Protein 8HS0 (pdb70)

InterPro domains:
  IPR000581 Dihydroxy-acid/6-phosphogluconate dehydratase, N-terminal [PF00920] (85-402)
  IPR004404 Dihydroxy-acid dehydratase [MF_00012] (55-607)
  IPR004404 Dihydroxy-acid dehydratase [TIGR00110] (69-607)
  IPR020558 Dihydroxy-acid/6-phosphogluconate dehydratase, conserved site [PS00886] (173-183)
  IPR020558 Dihydroxy-acid/6-phosphogluconate dehydratase, conserved site [PS00887] (515-526)
  IPR037237 IlvD/EDD, N-terminal domain [SSF143975] (46-427)
  IPR042096 Dihydroxy-acid dehydratase, C-terminal [G3DSA:3.50.30.80] (428-578)
  IPR050165 Dihydroxy-acid dehydratase IlvD/Edd [PTHR21000] (47-607)
  IPR056740 Dihydroxy-acid/6-phosphogluconate dehydratase, C-terminal [PF24877] (414-604)

Solvent-accessible surface area: 22131 Å² total; per-residue (Å²): 130,115,50,133,57,32,53,81,39,52,207,130,128,74,55,9,38,22,0,7,86,22,12,97,42,201,98,48,34,54,29,31,63,120,17,78,71,87,58,18,55,106,86,29,18,128,60,10,1,0,0,0,0,2,0,76,50,139,50,10,42,5,0,78,12,0,75,101,0,0,67,2,0,54,61,0,0,87,108,10,38,4,11,2,34,101,32,66,12,90,9,45,9,16,27,119,16,26,52,79,136,32,2,3,81,0,0,12,0,0,6,62,0,0,61,34,0,29,86,42,0,18,67,83,44,18,2,0,3,0,0,0,0,0,5,15,2,1,0,0,0,0,0,6,0,2,0,14,12,29,3,4,1,0,0,0,0,0,0,1,11,79,19,0,125,81,131,158,108,84,22,11,26,30,27,19,50,86,3,153,42,64,77,99,72,61,79,37,55,58,109,100,53,85,44,14,88,140,52,2,53,76,13,4,0,0,32,6,1,4,27,9,7,1,3,0,1,1,0,0,9,2,1,2,0,4,6,37,66,0,1,0,12,2,2,92,26,100,95,0,45,71,14,0,95,89,0,0,111,75,0,32,75,0,10,110,82,44,16,50,1,74,59,2,2,39,93,124,0,2,90,1,0,2,0,1,3,2,2,9,4,2,19,25,3,0,0,0,0,0,2,1,0,0,67,11,10,5,44,129,19,70,6,66,47,0,36,142,8,0,82,52,0,9,2,1,0,24,3,52,60,47,20,140,63,18,3,30,37,2,49,149,19,19,0,4,0,1,3,2,58,47,0,40,114,50,61,25,15,52,12,117,15,56,5,0,20,15,78,24,8,36,95,17,5,130,125,14,94,58,33,73,102,70,44,135,7,6,82,70,80,109,81,20,58,32,134,40,0,4,2,21,6,0,89,9,55,2,0,59,76,0,0,4,1,54,8,40,52,154,17,42,112,141,31,65,4,54,4,34,22,24,111,11,32,153,55,0,41,64,31,11,92,91,71,44,116,53,0,122,31,10,0,0,0,0,28,15,8,0,4,39,3,0,0,0,0,11,16,6,20,51,0,1,46,25,2,74,62,34,55,2,8,127,68,3,0,2,0,0,1,0,2,20,21,21,49,4,127,9,6,16,1,6,6,1,3,37,10,10,14,86,8,2,26,0,12,17,4,124,99,44,14,53,0,50,0,37,26,66,57,36,97,0,34,14,139,21,47,99,120,82,20,81,80,37,98,156,183,59,116,51,78,93,90,110,44,104,189,49,56,9,63,121,9,4,133,64,14,65,44,2,18,73,0,0,5,24,88,124

Radius of gyration: 23.9 Å; Cα contacts (8 Å, |Δi|>4): 1332; chains: 1; bounding box: 59×64×68 Å

Secondary structure (DSSP, 8-state):
-----SPPPP----S-TTTHHHHS-GGGHHHHHHHHHTT--TTGGGS-EEEEEE---TT-TTTTTHHHHHHHHHHHHHHTTSEEEEEE-----HHHHTTSGGGGGHHHHHHHHHHHHHHHHHHHT-SEEEEE--STTHHHHHHHHHHHH-S-EEE----BPPPEEETTEEE-HHHHHHHHHHHHTTSS-HHHHHHHHHHS--SSSB-SSSSHHHHHHHHHHHTTSS-TTTTTS-TTSHHHHHHHHHHHHHHHHHHHHT--HHHHS-HHHHHHHHHHHHHHT--THHHHHHHHHHHHTT----HHHHHHHHHHS-B-B-BTTTSSB-HHHHHHTTHHHHHHHHHHHTT-S-TT-B-TTSSBHHHHHHSSPPSPTT--SB--TTS-SBSS-SEEE-BSTT-TT--EEE--S-S-SEEEEEEEEESSHHHHHHHHHH-GGGGTT-EEEE-S-STTTTTS--EE-HHHHHHHHTT-TTT-EEEESSEESS--SS-EEE--SS-GGGT-GGGG--TT-EEEEETTTTEEEESS-HHHHHHHHHT--PPPPS-SSHHHHHHHHH---GGGTT----

Structure (mmCIF, N/CA/C/O backbone):
data_8HS0
#
_entry.id   8HS0
#
_cell.length_a   135.920
_cell.length_b   135.920
_cell.length_c   66.350
_cell.angle_alpha   90.000
_cell.angle_beta   90.000
_cell.angle_gamma   90.000
#
_symmetry.space_group_name_H-M   'P 42 21 2'
#
loop_
_entity.id
_entity.type
_entity.pdbx_description
1 polymer 'Dihydroxy-acid dehydratase, chloroplastic'
2 non-polymer GLYCEROL
3 non-polymer 'FE2/S2 (INORGANIC) CLUSTER'
4 non-polymer 'MAGNESIUM ION'
5 water water
#
loop_
_atom_site.group_PDB
_atom_site.id
_atom_site.type_symbol
_atom_site.label_atom_id
_atom_site.label_alt_id
_atom_site.label_comp_id
_atom_site.label_asym_id
_atom_site.label_entity_id
_atom_site.label_seq_id
_atom_site.pdbx_PDB_ins_code
_atom_site.Cartn_x
_atom_site.Cartn_y
_atom_site.Cartn_z
_atom_site.occupancy
_atom_site.B_iso_or_equiv
_atom_site.auth_seq_id
_atom_site.auth_comp_id
_atom_site.auth_asym_id
_atom_site.auth_atom_id
_atom_site.pdbx_PDB_model_num
ATOM 1 N N . GLN A 1 3 ? 26.61700 -6.35300 17.02800 1.000 50.24000 3 GLN A N 1
ATOM 2 C CA . GLN A 1 3 ? 25.21500 -6.70500 16.82400 1.000 55.73000 3 GLN A CA 1
ATOM 3 C C . GLN A 1 3 ? 24.94500 -8.11600 17.33300 1.000 56.88000 3 GLN A C 1
ATOM 4 O O . GLN A 1 3 ? 25.84000 -8.96200 17.33600 1.000 54.17000 3 GLN A O 1
ATOM 10 N N . SER A 1 4 ? 23.70600 -8.36600 17.75500 1.000 63.62000 4 SER A N 1
ATOM 11 C CA . SER A 1 4 ? 23.33000 -9.63800 18.37600 1.000 54.59000 4 SER A CA 1
ATOM 12 C C . SER A 1 4 ? 22.97600 -10.64100 17.28400 1.000 49.58000 4 SER A C 1
ATOM 13 O O . SER A 1 4 ? 21.81500 -10.78800 16.89600 1.000 51.05000 4 SER A O 1
ATOM 16 N N . VAL A 1 5 ? 23.99500 -11.34700 16.79200 1.000 45.37000 5 VAL A N 1
ATOM 17 C CA . VAL A 1 5 ? 23.79200 -12.38200 15.78500 1.000 39.66000 5 VAL A CA 1
ATOM 18 C C . VAL A 1 5 ? 23.13900 -13.59700 16.43000 1.000 36.89000 5 VAL A C 1
ATOM 19 O O . VAL A 1 5 ? 23.60700 -14.10600 17.45700 1.000 37.02000 5 VAL A O 1
ATOM 23 N N . THR A 1 6 ? 22.04300 -14.06300 15.83700 1.000 30.09000 6 THR A N 1
ATOM 24 C CA . THR A 1 6 ? 21.36100 -15.26600 16.30000 1.000 29.11000 6 THR A CA 1
ATOM 25 C C . THR A 1 6 ? 21.23100 -16.18200 15.09300 1.000 26.38000 6 THR A C 1
ATOM 26 O O . THR A 1 6 ? 20.47500 -15.88400 14.16200 1.000 24.83000 6 THR A O 1
ATOM 30 N N . ALA A 1 7 ? 21.98900 -17.28200 15.09800 1.000 27.51000 7 ALA A N 1
ATOM 31 C CA . ALA A 1 7 ? 22.08400 -18.14600 13.92900 1.000 25.59000 7 ALA A CA 1
ATOM 32 C C . ALA A 1 7 ? 22.09000 -19.62500 14.30000 1.000 25.77000 7 ALA A C 1
ATOM 33 O O . ALA A 1 7 ? 21.29400 -20.40000 13.75300 1.000 28.38000 7 ALA A O 1
ATOM 35 N N . ASP A 1 8 ? 22.97100 -20.02500 15.21500 1.000 23.75000 8 ASP A N 1
ATOM 36 C CA . ASP A 1 8 ? 23.31100 -21.41700 15.46300 1.000 21.74000 8 ASP A CA 1
ATOM 37 C C . ASP A 1 8 ? 23.12600 -21.80500 16.92200 1.000 23.90000 8 ASP A C 1
ATOM 38 O O . ASP A 1 8 ? 23.01400 -20.93800 17.79800 1.000 25.05000 8 ASP A O 1
ATOM 43 N N . PRO A 1 9 ? 23.08000 -23.10300 17.21700 1.000 21.76000 9 PRO A N 1
ATOM 44 C CA . PRO A 1 9 ? 22.75000 -23.52500 18.58000 1.000 22.84000 9 PRO A CA 1
ATOM 45 C C . PRO A 1 9 ? 23.79800 -23.06900 19.57500 1.000 24.80000 9 PRO A C 1
ATOM 46 O O . PRO A 1 9 ? 24.99100 -22.98100 19.27500 1.000 25.30000 9 PRO A O 1
ATOM 50 N N . SER A 1 10 ? 23.32800 -22.79900 20.78800 1.000 27.47000 10 SER A N 1
ATOM 51 C CA . SER A 1 10 ? 24.14000 -22.47100 21.93900 1.000 30.27000 10 SER A CA 1
ATOM 52 C C . SER A 1 10 ? 24.56000 -23.75900 22.63800 1.000 24.46000 10 SER A C 1
ATOM 53 O O . SER A 1 10 ? 23.84900 -24.77000 22.57000 1.000 27.50000 10 SER A O 1
ATOM 56 N N . PRO A 1 11 ? 25.71100 -23.75300 23.31100 1.000 25.54000 11 PRO A N 1
ATOM 57 C CA . PRO A 1 11 ? 26.13600 -24.95200 24.02100 1.000 26.92000 11 PRO A CA 1
ATOM 58 C C . PRO A 1 11 ? 25.22700 -25.22700 25.20300 1.000 28.53000 11 PRO A C 1
ATOM 59 O O . PRO A 1 11 ? 24.68900 -24.29400 25.82500 1.000 30.94000 11 PRO A O 1
ATOM 63 N N . PRO A 1 12 ? 25.01000 -26.49800 25.54100 1.000 27.01000 12 PRO A N 1
ATOM 64 C CA . PRO A 1 12 ? 24.12800 -26.82600 26.66600 1.000 33.49000 12 PRO A CA 1
ATOM 65 C C . PRO A 1 12 ? 24.67800 -26.25800 27.96000 1.000 41.08000 12 PRO A C 1
ATOM 66 O O . PRO A 1 12 ? 25.89100 -26.14800 28.15600 1.000 41.45000 12 PRO A O 1
ATOM 70 N N . ILE A 1 13 ? 23.76600 -25.89200 28.84600 1.000 42.77000 13 ILE A N 1
ATOM 71 C CA . ILE A 1 13 ? 24.14400 -25.23300 30.08300 1.000 54.77000 13 ILE A CA 1
ATOM 72 C C . ILE A 1 13 ? 23.69200 -26.04600 31.29800 1.000 54.46000 13 ILE A C 1
ATOM 73 O O . ILE A 1 13 ? 24.11000 -27.19500 31.48600 1.000 52.77000 13 ILE A O 1
ATOM 78 N N . THR A 1 16 ? 31.59000 -22.56700 31.95800 1.000 60.18000 16 THR A N 1
ATOM 79 C CA . THR A 1 16 ? 32.25700 -23.84900 32.14900 1.000 53.79000 16 THR A CA 1
ATOM 80 C C . THR A 1 16 ? 33.71600 -23.77200 31.71600 1.000 51.13000 16 THR A C 1
ATOM 81 O O . THR A 1 16 ? 34.18100 -22.73000 31.26000 1.000 58.45000 16 THR A O 1
ATOM 85 N N . ASN A 1 17 ? 34.44500 -24.87700 31.87800 1.000 45.69000 17 ASN A N 1
ATOM 86 C CA . ASN A 1 17 ? 35.80100 -24.98400 31.35400 1.000 46.30000 17 ASN A CA 1
ATOM 87 C C . ASN A 1 17 ? 36.02000 -26.28400 30.59200 1.000 42.24000 17 ASN A C 1
ATOM 88 O O . ASN A 1 17 ? 37.17100 -26.62700 30.28000 1.000 42.11000 17 ASN A O 1
ATOM 93 N N . LYS A 1 18 ? 34.95400 -27.01400 30.28900 1.000 34.15000 18 LYS A N 1
ATOM 94 C CA . LYS A 1 18 ? 35.10100 -28.23700 29.52200 1.000 29.67000 18 LYS A CA 1
ATOM 95 C C . LYS A 1 18 ? 35.52900 -27.93500 28.09100 1.000 21.88000 18 LYS A C 1
ATOM 96 O O . LYS A 1 18 ? 35.24100 -26.87000 27.53400 1.000 25.36000 18 LYS A O 1
ATOM 102 N N . LEU A 1 19 ? 36.24300 -28.88400 27.51200 1.000 22.17000 19 LEU A N 1
ATOM 103 C CA . LEU A 1 19 ? 36.72600 -28.74200 26.14700 1.000 20.55000 19 LEU A CA 1
ATOM 104 C C . LEU A 1 19 ? 35.70300 -29.19200 25.11500 1.000 25.23000 19 LEU A C 1
ATOM 105 O O . LEU A 1 19 ? 35.84300 -28.83500 23.93500 1.000 22.27000 19 LEU A O 1
ATOM 110 N N . ASN A 1 20 ? 34.68300 -29.95300 25.52800 1.000 20.62000 20 ASN A N 1
ATOM 111 C CA . ASN A 1 20 ? 33.63400 -30.43400 24.62400 1.000 20.05000 20 ASN A CA 1
ATOM 112 C C . ASN A 1 20 ? 32.31600 -29.70900 24.87600 1.000 19.04000 20 ASN A C 1
ATOM 113 O O . ASN A 1 20 ? 31.27300 -30.34400 25.07200 1.000 20.83000 20 ASN A O 1
ATOM 118 N N . LYS A 1 21 ? 32.34100 -28.37300 24.83000 1.000 20.57000 21 LYS A N 1
ATOM 119 C CA . LYS A 1 21 ? 31.17500 -27.57100 25.19300 1.000 21.06000 21 LYS A CA 1
ATOM 120 C C . LYS A 1 21 ? 29.95000 -27.91100 24.35100 1.000 20.72000 21 LYS A C 1
ATOM 121 O O . LYS A 1 21 ? 28.82100 -27.87800 24.85200 1.000 23.52000 21 LYS A O 1
ATOM 127 N N . TYR A 1 22 ? 30.14400 -28.20400 23.06300 1.000 18.78000 22 TYR A N 1
ATOM 128 C CA . TYR A 1 22 ? 29.02600 -28.49400 22.17900 1.000 16.75000 22 TYR A CA 1
ATOM 129 C C . TYR A 1 22 ? 28.75300 -29.98600 22.05800 1.000 17.75000 22 TYR A C 1
ATOM 130 O O . TYR A 1 22 ? 27.59400 -30.40200 22.15800 1.000 17.70000 22 TYR A O 1
ATOM 139 N N . SER A 1 23 ? 29.79000 -30.79200 21.85900 1.000 16.94000 23 SER A N 1
ATOM 140 C CA . SER A 1 23 ? 29.53700 -32.20600 21.60800 1.000 16.74000 23 SER A CA 1
ATOM 141 C C . SER A 1 23 ? 28.98600 -32.90700 22.83900 1.000 18.25000 23 SER A C 1
ATOM 142 O O . SER A 1 23 ? 28.31900 -33.93200 22.69800 1.000 18.84000 23 SER A O 1
ATOM 145 N N . SER A 1 24 ? 29.21900 -32.35100 24.02500 1.000 18.82000 24 SER A N 1
ATOM 146 C CA . SER A 1 24 ? 28.58300 -32.87700 25.22900 1.000 20.20000 24 SER A CA 1
ATOM 147 C C . SER A 1 24 ? 27.06100 -32.90900 25.12900 1.000 20.79000 24 SER A C 1
ATOM 148 O O . SER A 1 24 ? 26.42400 -33.70700 25.83500 1.000 21.43000 24 SER A O 1
ATOM 151 N N . ARG A 1 25 ? 26.46400 -32.07400 24.27200 1.000 18.17000 25 ARG A N 1
ATOM 152 C CA . ARG A 1 25 ? 25.01500 -32.09500 24.07400 1.000 19.59000 25 ARG A CA 1
ATOM 153 C C . ARG A 1 25 ? 24.54000 -33.46800 23.61500 1.000 18.73000 25 ARG A C 1
ATOM 154 O O . ARG A 1 25 ? 23.41300 -33.87900 23.93200 1.000 19.30000 25 ARG A O 1
ATOM 162 N N . ILE A 1 26 ? 25.36900 -34.18100 22.85600 1.000 18.72000 26 ILE A N 1
ATOM 163 C CA . ILE A 1 26 ? 24.99000 -35.47400 22.31300 1.000 18.98000 26 ILE A CA 1
ATOM 164 C C . ILE A 1 26 ? 25.76600 -36.64500 22.89200 1.000 20.11000 26 ILE A C 1
ATOM 165 O O . ILE A 1 26 ? 25.28200 -37.78400 22.79100 1.000 20.69000 26 ILE A O 1
ATOM 170 N N . THR A 1 27 ? 26.94700 -36.42300 23.47600 1.000 18.94000 27 THR A N 1
ATOM 171 C CA . THR A 1 27 ? 27.71400 -37.55800 23.99700 1.000 20.22000 27 THR A CA 1
ATOM 172 C C . THR A 1 27 ? 27.41200 -37.88200 25.45200 1.000 22.82000 27 THR A C 1
ATOM 173 O O . THR A 1 27 ? 27.70500 -39.00500 25.88600 1.000 25.48000 27 THR A O 1
ATOM 177 N N . GLU A 1 28 ? 26.86200 -36.94300 26.20600 1.000 20.95000 28 GLU A N 1
ATOM 178 C CA . GLU A 1 28 ? 26.67900 -37.09500 27.65400 1.000 23.49000 28 GLU A CA 1
ATOM 179 C C . GLU A 1 28 ? 25.28300 -37.54200 28.09400 1.000 26.31000 28 GLU A C 1
ATOM 180 O O . GLU A 1 28 ? 25.19500 -38.41100 28.97200 1.000 27.50000 28 GLU A O 1
ATOM 186 N N . PRO A 1 29 ? 24.17800 -36.98400 27.57600 1.000 21.90000 29 PRO A N 1
ATOM 187 C CA . PRO A 1 29 ? 22.85600 -37.36800 28.10400 1.000 23.33000 29 PRO A CA 1
ATOM 188 C C . PRO A 1 29 ? 22.42900 -38.75700 27.65600 1.000 23.04000 29 PRO A C 1
ATOM 189 O O . PRO A 1 29 ? 22.61200 -39.15200 26.49900 1.000 22.67000 29 PRO A O 1
ATOM 193 N N . LYS A 1 30 ? 21.84500 -39.51000 28.59600 1.000 24.81000 30 LYS A N 1
ATOM 194 C CA . LYS A 1 30 ? 21.25400 -40.79200 28.23300 1.000 23.79000 30 LYS A CA 1
ATOM 195 C C . LYS A 1 30 ? 20.14300 -40.62100 27.21000 1.000 23.56000 30 LYS A C 1
ATOM 196 O O . LYS A 1 30 ? 19.89700 -41.52400 26.40000 1.000 23.67000 30 LYS A O 1
ATOM 202 N N . SER A 1 31 ? 19.47300 -39.46300 27.21000 1.000 22.16000 31 SER A N 1
ATOM 203 C CA . SER A 1 31 ? 18.41900 -39.20000 26.24300 1.000 21.74000 31 SER A CA 1
ATOM 204 C C . SER A 1 31 ? 18.94300 -39.00600 24.82600 1.000 21.61000 31 SER A C 1
ATOM 205 O O . SER A 1 31 ? 18.13300 -38.89000 23.90000 1.000 24.89000 31 SER A O 1
ATOM 208 N N . GLN A 1 32 ? 20.26100 -38.97100 24.62700 1.000 21.27000 32 GLN A N 1
ATOM 209 C CA . GLN A 1 32 ? 20.83300 -38.93000 23.28500 1.000 19.99000 32 GLN A CA 1
ATOM 210 C C . GLN A 1 32 ? 21.48800 -40.26100 22.91100 1.000 21.19000 32 GLN A C 1
ATOM 211 O O . GLN A 1 32 ? 22.49500 -40.30800 22.19900 1.000 20.83000 32 GLN A O 1
ATOM 217 N N . GLY A 1 33 ? 20.89900 -41.36400 23.37300 1.000 22.94000 33 GLY A N 1
ATOM 218 C CA . GLY A 1 33 ? 21.43600 -42.67900 23.04000 1.000 23.28000 33 GLY A CA 1
ATOM 219 C C . GLY A 1 33 ? 21.53500 -42.94400 21.54600 1.000 20.90000 33 GLY A C 1
ATOM 220 O O . GLY A 1 33 ? 22.46600 -43.62200 21.09000 1.000 22.49000 33 GLY A O 1
ATOM 221 N N . GLY A 1 34 ? 20.58200 -42.42900 20.76200 1.000 22.03000 34 GLY A N 1
ATOM 222 C CA . GLY A 1 34 ? 20.67900 -42.58200 19.31600 1.000 22.61000 34 GLY A CA 1
ATOM 223 C C . GLY A 1 34 ? 21.93200 -41.93200 18.75100 1.000 20.25000 34 GLY A C 1
ATOM 224 O O . GLY A 1 34 ? 22.64400 -42.52700 17.93600 1.000 20.61000 34 GLY A O 1
ATOM 225 N N . SER A 1 35 ? 22.22500 -40.70000 19.19200 1.000 20.34000 35 SER A N 1
ATOM 226 C CA . SER A 1 35 ? 23.45200 -40.02800 18.76900 1.000 21.04000 35 SER A CA 1
ATOM 227 C C . SER A 1 35 ? 24.68000 -40.86300 19.10100 1.000 19.41000 35 SER A C 1
ATOM 228 O O . SER A 1 35 ? 25.59300 -41.01600 18.27700 1.000 19.18000 35 SER A O 1
ATOM 231 N N . GLN A 1 36 ? 24.73000 -41.39400 20.32600 1.000 19.65000 36 GLN A N 1
ATOM 232 C CA . GLN A 1 36 ? 25.88300 -42.17200 20.74700 1.000 20.31000 36 GLN A CA 1
ATOM 233 C C . GLN A 1 36 ? 25.98900 -43.48200 19.97900 1.000 19.48000 36 GLN A C 1
ATOM 234 O O . GLN A 1 36 ? 27.09700 -43.93600 19.69500 1.000 20.74000 36 GLN A O 1
ATOM 240 N N . ALA A 1 37 ? 24.85700 -44.08500 19.60800 1.000 19.25000 37 ALA A N 1
ATOM 241 C CA . ALA A 1 37 ? 24.91200 -45.31100 18.81800 1.000 19.50000 37 ALA A CA 1
ATOM 242 C C . ALA A 1 37 ? 25.50200 -45.06000 17.43800 1.000 20.22000 37 ALA A C 1
ATOM 243 O O . ALA A 1 37 ? 26.28000 -45.87700 16.93900 1.000 20.63000 37 ALA A O 1
ATOM 245 N N . ILE A 1 38 ? 25.13100 -43.94700 16.80000 1.000 19.86000 38 ILE A N 1
ATOM 246 C CA . ILE A 1 38 ? 25.76300 -43.59300 15.53100 1.000 20.83000 38 ILE A CA 1
ATOM 247 C C . ILE A 1 38 ? 27.25900 -43.39500 15.72700 1.000 19.34000 38 ILE A C 1
ATOM 248 O O . ILE A 1 38 ? 28.07700 -43.86300 14.92600 1.000 19.45000 38 ILE A O 1
ATOM 253 N N . LEU A 1 39 ? 27.63500 -42.67800 16.79100 1.000 19.07000 39 LEU A N 1
ATOM 254 C CA . LEU A 1 39 ? 29.05100 -42.39300 17.01300 1.000 19.45000 39 LEU A CA 1
ATOM 255 C C . LEU A 1 39 ? 29.86100 -43.66400 17.24200 1.000 19.54000 39 LEU A C 1
ATOM 256 O O . LEU A 1 39 ? 30.98800 -43.78000 16.74900 1.000 20.67000 39 LEU A O 1
ATOM 261 N N . HIS A 1 40 ? 29.31600 -44.62300 17.99400 1.000 21.90000 40 HIS A N 1
ATOM 262 C CA . HIS A 1 40 ? 29.96400 -45.92900 18.07700 1.000 20.39000 40 HIS A CA 1
ATOM 263 C C . HIS A 1 40 ? 30.09600 -46.56500 16.70100 1.000 20.10000 40 HIS A C 1
ATOM 264 O O . HIS A 1 40 ? 31.15400 -47.11500 16.36600 1.000 24.97000 40 HIS A O 1
ATOM 271 N N . GLY A 1 41 ? 29.04500 -46.47900 15.88000 1.000 21.03000 41 GLY A N 1
ATOM 272 C CA . GLY A 1 41 ? 29.09700 -47.06500 14.55200 1.000 20.89000 41 GLY A CA 1
ATOM 273 C C . GLY A 1 41 ? 30.16900 -46.45700 13.66500 1.000 21.98000 41 GLY A C 1
ATOM 274 O O . GLY A 1 41 ? 30.72000 -47.14100 12.79700 1.000 23.58000 41 GLY A O 1
ATOM 275 N N . VAL A 1 42 ? 30.47100 -45.16500 13.85500 1.000 20.86000 42 VAL A N 1
ATOM 276 C CA . VAL A 1 42 ? 31.53200 -44.52600 13.07400 1.000 20.94000 42 VAL A CA 1
ATOM 277 C C . VAL A 1 42 ? 32.90700 -44.77600 13.65700 1.000 23.37000 42 VAL A C 1
ATOM 278 O O . VAL A 1 42 ? 33.90500 -44.34400 13.06600 1.000 27.98000 42 VAL A O 1
ATOM 282 N N . GLY A 1 43 ? 32.98900 -45.44800 14.80600 1.000 23.23000 43 GLY A N 1
ATOM 283 C CA . GLY A 1 43 ? 34.27100 -45.88100 15.32800 1.000 24.55000 43 GLY A CA 1
ATOM 284 C C . GLY A 1 43 ? 34.68400 -45.30000 16.66200 1.000 26.60000 43 GLY A C 1
ATOM 285 O O . GLY A 1 43 ? 35.80300 -45.56400 17.11400 1.000 29.10000 43 GLY A O 1
ATOM 286 N N . LEU A 1 44 ? 33.82200 -44.52200 17.31500 1.000 22.48000 44 LEU A N 1
ATOM 287 C CA . LEU A 1 44 ? 34.19100 -43.92800 18.59400 1.000 22.86000 44 LEU A CA 1
ATOM 288 C C . LEU A 1 44 ? 33.99200 -44.92200 19.72800 1.000 26.83000 44 LEU A C 1
ATOM 289 O O . LEU A 1 44 ? 32.94300 -45.57400 19.82800 1.000 25.70000 44 LEU A O 1
ATOM 294 N N . SER A 1 45 ? 34.99200 -45.00700 20.59700 1.000 25.46000 45 SER A N 1
ATOM 295 C CA . SER A 1 45 ? 34.88300 -45.77400 21.82400 1.000 26.83000 45 SER A CA 1
ATOM 296 C C . SER A 1 45 ? 34.20200 -44.94500 22.90600 1.000 26.75000 45 SER A C 1
ATOM 297 O O . SER A 1 45 ? 33.98600 -43.73700 22.76200 1.000 24.04000 45 SER A O 1
ATOM 300 N N . ASP A 1 46 ? 33.89400 -45.59900 24.03100 1.000 25.55000 46 ASP A N 1
ATOM 301 C CA . ASP A 1 46 ? 33.35300 -44.85900 25.16700 1.000 24.78000 46 ASP A CA 1
ATOM 302 C C . ASP A 1 46 ? 34.30400 -43.75000 25.59700 1.000 28.40000 46 ASP A C 1
ATOM 303 O O . ASP A 1 46 ? 33.87000 -42.63700 25.91000 1.000 25.88000 46 ASP A O 1
ATOM 308 N N . ASP A 1 47 ? 35.60900 -44.03300 25.61400 1.000 26.55000 47 ASP A N 1
ATOM 309 C CA . ASP A 1 47 ? 36.56600 -42.99200 25.97600 1.000 27.88000 47 ASP A CA 1
ATOM 310 C C . ASP A 1 47 ? 36.61600 -41.87900 24.92600 1.000 26.00000 47 ASP A C 1
ATOM 311 O O . ASP A 1 47 ? 36.79100 -40.70600 25.27600 1.000 26.69000 47 ASP A O 1
ATOM 316 N N . ASP A 1 48 ? 36.44900 -42.22000 23.64200 1.000 25.43000 48 ASP A N 1
ATOM 317 C CA . ASP A 1 48 ? 36.43300 -41.18500 22.60800 1.000 25.61000 48 ASP A CA 1
ATOM 318 C C . ASP A 1 48 ? 35.25600 -40.23500 22.78800 1.000 24.68000 48 ASP A C 1
ATOM 319 O O . ASP A 1 48 ? 35.33200 -39.07200 22.37900 1.000 21.47000 48 ASP A O 1
ATOM 324 N N . LEU A 1 49 ? 34.14800 -40.71100 23.36400 1.000 21.95000 49 LEU A N 1
ATOM 325 C CA . LEU A 1 49 ? 32.98300 -39.86500 23.58500 1.000 21.86000 49 LEU A CA 1
ATOM 326 C C . LEU A 1 49 ? 33.27500 -38.72700 24.54900 1.000 22.92000 49 LEU A C 1
ATOM 327 O O . LEU A 1 49 ? 32.53800 -37.73700 24.57100 1.000 24.52000 49 LEU A O 1
ATOM 332 N N . LEU A 1 50 ? 34.33500 -38.84000 25.34500 1.000 22.69000 50 LEU A N 1
ATOM 333 C CA . LEU A 1 50 ? 34.66200 -37.78800 26.29200 1.000 24.68000 50 LEU A CA 1
ATOM 334 C C . LEU A 1 50 ? 35.44500 -36.64800 25.66300 1.000 22.52000 50 LEU A C 1
ATOM 335 O O . LEU A 1 50 ? 35.60200 -35.60300 26.30500 1.000 24.66000 50 LEU A O 1
ATOM 340 N N . LYS A 1 51 ? 35.92000 -36.82000 24.43600 1.000 22.08000 51 LYS A N 1
ATOM 341 C CA . LYS A 1 51 ? 36.84300 -35.90300 23.78400 1.000 22.69000 51 LYS A CA 1
ATOM 342 C C . LYS A 1 51 ? 36.10900 -34.81500 23.00800 1.000 20.75000 51 LYS A C 1
ATOM 343 O O . LYS A 1 51 ? 34.96100 -34.99800 22.57900 1.000 20.91000 51 LYS A O 1
ATOM 349 N N . PRO A 1 52 ? 36.77300 -33.68100 22.77300 1.000 21.81000 52 PRO A N 1
ATOM 350 C CA . PRO A 1 52 ? 36.22100 -32.69600 21.83400 1.000 20.05000 52 PRO A CA 1
ATOM 351 C C . PRO A 1 52 ? 36.16200 -33.30000 20.44400 1.000 19.47000 52 PRO A C 1
ATOM 352 O O . PRO A 1 52 ? 36.97700 -34.15500 20.07300 1.000 19.91000 52 PRO A O 1
ATOM 356 N N . GLN A 1 53 ? 35.16900 -32.85300 19.67500 1.000 17.73000 53 GLN A N 1
ATOM 357 C CA . GLN A 1 53 ? 34.97900 -33.27700 18.29200 1.000 17.87000 53 GLN A CA 1
ATOM 358 C C . GLN A 1 53 ? 35.24000 -32.08700 17.38800 1.000 16.47000 53 GLN A C 1
ATOM 359 O O . GLN A 1 53 ? 34.61200 -31.03200 17.53900 1.000 18.15000 53 GLN A O 1
ATOM 365 N N . ILE A 1 54 ? 36.17600 -32.25700 16.46900 1.000 17.63000 54 ILE A N 1
ATOM 366 C CA . ILE A 1 54 ? 36.57500 -31.19100 15.55800 1.000 16.62000 54 ILE A CA 1
ATOM 367 C C . ILE A 1 54 ? 36.01800 -31.49800 14.18000 1.000 16.75000 54 ILE A C 1
ATOM 368 O O . ILE A 1 54 ? 36.33400 -32.53800 13.58700 1.000 17.99000 54 ILE A O 1
ATOM 373 N N . GLY A 1 55 ? 35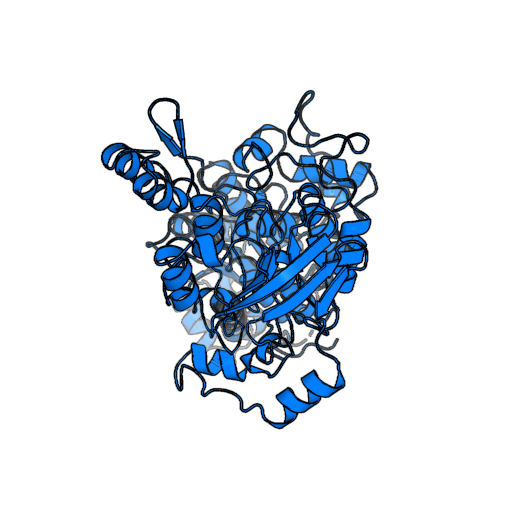.22700 -30.57100 13.66000 1.000 16.39000 55 GLY A N 1
ATOM 374 C CA . GLY A 1 55 ? 34.83700 -30.64500 12.26200 1.000 16.73000 55 GLY A CA 1
ATOM 375 C C . GLY A 1 55 ? 35.95400 -30.14800 11.37100 1.000 14.94000 55 GLY A C 1
ATOM 376 O O . GLY A 1 55 ? 36.41600 -29.01000 11.53100 1.000 16.90000 55 GLY A O 1
ATOM 377 N N . ILE A 1 56 ? 36.38700 -31.00800 10.46800 1.000 15.35000 56 ILE A N 1
ATOM 378 C CA . ILE A 1 56 ? 37.48700 -30.66900 9.53100 1.000 14.77000 56 ILE A CA 1
ATOM 379 C C . ILE A 1 56 ? 36.83600 -30.48500 8.16100 1.000 14.86000 56 ILE A C 1
ATOM 380 O O . ILE A 1 56 ? 36.53100 -31.46800 7.51800 1.000 15.49000 56 ILE A O 1
ATOM 385 N N . SER A 1 57 ? 36.66300 -29.23500 7.77400 1.000 14.55000 57 SER A N 1
ATOM 386 C CA . SER A 1 57 ? 35.92800 -28.91400 6.53500 1.000 14.94000 57 SER A CA 1
ATOM 387 C C . SER A 1 57 ? 36.88100 -28.56000 5.40500 1.000 15.78000 57 SER A C 1
ATOM 388 O O . SER A 1 57 ? 37.42400 -27.48000 5.41600 1.000 17.28000 57 SER A O 1
ATOM 391 N N . SER A 1 58 ? 37.00000 -29.46100 4.45000 1.000 15.91000 58 SER A N 1
ATOM 392 C CA . SER A 1 58 ? 37.82600 -29.19600 3.25800 1.000 15.73000 58 SER A CA 1
ATOM 393 C C . SER A 1 58 ? 36.95800 -28.80400 2.06200 1.000 14.73000 58 SER A C 1
ATOM 394 O O . SER A 1 58 ? 35.76200 -29.02600 2.09200 1.000 16.06000 58 SER A O 1
ATOM 397 N N . VAL A 1 59 ? 37.59500 -28.21600 1.06500 1.000 16.52000 59 VAL A N 1
ATOM 398 C CA . VAL A 1 59 ? 36.91200 -27.90300 -0.18500 1.000 15.82000 59 VAL A CA 1
ATOM 399 C C . VAL A 1 59 ? 37.58100 -28.66600 -1.32300 1.000 16.86000 59 VAL A C 1
ATOM 400 O O . VAL A 1 59 ? 37.87200 -28.10600 -2.38700 1.000 17.95000 59 VAL A O 1
ATOM 404 N N . TRP A 1 60 ? 37.85000 -29.94500 -1.10700 1.000 16.80000 60 TRP A N 1
ATOM 405 C CA . TRP A 1 60 ? 38.46500 -30.74200 -2.15400 1.000 16.24000 60 TRP A CA 1
ATOM 406 C C . TRP A 1 60 ? 37.47200 -30.98800 -3.28200 1.000 16.35000 60 TRP A C 1
ATOM 407 O O . TRP A 1 60 ? 36.28900 -31.25200 -3.05000 1.000 17.01000 60 TRP A O 1
ATOM 418 N N . TYR A 1 61 ? 37.97000 -30.91600 -4.51200 1.000 16.09000 61 TYR A N 1
ATOM 419 C CA . TYR A 1 61 ? 37.35500 -31.59200 -5.64800 1.000 15.71000 61 TYR A CA 1
ATOM 420 C C . TYR A 1 61 ? 38.42400 -31.76300 -6.70600 1.000 16.32000 61 TYR A C 1
ATOM 421 O O . TYR A 1 61 ? 39.45400 -31.09000 -6.68500 1.000 17.06000 61 TYR A O 1
ATOM 430 N N . GLU A 1 62 ? 38.16400 -32.68500 -7.62900 1.000 16.98000 62 GLU A N 1
ATOM 431 C CA . GLU A 1 62 ? 39.22800 -33.14400 -8.51300 1.000 17.95000 62 GLU A CA 1
ATOM 432 C C . GLU A 1 62 ? 39.41600 -32.25600 -9.72300 1.000 20.07000 62 GLU A C 1
ATOM 433 O O . GLU A 1 62 ? 40.49400 -32.28500 -10.33300 1.000 20.26000 62 GLU A O 1
ATOM 439 N N . GLY A 1 63 ? 38.42900 -31.44100 -10.06000 1.000 17.01000 63 GLY A N 1
ATOM 440 C CA . GLY A 1 63 ? 38.43200 -30.76300 -11.34600 1.000 19.57000 63 GLY A CA 1
ATOM 441 C C . GLY A 1 63 ? 38.99900 -29.35700 -11.31900 1.000 18.44000 63 GLY A C 1
ATOM 442 O O . GLY A 1 63 ? 38.75400 -28.58000 -12.24300 1.000 20.41000 63 GLY A O 1
ATOM 443 N N . ASN A 1 64 ? 39.75300 -29.00000 -10.27200 1.000 17.08000 64 ASN A N 1
ATOM 444 C CA . ASN A 1 64 ? 40.41000 -27.70600 -10.24400 1.000 18.47000 64 ASN A CA 1
ATOM 445 C C . ASN A 1 64 ? 41.76300 -27.87100 -9.57300 1.000 17.22000 64 ASN A C 1
ATOM 446 O O . ASN A 1 64 ? 41.87700 -28.56900 -8.55800 1.000 18.86000 64 ASN A O 1
ATOM 451 N N . THR A 1 65 ? 42.78800 -27.21600 -10.12300 1.000 17.63000 65 THR A N 1
ATOM 452 C CA . THR A 1 65 ? 44.11700 -27.27500 -9.52000 1.000 19.71000 65 THR A CA 1
ATOM 453 C C . THR A 1 65 ? 44.13200 -26.71400 -8.10000 1.000 19.26000 65 THR A C 1
ATOM 454 O O . THR A 1 65 ? 44.86500 -27.23400 -7.25100 1.000 19.60000 65 THR A O 1
ATOM 458 N N . CYS A 1 66 ? 43.32900 -25.67800 -7.81800 1.000 20.15000 66 CYS A N 1
ATOM 459 C CA . CYS A 1 66 ? 43.32700 -25.06000 -6.49000 1.000 20.21000 66 CYS A CA 1
ATOM 460 C C . CYS A 1 66 ? 42.79300 -25.99800 -5.42300 1.000 19.73000 66 CYS A C 1
ATOM 461 O O . CYS A 1 66 ? 43.02100 -25.75700 -4.22900 1.000 19.83000 66 CYS A O 1
ATOM 464 N N . ASN A 1 67 ? 42.10700 -27.05900 -5.82500 1.000 18.33000 67 ASN A N 1
ATOM 465 C CA . ASN A 1 67 ? 41.38800 -27.88100 -4.82600 1.000 18.24000 67 ASN A CA 1
ATOM 466 C C . ASN A 1 67 ? 41.70200 -29.37100 -4.89100 1.000 16.71000 67 ASN A C 1
ATOM 467 O O . ASN A 1 67 ? 41.25600 -30.08900 -4.01000 1.000 16.53000 67 ASN A O 1
ATOM 472 N N . MET A 1 68 ? 42.51800 -29.79100 -5.84800 1.000 16.57000 68 MET A N 1
ATOM 473 C CA . MET A 1 68 ? 42.63200 -31.23000 -6.02300 1.000 17.35000 68 MET A CA 1
ATOM 474 C C . MET A 1 68 ? 43.48900 -31.89400 -4.94100 1.000 17.80000 68 MET A C 1
ATOM 475 O O . MET A 1 68 ? 43.40700 -33.11500 -4.77300 1.000 18.31000 68 MET A O 1
ATOM 480 N N . HIS A 1 69 ? 44.30700 -31.12800 -4.22800 1.000 18.15000 69 HIS A N 1
ATOM 481 C CA . HIS A 1 69 ? 45.19100 -31.65200 -3.18900 1.000 19.52000 69 HIS A CA 1
ATOM 482 C C . HIS A 1 69 ? 44.58800 -31.60400 -1.79700 1.000 19.58000 69 HIS A C 1
ATOM 483 O O . HIS A 1 69 ? 45.25700 -31.99000 -0.82200 1.000 19.75000 69 HIS A O 1
ATOM 490 N N . LEU A 1 70 ? 43.37000 -31.09700 -1.65300 1.000 17.10000 70 LEU A N 1
ATOM 491 C CA . LEU A 1 70 ? 42.90300 -30.77300 -0.31700 1.000 18.88000 70 LEU A CA 1
ATOM 492 C C . LEU A 1 70 ? 42.46000 -31.99300 0.47800 1.000 19.29000 70 LEU A C 1
ATOM 493 O O . LEU A 1 70 ? 42.39500 -31.91200 1.70700 1.000 19.02000 70 LEU A O 1
ATOM 498 N N . LEU A 1 71 ? 42.14300 -33.11200 -0.18100 1.000 19.58000 71 LEU A N 1
ATOM 499 C CA . LEU A 1 71 ? 41.85100 -34.32400 0.56800 1.000 20.72000 71 LEU A CA 1
ATOM 500 C C . LEU A 1 71 ? 43.10800 -34.82900 1.26800 1.000 18.82000 71 LEU A C 1
ATOM 501 O O . LEU A 1 71 ? 43.05400 -35.25400 2.43000 1.000 19.85000 71 LEU A O 1
ATOM 506 N N . LYS A 1 72 ? 44.25900 -34.74100 0.59800 1.000 19.78000 72 LYS A N 1
ATOM 507 C CA . LYS A 1 72 ? 45.51500 -35.10400 1.24800 1.000 21.09000 72 LYS A CA 1
ATOM 508 C C . LYS A 1 72 ? 45.79400 -34.19400 2.43800 1.000 22.41000 72 LYS A C 1
ATOM 509 O O . LYS A 1 72 ? 46.20300 -34.65800 3.50600 1.000 21.62000 72 LYS A O 1
ATOM 515 N N . LEU A 1 73 ? 45.55800 -32.89200 2.28700 1.000 19.63000 73 LEU A N 1
ATOM 516 C CA . LEU A 1 73 ? 45.76100 -31.99700 3.42100 1.000 17.91000 73 LEU A CA 1
ATOM 517 C C . LEU A 1 73 ? 44.81300 -32.34700 4.56000 1.000 18.34000 73 LEU A C 1
ATOM 518 O O . LEU A 1 73 ? 45.19500 -32.30100 5.73400 1.000 18.51000 73 LEU A O 1
ATOM 523 N N . SER A 1 74 ? 43.56900 -32.69200 4.25900 1.000 17.86000 74 SER A N 1
ATOM 524 C CA . SER A 1 74 ? 42.56000 -33.01300 5.30400 1.000 18.18000 74 SER A CA 1
ATOM 525 C C . SER A 1 74 ? 42.96800 -34.23700 6.13400 1.000 18.13000 74 SER A C 1
ATOM 526 O O . SER A 1 74 ? 42.68900 -34.25600 7.31200 1.000 18.07000 74 SER A O 1
ATOM 529 N N . GLU A 1 75 ? 43.60300 -35.20200 5.48400 1.000 18.79000 75 GLU A N 1
ATOM 530 C CA . GLU A 1 75 ? 44.06800 -36.41300 6.19700 1.000 21.16000 75 GLU A CA 1
ATOM 531 C C . GLU A 1 75 ? 45.15700 -36.00900 7.18500 1.000 19.80000 75 GLU A C 1
ATOM 532 O O . GLU A 1 75 ? 45.12500 -36.48800 8.30700 1.000 20.22000 75 GLU A O 1
ATOM 538 N N . ALA A 1 76 ? 46.04600 -35.12100 6.76200 1.000 18.90000 76 ALA A N 1
ATOM 539 C CA . ALA A 1 76 ? 47.06000 -34.64300 7.69300 1.000 20.13000 76 ALA A CA 1
ATOM 540 C C . ALA A 1 76 ? 46.44200 -33.85700 8.84400 1.000 20.64000 76 ALA A C 1
ATOM 541 O O . ALA A 1 76 ? 46.85500 -34.00800 9.99800 1.000 21.33000 76 ALA A O 1
ATOM 543 N N . VAL A 1 77 ? 45.43600 -33.02600 8.58000 1.000 17.93000 77 VAL A N 1
ATOM 544 C CA . VAL A 1 77 ? 44.75800 -32.30300 9.69000 1.000 16.58000 77 VAL A CA 1
ATOM 545 C C . VAL A 1 77 ? 44.11600 -33.30400 10.66300 1.000 17.73000 77 VAL A C 1
ATOM 546 O O . VAL A 1 77 ? 44.27000 -33.14400 11.85500 1.000 18.49000 77 VAL A O 1
ATOM 550 N N . LYS A 1 78 ? 43.43900 -34.31600 10.13500 1.000 17.42000 78 LYS A N 1
ATOM 551 C CA . LYS A 1 78 ? 42.79300 -35.33600 11.00000 1.000 19.15000 78 LYS A CA 1
ATOM 552 C C . LYS A 1 78 ? 43.83300 -36.04300 11.88500 1.000 18.45000 78 LYS A C 1
ATOM 553 O O . LYS A 1 78 ? 43.57200 -36.21000 13.06100 1.000 18.78000 78 LYS A O 1
ATOM 559 N N . GLU A 1 79 ? 44.95800 -36.42800 11.29900 1.000 19.29000 79 GLU A N 1
ATOM 560 C CA . GLU A 1 79 ? 46.02000 -37.11100 12.07300 1.000 20.77000 79 GLU A CA 1
ATOM 561 C C . GLU A 1 79 ? 46.47400 -36.19200 13.20500 1.000 21.94000 79 GLU A C 1
ATOM 562 O O . GLU A 1 79 ? 46.60500 -36.66700 14.31600 1.000 22.20000 79 GLU A O 1
ATOM 568 N N . GLY A 1 80 ? 46.66900 -34.91500 12.90100 1.000 20.30000 80 GLY A N 1
ATOM 569 C CA . GLY A 1 80 ? 47.10500 -33.99500 13.93800 1.000 21.16000 80 GLY A CA 1
ATOM 570 C C . GLY A 1 80 ? 46.06300 -33.76800 15.01500 1.000 21.77000 80 GLY A C 1
ATOM 571 O O . GLY A 1 80 ? 46.39900 -33.57600 16.18700 1.000 22.62000 80 GLY A O 1
ATOM 572 N N . VAL A 1 81 ? 44.77900 -33.75200 14.63700 1.000 19.05000 81 VAL A N 1
ATOM 573 C CA . VAL A 1 81 ? 43.72000 -33.62500 15.63200 1.000 19.74000 81 VAL A CA 1
ATOM 574 C C . VAL A 1 81 ? 43.72800 -34.82800 16.56400 1.000 20.77000 81 VAL A C 1
ATOM 575 O O . VAL A 1 81 ? 43.59800 -34.69400 17.78800 1.000 20.01000 81 VAL A O 1
ATOM 579 N N . GLU A 1 82 ? 43.88100 -36.01800 16.00000 1.000 20.38000 82 GLU A N 1
ATOM 580 C CA . GLU A 1 82 ? 43.95400 -37.21900 16.82700 1.000 23.06000 82 GLU A CA 1
ATOM 581 C C . GLU A 1 82 ? 45.20700 -37.20600 17.68900 1.000 26.06000 82 GLU A C 1
ATOM 582 O O . GLU A 1 82 ? 45.16100 -37.59900 18.86300 1.000 27.57000 82 GLU A O 1
ATOM 588 N N . ASN A 1 83 ? 46.32600 -36.72600 17.13900 1.000 24.08000 83 ASN A N 1
ATOM 589 C CA . ASN A 1 83 ? 47.55800 -36.63700 17.92200 1.000 27.14000 83 ASN A CA 1
ATOM 590 C C . ASN A 1 83 ? 47.42600 -35.65800 19.08300 1.000 28.17000 83 ASN A C 1
ATOM 591 O O . ASN A 1 83 ? 48.19100 -35.75500 20.04900 1.000 32.50000 83 ASN A O 1
ATOM 596 N N . ALA A 1 84 ? 46.49100 -34.71100 19.00600 1.000 25.82000 84 ALA A N 1
ATOM 597 C CA . ALA A 1 84 ? 46.23100 -33.74500 20.06100 1.000 23.55000 84 ALA A CA 1
ATOM 598 C C . ALA A 1 84 ? 45.18200 -34.22400 21.05700 1.000 24.88000 84 ALA A C 1
ATOM 599 O O . ALA A 1 84 ? 44.73600 -33.44000 21.90200 1.000 28.57000 84 ALA A O 1
ATOM 601 N N . GLY A 1 85 ? 44.76400 -35.48200 20.97100 1.000 22.65000 85 GLY A N 1
ATOM 602 C CA . GLY A 1 85 ? 43.82000 -36.00600 21.93500 1.000 26.13000 85 GLY A CA 1
ATOM 603 C C . GLY A 1 85 ? 42.37200 -35.70200 21.65100 1.000 26.04000 85 GLY A C 1
ATOM 604 O O . GLY A 1 85 ? 41.53500 -35.79100 22.56000 1.000 26.40000 85 GLY A O 1
ATOM 605 N N . MET A 1 86 ? 42.04300 -35.33800 20.41600 1.000 22.33000 86 MET A N 1
ATOM 606 C CA . MET A 1 86 ? 40.66800 -35.03200 20.06100 1.000 21.91000 86 MET A CA 1
ATOM 607 C C . MET A 1 86 ? 40.17200 -35.95300 18.96100 1.000 19.57000 86 MET A C 1
ATOM 608 O O . MET A 1 86 ? 40.92100 -36.75200 18.39800 1.000 22.96000 86 MET A O 1
ATOM 613 N N . VAL A 1 87 ? 38.87400 -35.86200 18.68800 1.000 19.27000 87 VAL A N 1
ATOM 614 C CA . VAL A 1 87 ? 38.25300 -36.61900 17.60600 1.000 20.19000 87 VAL A CA 1
ATOM 615 C C . VAL A 1 87 ? 38.15400 -35.70700 16.39400 1.000 18.40000 87 VAL A C 1
ATOM 616 O O . VAL A 1 87 ? 37.66800 -34.57800 16.50800 1.000 21.75000 87 VAL A O 1
ATOM 620 N N . GLY A 1 88 ? 38.63700 -36.18800 15.25500 1.000 19.38000 88 GLY A N 1
ATOM 621 C CA . GLY A 1 88 ? 38.56500 -35.43500 14.01800 1.000 19.61000 88 GLY A CA 1
ATOM 622 C C . GLY A 1 88 ? 37.54700 -36.03700 13.07400 1.000 21.20000 88 GLY A C 1
ATOM 623 O O . GLY A 1 88 ? 37.64300 -37.21600 12.72700 1.000 25.13000 88 GLY A O 1
ATOM 624 N N . PHE A 1 89 ? 36.57300 -35.24100 12.64800 1.000 17.43000 89 PHE A N 1
ATOM 625 C CA . PHE A 1 89 ? 35.55000 -35.70200 11.71400 1.000 17.62000 89 PHE A CA 1
ATOM 626 C C . PHE A 1 89 ? 35.63300 -34.85800 10.44900 1.000 14.76000 89 PHE A C 1
ATOM 627 O O . PHE A 1 89 ? 35.23500 -33.68000 10.45500 1.000 16.92000 89 PHE A O 1
ATOM 635 N N . ARG A 1 90 ? 36.08100 -35.49100 9.38700 1.000 15.42000 90 ARG A N 1
ATOM 636 C CA . ARG A 1 90 ? 36.20800 -34.77100 8.10800 1.000 14.64000 90 ARG A CA 1
ATOM 637 C C . ARG A 1 90 ? 34.86800 -34.64400 7.38200 1.000 15.32000 90 ARG A C 1
ATOM 638 O O . ARG A 1 90 ? 34.06400 -35.56100 7.44300 1.000 16.65000 90 ARG A O 1
ATOM 646 N N . PHE A 1 91 ? 34.68600 -33.50100 6.75400 1.000 14.94000 91 PHE A N 1
ATOM 647 C CA . PHE A 1 91 ? 33.52500 -33.27900 5.86100 1.000 14.80000 91 PHE A CA 1
ATOM 648 C C . PHE A 1 91 ? 34.04300 -32.36600 4.74300 1.000 14.81000 91 PHE A C 1
ATOM 649 O O . PHE A 1 91 ? 35.11100 -31.78500 4.86300 1.000 15.86000 91 PHE A O 1
ATOM 657 N N . ASN A 1 92 ? 33.24000 -32.20000 3.70200 1.000 14.33000 92 ASN A N 1
ATOM 658 C CA . ASN A 1 92 ? 33.78200 -31.52400 2.53100 1.000 14.58000 92 ASN A CA 1
ATOM 659 C C . ASN A 1 92 ? 32.64900 -30.81700 1.81500 1.000 16.80000 92 ASN A C 1
ATOM 660 O O . ASN A 1 92 ? 31.58000 -31.40800 1.63200 1.000 22.29000 92 ASN A O 1
ATOM 665 N N . THR A 1 93 ? 32.88600 -29.58600 1.39700 1.000 14.15000 93 THR A N 1
ATOM 666 C CA . THR A 1 93 ? 31.87400 -28.79300 0.70800 1.000 15.28000 93 THR A CA 1
ATOM 667 C C . THR A 1 93 ? 32.26900 -28.66000 -0.75400 1.000 16.51000 93 THR A C 1
ATOM 668 O O . THR A 1 93 ? 33.32600 -29.12100 -1.19500 1.000 15.70000 93 THR A O 1
ATOM 672 N N . ILE A 1 94 ? 31.41100 -27.98300 -1.50700 1.000 15.42000 94 ILE A N 1
ATOM 673 C CA . ILE A 1 94 ? 31.72300 -27.69500 -2.89700 1.000 15.35000 94 ILE A CA 1
ATOM 674 C C . ILE A 1 94 ? 32.56100 -26.43800 -3.04400 1.000 17.31000 94 ILE A C 1
ATOM 675 O O . ILE A 1 94 ? 32.65100 -25.61200 -2.11700 1.000 18.78000 94 ILE A O 1
ATOM 680 N N . GLY A 1 95 ? 33.11700 -26.26200 -4.24500 1.000 15.90000 95 GLY A N 1
ATOM 681 C CA . GLY A 1 95 ? 33.67200 -25.00000 -4.68700 1.000 15.79000 95 GLY A CA 1
ATOM 682 C C . GLY A 1 95 ? 33.60700 -24.99300 -6.19600 1.000 15.77000 95 GLY A C 1
ATOM 683 O O . GLY A 1 95 ? 33.28800 -26.00500 -6.82600 1.000 18.73000 95 GLY A O 1
ATOM 684 N N . VAL A 1 96 ? 33.90900 -23.83300 -6.77800 1.000 16.09000 96 VAL A N 1
ATOM 685 C CA . VAL A 1 96 ? 33.98700 -23.74600 -8.23100 1.000 17.49000 96 VAL A CA 1
ATOM 686 C C . VAL A 1 96 ? 35.26500 -23.03500 -8.64600 1.000 16.98000 96 VAL A C 1
ATOM 687 O O . VAL A 1 96 ? 35.88000 -22.28700 -7.88100 1.000 17.30000 96 VAL A O 1
ATOM 691 N N . SER A 1 97 ? 35.65300 -23.27300 -9.88900 1.000 16.72000 97 SER A N 1
ATOM 692 C CA . SER A 1 97 ? 36.90000 -22.75600 -10.44100 1.000 18.57000 97 SER A CA 1
ATOM 693 C C . SER A 1 97 ? 36.62400 -21.48900 -11.22900 1.000 18.14000 97 SER A C 1
ATOM 694 O O . SER A 1 97 ? 36.03000 -21.54200 -12.30600 1.000 19.49000 97 SER A O 1
ATOM 697 N N . ASP A 1 98 ? 37.08600 -20.35500 -10.70700 1.000 19.96000 98 ASP A N 1
ATOM 698 C CA . ASP A 1 98 ? 37.01000 -19.11000 -11.45700 1.000 23.02000 98 ASP A CA 1
ATOM 699 C C . ASP A 1 98 ? 37.81200 -19.19300 -12.74300 1.000 20.72000 98 ASP A C 1
ATOM 700 O O . ASP A 1 98 ? 37.39400 -18.65400 -13.77000 1.000 22.50000 98 ASP A O 1
ATOM 705 N N . ALA A 1 99 ? 38.94100 -19.89900 -12.72400 1.000 18.76000 99 ALA A N 1
ATOM 706 C CA . ALA A 1 99 ? 39.77000 -19.97800 -13.91700 1.000 20.33000 99 ALA A CA 1
ATOM 707 C C . ALA A 1 99 ? 39.11100 -20.82300 -15.00100 1.000 20.37000 99 ALA A C 1
ATOM 708 O O . ALA A 1 99 ? 39.22500 -20.50300 -16.19300 1.000 23.76000 99 ALA A O 1
ATOM 710 N N . ILE A 1 100 ? 38.40400 -21.89800 -14.62900 1.000 18.23000 100 ILE A N 1
ATOM 711 C CA . ILE A 1 100 ? 37.71500 -22.68000 -15.64900 1.000 18.02000 100 ILE A CA 1
ATOM 712 C C . ILE A 1 100 ? 36.50100 -21.92600 -16.18500 1.000 17.56000 100 ILE A C 1
ATOM 713 O O . ILE A 1 100 ? 36.23800 -21.92400 -17.39400 1.000 19.13000 100 ILE A O 1
ATOM 718 N N . SER A 1 101 ? 35.72600 -21.29100 -15.30200 1.000 17.37000 101 SER A N 1
ATOM 719 C CA A SER A 1 101 ? 34.45100 -20.69800 -15.68600 0.590 17.84000 101 SER A CA 1
ATOM 720 C CA B SER A 1 101 ? 34.46100 -20.71900 -15.73000 0.410 17.85000 101 SER A CA 1
ATOM 721 C C . SER A 1 101 ? 34.58700 -19.32000 -16.31100 1.000 17.61000 101 SER A C 1
ATOM 722 O O . SER A 1 101 ? 33.62900 -18.85800 -16.93000 1.000 18.69000 101 SER A O 1
ATOM 727 N N . MET A 1 102 ? 35.74200 -18.66600 -16.15600 1.000 18.47000 102 MET A N 1
ATOM 728 C CA . MET A 1 102 ? 35.91600 -17.30400 -16.64800 1.000 19.75000 102 MET A CA 1
ATOM 729 C C . MET A 1 102 ? 35.61600 -17.27400 -18.13800 1.000 19.05000 102 MET A C 1
ATOM 730 O O . MET A 1 102 ? 36.06400 -18.14800 -18.89000 1.000 22.02000 102 MET A O 1
ATOM 735 N N . GLY A 1 103 ? 34.86000 -16.26500 -18.56300 1.000 17.74000 103 GLY A N 1
ATOM 736 C CA . GLY A 1 103 ? 34.47600 -16.15800 -19.95200 1.000 19.54000 103 GLY A CA 1
ATOM 737 C C . GLY A 1 103 ? 33.17000 -16.82600 -20.30000 1.000 21.73000 103 GLY A C 1
ATOM 738 O O . GLY A 1 103 ? 32.72300 -16.70100 -21.44300 1.000 22.67000 103 GLY A O 1
ATOM 739 N N . THR A 1 104 ? 32.53800 -17.52800 -19.35900 1.000 18.85000 104 THR A N 1
ATOM 740 C CA . THR A 1 104 ? 31.33400 -18.30800 -19.62500 1.000 17.25000 104 THR A CA 1
ATOM 741 C C . THR A 1 104 ? 30.25600 -17.93300 -18.61900 1.000 16.80000 104 THR A C 1
ATOM 742 O O . THR A 1 104 ? 30.53800 -17.34800 -17.56600 1.000 18.48000 104 THR A O 1
ATOM 746 N N . ARG A 1 105 ? 29.01600 -18.35000 -18.92100 1.000 18.59000 105 ARG A N 1
ATOM 747 C CA . ARG A 1 105 ? 27.91300 -18.11100 -17.99800 1.000 19.13000 105 ARG A CA 1
ATOM 748 C C . ARG A 1 105 ? 28.05300 -18.89900 -16.70500 1.000 17.71000 105 ARG A C 1
ATOM 749 O O . ARG A 1 105 ? 27.33800 -18.60400 -15.74000 1.000 19.02000 105 ARG A O 1
ATOM 757 N N . GLY A 1 106 ? 28.96100 -19.87300 -16.65200 1.000 17.57000 106 GLY A N 1
ATOM 758 C CA . GLY A 1 106 ? 29.22400 -20.53600 -15.38700 1.000 17.49000 106 GLY A CA 1
ATOM 759 C C . GLY A 1 106 ? 29.76600 -19.58700 -14.33900 1.000 17.95000 106 GLY A C 1
ATOM 760 O O . GLY A 1 106 ? 29.63300 -19.84600 -13.14000 1.000 17.00000 106 GLY A O 1
ATOM 761 N N A MET A 1 107 ? 30.38200 -18.48300 -14.76100 0.630 17.19000 107 MET A N 1
ATOM 762 N N B MET A 1 107 ? 30.37100 -18.48000 -14.77900 0.370 17.20000 107 MET A N 1
ATOM 763 C CA A MET A 1 107 ? 30.88900 -17.50200 -13.80800 0.630 17.52000 107 MET A CA 1
ATOM 764 C CA B MET A 1 107 ? 30.87700 -17.45400 -13.87400 0.370 17.60000 107 MET A CA 1
ATOM 765 C C A MET A 1 107 ? 29.77000 -16.85800 -12.99200 0.630 17.16000 107 MET A C 1
ATOM 766 C C B MET A 1 107 ? 29.77400 -16.89300 -12.99100 0.370 17.19000 107 MET A C 1
ATOM 767 O O A MET A 1 107 ? 30.02700 -16.31800 -11.90900 0.630 17.24000 107 MET A O 1
ATOM 768 O O B MET A 1 107 ? 30.04800 -16.39200 -11.89400 0.370 17.29000 107 MET A O 1
ATOM 777 N N . CYS A 1 108 ? 28.52400 -16.94400 -13.45500 1.000 16.39000 108 CYS A N 1
ATOM 778 C CA . CYS A 1 108 ? 27.41900 -16.44500 -12.65200 1.000 15.98000 108 CYS A CA 1
ATOM 779 C C . CYS A 1 108 ? 27.26700 -17.20600 -11.34700 1.000 16.90000 108 CYS A C 1
ATOM 780 O O . CYS A 1 108 ? 26.60600 -16.70400 -10.43700 1.000 16.30000 108 CYS A O 1
ATOM 783 N N . PHE A 1 109 ? 27.86100 -18.39700 -11.24500 1.000 16.27000 109 PHE A N 1
ATOM 784 C CA . PHE A 1 109 ? 27.74400 -19.23600 -10.05700 1.000 16.10000 109 PHE A CA 1
ATOM 785 C C . PHE A 1 109 ? 28.89900 -19.06200 -9.07600 1.000 17.86000 109 PHE A C 1
ATOM 786 O O . PHE A 1 109 ? 28.88600 -19.68300 -8.01200 1.000 17.29000 109 PHE A O 1
ATOM 794 N N . SER A 1 110 ? 29.88700 -18.22300 -9.38400 1.000 17.12000 110 SER A N 1
ATOM 795 C CA . SER A 1 110 ? 31.12400 -18.19400 -8.61000 1.000 16.84000 110 SER A CA 1
ATOM 796 C C . SER A 1 110 ? 30.97800 -17.42200 -7.29700 1.000 17.18000 110 SER A C 1
ATOM 797 O O . SER A 1 110 ? 31.22700 -17.96600 -6.21900 1.000 17.37000 110 SER A O 1
ATOM 800 N N . LEU A 1 111 ? 30.59200 -16.14800 -7.34600 1.000 16.19000 111 LEU A N 1
ATOM 801 C CA . LEU A 1 111 ? 30.55900 -15.37500 -6.10600 1.000 16.61000 111 LEU A CA 1
ATOM 802 C C . LEU A 1 111 ? 29.62400 -15.99700 -5.07900 1.000 17.26000 111 LEU A C 1
ATOM 803 O O . LEU A 1 111 ? 29.99200 -16.12500 -3.90300 1.000 17.66000 111 LEU A O 1
ATOM 808 N N . GLN A 1 112 ? 28.43800 -16.43900 -5.50500 1.000 16.51000 112 GLN A N 1
ATOM 809 C CA . GLN A 1 112 ? 27.49200 -17.01000 -4.55900 1.000 16.16000 112 GLN A CA 1
ATOM 810 C C . GLN A 1 112 ? 28.01800 -18.29200 -3.92800 1.000 16.93000 112 GLN A C 1
ATOM 811 O O . GLN A 1 112 ? 27.53600 -18.67500 -2.85900 1.000 16.15000 112 GLN A O 1
ATOM 817 N N . SER A 1 113 ? 28.98800 -18.96600 -4.55600 1.000 15.67000 113 SER A N 1
ATOM 818 C CA . SER A 1 113 ? 29.57200 -20.14300 -3.93300 1.000 15.32000 113 SER A CA 1
ATOM 819 C C . SER A 1 113 ? 30.22500 -19.82300 -2.59500 1.000 16.37000 113 SER A C 1
ATOM 820 O O . SER A 1 113 ? 30.29200 -20.69500 -1.71900 1.000 15.46000 113 SER A O 1
ATOM 823 N N . ARG A 1 114 ? 30.70100 -18.59200 -2.41000 1.000 15.94000 114 ARG A N 1
ATOM 824 C CA . ARG A 1 114 ? 31.21700 -18.18500 -1.10400 1.000 14.51000 114 ARG A CA 1
ATOM 825 C C . ARG A 1 114 ? 30.13600 -18.35400 -0.04100 1.000 14.46000 114 ARG A C 1
ATOM 826 O O . ARG A 1 114 ? 30.37700 -18.90700 1.04700 1.000 15.71000 114 ARG A O 1
ATOM 834 N N . ASP A 1 115 ? 28.93400 -17.89000 -0.35200 1.000 15.40000 115 ASP A N 1
ATOM 835 C CA . ASP A 1 115 ? 27.85400 -17.90000 0.61100 1.000 16.32000 115 ASP A CA 1
ATOM 836 C C . ASP A 1 115 ? 27.29800 -19.29900 0.79300 1.000 16.07000 115 ASP A C 1
ATOM 837 O O . ASP A 1 115 ? 26.89500 -19.66100 1.90700 1.000 16.51000 115 ASP A O 1
ATOM 842 N N . LEU A 1 116 ? 27.33300 -20.12200 -0.25700 1.000 14.72000 116 LEU A N 1
ATOM 843 C CA . LEU A 1 116 ? 26.92700 -21.51600 -0.12900 1.000 15.71000 116 LEU A CA 1
ATOM 844 C C . LEU A 1 116 ? 27.90300 -22.28300 0.76100 1.000 16.66000 116 LEU A C 1
ATOM 845 O O . LEU A 1 116 ? 27.49100 -23.12500 1.57000 1.000 16.72000 116 LEU A O 1
ATOM 850 N N . ILE A 1 117 ? 29.20100 -22.00800 0.62000 1.000 14.34000 117 ILE A N 1
ATOM 851 C CA . ILE A 1 117 ? 30.20900 -22.64700 1.46700 1.000 14.03000 117 ILE A CA 1
ATOM 852 C C . ILE A 1 117 ? 29.98100 -22.29400 2.93300 1.000 15.97000 117 ILE A C 1
ATOM 853 O O . ILE A 1 117 ? 29.99800 -23.15600 3.82000 1.000 15.61000 117 ILE A O 1
ATOM 858 N N . ALA A 1 118 ? 29.72400 -21.01400 3.20700 1.000 14.40000 118 ALA A N 1
ATOM 859 C CA . ALA A 1 118 ? 29.41900 -20.59500 4.57000 1.000 14.40000 118 ALA A CA 1
ATOM 860 C C . ALA A 1 118 ? 28.19300 -21.32400 5.10500 1.000 14.61000 118 ALA A C 1
ATOM 861 O O . ALA A 1 118 ? 28.21400 -21.84800 6.22800 1.000 15.31000 118 ALA A O 1
ATOM 863 N N . ASP A 1 119 ? 27.11000 -21.37500 4.31900 1.000 14.28000 119 ASP A N 1
ATOM 864 C CA . ASP A 1 119 ? 25.91100 -22.10900 4.74800 1.000 14.57000 119 ASP A CA 1
ATOM 865 C C . ASP A 1 119 ? 26.20100 -23.57500 5.00000 1.000 14.99000 119 ASP A C 1
ATOM 866 O O . ASP A 1 119 ? 25.66200 -24.17300 5.94600 1.000 14.93000 119 ASP A O 1
ATOM 871 N N . SER A 1 120 ? 27.05500 -24.17100 4.17200 1.000 14.76000 120 SER A N 1
ATOM 872 C CA . SER A 1 120 ? 27.36800 -25.59400 4.24400 1.000 15.98000 120 SER A CA 1
ATOM 873 C C . SER A 1 120 ? 28.07100 -25.92300 5.54900 1.000 15.42000 120 SER A C 1
ATOM 874 O O . SER A 1 120 ? 27.73000 -26.90500 6.23900 1.000 14.80000 120 SER A O 1
ATOM 877 N N . ILE A 1 121 ? 29.10600 -25.15000 5.87900 1.000 14.96000 121 ILE A N 1
ATOM 878 C CA . ILE A 1 121 ? 29.87600 -25.41100 7.09000 1.000 15.01000 121 ILE A CA 1
ATOM 879 C C . ILE A 1 121 ? 29.05100 -25.08800 8.33100 1.000 14.20000 121 ILE A C 1
ATOM 880 O O . ILE A 1 121 ? 29.05800 -25.84700 9.30800 1.000 15.05000 121 ILE A O 1
ATOM 885 N N . GLU A 1 122 ? 28.30700 -23.98300 8.31000 1.000 14.14000 122 GLU A N 1
ATOM 886 C CA . GLU A 1 122 ? 27.38800 -23.69400 9.40300 1.000 14.38000 122 GLU A CA 1
ATOM 887 C C . GLU A 1 122 ? 26.42600 -24.84700 9.66100 1.000 15.21000 122 GLU A C 1
ATOM 888 O O . GLU A 1 122 ? 26.20100 -25.24000 10.81700 1.000 16.00000 122 GLU A O 1
ATOM 894 N N . THR A 1 123 ? 25.85600 -25.40300 8.59100 1.000 14.48000 123 THR A N 1
ATOM 895 C CA . THR A 1 123 ? 24.88700 -26.48400 8.71900 1.000 14.14000 123 THR A CA 1
ATOM 896 C C . THR A 1 123 ? 25.49300 -27.69500 9.41400 1.000 15.45000 123 THR A C 1
ATOM 897 O O . THR A 1 123 ? 24.89500 -28.24600 10.34600 1.000 15.47000 123 THR A O 1
ATOM 901 N N . VAL A 1 124 ? 26.65600 -28.15600 8.95100 1.000 13.85000 124 VAL A N 1
ATOM 902 C CA . VAL A 1 124 ? 27.22700 -29.38600 9.50100 1.000 13.45000 124 VAL A CA 1
ATOM 903 C C . VAL A 1 124 ? 27.65500 -29.17600 10.94500 1.000 14.70000 124 VAL A C 1
ATOM 904 O O . VAL A 1 124 ? 27.37800 -30.00100 11.81900 1.000 15.29000 124 VAL A O 1
ATOM 908 N N . MET A 1 125 ? 28.36800 -28.08500 11.20800 1.000 15.12000 125 MET A N 1
ATOM 909 C CA . MET A 1 125 ? 28.85000 -27.82900 12.55300 1.000 14.63000 125 MET A CA 1
ATOM 910 C C . MET A 1 125 ? 27.66400 -27.78700 13.52100 1.000 14.94000 125 MET A C 1
ATOM 911 O O . MET A 1 125 ? 27.74700 -28.31700 14.64500 1.000 15.89000 125 MET A O 1
ATOM 916 N N . SER A 1 126 ? 26.55000 -27.17200 13.10500 1.000 14.83000 126 SER A N 1
ATOM 917 C CA . SER A 1 126 ? 25.38300 -27.02900 13.97500 1.000 15.05000 126 SER A CA 1
ATOM 918 C C . SER A 1 126 ? 24.65800 -28.35500 14.19200 1.000 17.17000 126 SER A C 1
ATOM 919 O O . SER A 1 126 ? 24.27400 -28.68800 15.32500 1.000 18.50000 126 SER A O 1
ATOM 922 N N . ALA A 1 127 ? 24.42000 -29.10800 13.11900 1.000 15.88000 127 ALA A N 1
ATOM 923 C CA . ALA A 1 127 ? 23.67700 -30.35100 13.25100 1.000 14.68000 127 ALA A CA 1
ATOM 924 C C . ALA A 1 127 ? 24.47100 -31.40600 14.00000 1.000 16.21000 127 ALA A C 1
ATOM 925 O O . ALA A 1 127 ? 23.88000 -32.25500 14.69000 1.000 17.18000 127 ALA A O 1
ATOM 927 N N . GLN A 1 128 ? 25.79400 -31.41200 13.84200 1.000 14.79000 128 GLN A N 1
ATOM 928 C CA . GLN A 1 128 ? 26.62100 -32.47500 14.40000 1.000 15.47000 128 GLN A CA 1
ATOM 929 C C . GLN A 1 128 ? 27.19200 -32.12600 15.76500 1.000 16.80000 128 GLN A C 1
ATOM 930 O O . GLN A 1 128 ? 27.83400 -32.98300 16.38200 1.000 17.71000 128 GLN A O 1
ATOM 936 N N . TRP A 1 129 ? 27.01100 -30.88900 16.21900 1.000 15.67000 129 TRP A N 1
ATOM 937 C CA . TRP A 1 129 ? 27.44000 -30.45500 17.55300 1.000 15.75000 129 TRP A CA 1
ATOM 938 C C . TRP A 1 129 ? 28.95700 -30.49200 17.71500 1.000 16.63000 129 TRP A C 1
ATOM 939 O O . TRP A 1 129 ? 29.48900 -30.86400 18.77100 1.000 16.88000 129 TRP A O 1
ATOM 950 N N . TYR A 1 130 ? 29.68100 -30.08600 16.67900 1.000 15.39000 130 TYR A N 1
ATOM 951 C CA . TYR A 1 130 ? 31.13500 -30.09900 16.78100 1.000 16.39000 130 TYR A CA 1
ATOM 952 C C . TYR A 1 130 ? 31.63300 -28.91100 17.61600 1.000 15.40000 130 TYR A C 1
ATOM 953 O O . TYR A 1 130 ? 31.05500 -27.81900 17.59700 1.000 16.87000 130 TYR A O 1
ATOM 962 N N . ASP A 1 131 ? 32.73300 -29.14500 18.35900 1.000 15.43000 131 ASP A N 1
ATOM 963 C CA . ASP A 1 131 ? 33.27300 -28.16600 19.30600 1.000 16.06000 131 ASP A CA 1
ATOM 964 C C . ASP A 1 131 ? 34.14000 -27.11100 18.64600 1.000 17.69000 131 ASP A C 1
ATOM 965 O O . ASP A 1 131 ? 34.23900 -25.98900 19.15200 1.000 18.24000 131 ASP A O 1
ATOM 970 N N . GLY A 1 132 ? 34.75900 -27.45000 17.53200 1.000 16.35000 132 GLY A N 1
ATOM 971 C CA . GLY A 1 132 ? 35.65900 -26.52000 16.87900 1.000 17.49000 132 GLY A CA 1
ATOM 972 C C . GLY A 1 132 ? 35.77200 -26.94400 15.43500 1.000 15.58000 132 GLY A C 1
ATOM 973 O O . GLY A 1 132 ? 35.29500 -28.01000 15.03700 1.000 16.15000 132 GLY A O 1
ATOM 974 N N . ASN A 1 133 ? 36.44100 -26.09600 14.65600 1.000 15.44000 133 ASN A N 1
ATOM 975 C CA . ASN A 1 133 ? 36.52200 -26.28700 13.21500 1.000 15.64000 133 ASN A CA 1
ATOM 976 C C . ASN A 1 133 ? 37.94000 -26.02200 12.72900 1.000 16.81000 133 ASN A C 1
ATOM 977 O O . ASN A 1 133 ? 38.59300 -25.06500 13.17100 1.000 17.87000 133 ASN A O 1
ATOM 982 N N . ILE A 1 134 ? 38.41700 -26.85000 11.80700 1.000 15.68000 134 ILE A N 1
ATOM 983 C CA . ILE A 1 134 ? 39.58300 -26.51200 11.00000 1.000 16.22000 134 ILE A CA 1
ATOM 984 C C . ILE A 1 134 ? 39.12600 -26.57400 9.55600 1.000 16.45000 134 ILE A C 1
ATOM 985 O O . ILE A 1 134 ? 38.63000 -27.61600 9.11400 1.000 16.31000 134 ILE A O 1
ATOM 990 N N . SER A 1 135 ? 39.25100 -25.46600 8.83300 1.000 15.48000 135 SER A N 1
ATOM 991 C CA . SER A 1 135 ? 38.82500 -25.41200 7.44200 1.000 14.57000 135 SER A CA 1
ATOM 992 C C . SER A 1 135 ? 40.03600 -25.41000 6.52900 1.000 15.35000 135 SER A C 1
ATOM 993 O O . SER A 1 135 ? 41.06700 -24.79900 6.84400 1.000 16.80000 135 SER A O 1
ATOM 996 N N . ILE A 1 136 ? 39.87800 -26.06400 5.38400 1.000 15.33000 136 ILE A N 1
ATOM 997 C CA . ILE A 1 136 ? 40.94300 -26.17100 4.38900 1.000 14.87000 136 ILE A CA 1
ATOM 998 C C . ILE A 1 136 ? 40.42300 -25.71800 3.02800 1.000 16.29000 136 ILE A C 1
ATOM 999 O O . ILE A 1 136 ? 40.08000 -26.55200 2.17100 1.000 17.53000 136 ILE A O 1
ATOM 1004 N N . PRO A 1 137 ? 40.31900 -24.41200 2.81200 1.000 15.68000 137 PRO A N 1
ATOM 1005 C CA . PRO A 1 137 ? 39.94900 -23.87000 1.50000 1.000 17.56000 137 PRO A CA 1
ATOM 1006 C C . PRO A 1 137 ? 41.17800 -23.81100 0.61400 1.000 19.48000 137 PRO A C 1
ATOM 1007 O O . PRO A 1 137 ? 42.31000 -23.73400 1.09000 1.000 20.55000 137 PRO A O 1
ATOM 1011 N N . GLY A 1 138 ? 40.98600 -23.80300 -0.69000 1.000 19.46000 138 GLY A N 1
ATOM 1012 C CA . GLY A 1 138 ? 42.18700 -23.64000 -1.53400 1.000 20.20000 138 GLY A CA 1
ATOM 1013 C C . GLY A 1 138 ? 42.00400 -22.69100 -2.69100 1.000 22.07000 138 GLY A C 1
ATOM 1014 O O . GLY A 1 138 ? 42.96800 -22.53800 -3.42300 1.000 19.46000 138 GLY A O 1
ATOM 1015 N N . CYS A 1 139 ? 40.86700 -22.00300 -2.78700 1.000 20.42000 139 CYS A N 1
ATOM 1016 C CA . CYS A 1 139 ? 40.51000 -21.27400 -3.99500 1.000 21.46000 139 CYS A CA 1
ATOM 1017 C C . CYS A 1 139 ? 39.73700 -20.02500 -3.61200 1.000 24.30000 139 CYS A C 1
ATOM 1018 O O . CYS A 1 139 ? 39.00400 -20.01500 -2.61900 1.000 23.09000 139 CYS A O 1
ATOM 1021 N N . ASP A 1 140 ? 39.91400 -18.97700 -4.41700 1.000 24.52000 140 ASP A N 1
ATOM 1022 C CA . ASP A 1 140 ? 39.22500 -17.68200 -4.34400 1.000 24.08000 140 ASP A CA 1
ATOM 1023 C C . ASP A 1 140 ? 38.09700 -17.57300 -3.31400 1.000 24.38000 140 ASP A C 1
ATOM 1024 O O . ASP A 1 140 ? 38.31100 -17.09600 -2.19100 1.000 27.22000 140 ASP A O 1
ATOM 1029 N N . LYS A 1 141 ? 36.89900 -18.02000 -3.67900 1.000 22.23000 141 LYS A N 1
ATOM 1030 C CA . LYS A 1 141 ? 35.71900 -17.77400 -2.86700 1.000 24.69000 141 LYS A CA 1
ATOM 1031 C C . LYS A 1 141 ? 35.66000 -18.67200 -1.64800 1.000 18.46000 141 LYS A C 1
ATOM 1032 O O . LYS A 1 141 ? 34.90900 -18.36000 -0.70300 1.000 21.25000 141 LYS A O 1
ATOM 1038 N N . ASN A 1 142 ? 36.42700 -19.73500 -1.63500 1.000 19.54000 142 ASN A N 1
ATOM 1039 C CA . ASN A 1 142 ? 36.38400 -20.67900 -0.49900 1.000 18.85000 142 ASN A CA 1
ATOM 1040 C C . ASN A 1 142 ? 36.83600 -19.95300 0.78100 1.000 19.35000 142 ASN A C 1
ATOM 1041 O O . ASN A 1 142 ? 36.27100 -20.26000 1.82100 1.000 19.42000 142 ASN A O 1
ATOM 1046 N N A MET A 1 143 ? 37.89600 -19.21700 0.71500 0.620 18.22000 143 MET A N 1
ATOM 1047 N N B MET A 1 143 ? 37.89100 -19.21300 0.72500 0.380 18.27000 143 MET A N 1
ATOM 1048 C CA A MET A 1 143 ? 38.48200 -18.65800 1.93300 0.620 18.62000 143 MET A CA 1
ATOM 1049 C CA B MET A 1 143 ? 38.43700 -18.70100 1.98100 0.380 18.63000 143 MET A CA 1
ATOM 1050 C C A MET A 1 143 ? 37.47700 -17.84200 2.73200 0.620 19.74000 143 MET A C 1
ATOM 1051 C C B MET A 1 143 ? 37.43500 -17.85900 2.74900 0.380 19.75000 143 MET A C 1
ATOM 1052 O O A MET A 1 143 ? 37.22700 -18.17800 3.90200 0.620 18.85000 143 MET A O 1
ATOM 1053 O O B MET A 1 143 ? 37.16500 -18.17100 3.92200 0.380 18.85000 143 MET A O 1
ATOM 1062 N N . PRO A 1 144 ? 36.85600 -16.79700 2.18100 1.000 16.49000 144 PRO A N 1
ATOM 1063 C CA . PRO A 1 144 ? 35.91300 -16.01100 2.97800 1.000 18.06000 144 PRO A CA 1
ATOM 1064 C C . PRO A 1 144 ? 34.70200 -16.81100 3.39700 1.000 16.08000 144 PRO A C 1
ATOM 1065 O O . PRO A 1 144 ? 34.20300 -16.59800 4.51000 1.000 16.21000 144 PRO A O 1
ATOM 1069 N N . GLY A 1 145 ? 34.28600 -17.78700 2.58000 1.000 15.79000 145 GLY A N 1
ATOM 1070 C CA . GLY A 1 145 ? 33.17300 -18.63700 2.96700 1.000 15.50000 145 GLY A CA 1
ATOM 1071 C C . GLY A 1 145 ? 33.43700 -19.38400 4.25900 1.000 15.84000 145 GLY A C 1
ATOM 1072 O O . GLY A 1 145 ? 32.55000 -19.48100 5.12600 1.000 16.38000 145 GLY A O 1
ATOM 1073 N N . THR A 1 146 ? 34.66100 -19.89900 4.42800 1.000 15.17000 146 THR A N 1
ATOM 1074 C CA . THR A 1 146 ? 34.96700 -20.63300 5.65900 1.000 15.75000 146 THR A CA 1
ATOM 1075 C C . THR A 1 146 ? 35.00300 -19.70200 6.86600 1.000 15.19000 146 THR A C 1
ATOM 1076 O O . THR A 1 146 ? 34.52000 -20.06800 7.94500 1.000 16.56000 146 THR A O 1
ATOM 1080 N N . ILE A 1 147 ? 35.53600 -18.48800 6.70100 1.000 16.32000 147 ILE A N 1
ATOM 1081 C CA . ILE A 1 147 ? 35.61500 -17.56300 7.83100 1.000 16.08000 147 ILE A CA 1
ATOM 1082 C C . ILE A 1 147 ? 34.22800 -17.09000 8.23300 1.000 15.86000 147 ILE A C 1
ATOM 1083 O O . ILE A 1 147 ? 33.92100 -16.93400 9.42000 1.000 16.50000 147 ILE A O 1
ATOM 1088 N N . MET A 1 148 ? 33.35700 -16.87200 7.25000 1.000 15.94000 148 MET A N 1
ATOM 1089 C CA . MET A 1 148 ? 31.99800 -16.39600 7.50400 1.000 15.62000 148 MET A CA 1
ATOM 1090 C C . MET A 1 148 ? 31.24600 -17.45300 8.32800 1.000 15.44000 148 MET A C 1
ATOM 1091 O O . MET A 1 148 ? 30.55400 -17.13700 9.30800 1.000 16.02000 148 MET A O 1
ATOM 1096 N N . ALA A 1 149 ? 31.42600 -18.73100 7.98700 1.000 15.58000 149 ALA A N 1
ATOM 1097 C CA . ALA A 1 149 ? 30.84200 -19.78600 8.81200 1.000 16.01000 149 ALA A CA 1
ATOM 1098 C C . ALA A 1 149 ? 31.38300 -19.74300 10.23900 1.000 16.88000 149 ALA A C 1
ATOM 1099 O O . ALA A 1 149 ? 30.61800 -19.88100 11.21100 1.000 16.98000 149 ALA A O 1
ATOM 1101 N N . MET A 1 150 ? 32.70400 -19.58900 10.38300 1.000 17.23000 150 MET A N 1
ATOM 1102 C CA . MET A 1 150 ? 33.30300 -19.52700 11.71200 1.000 16.89000 150 MET A CA 1
ATOM 1103 C C . MET A 1 150 ? 32.75200 -18.34700 12.49700 1.000 17.34000 150 MET A C 1
ATOM 1104 O O . MET A 1 150 ? 32.50900 -18.45100 13.70700 1.000 18.50000 150 MET A O 1
ATOM 1109 N N . GLY A 1 151 ? 32.52200 -17.22300 11.82300 1.000 17.25000 151 GLY A N 1
ATOM 1110 C CA . GLY A 1 151 ? 31.97700 -16.06400 12.50800 1.000 18.49000 151 GLY A CA 1
ATOM 1111 C C . GLY A 1 151 ? 30.55500 -16.27600 12.98000 1.000 17.45000 151 GLY A C 1
ATOM 1112 O O . GLY A 1 151 ? 30.19500 -15.84900 14.08100 1.000 18.53000 151 GLY A O 1
ATOM 1113 N N . ARG A 1 152 ? 29.73400 -16.95200 12.17500 1.000 17.05000 152 ARG A N 1
ATOM 1114 C CA . ARG A 1 152 ? 28.35300 -17.23100 12.56000 1.000 17.16000 152 ARG A CA 1
ATOM 1115 C C . ARG A 1 152 ? 28.29100 -18.16800 13.75600 1.000 19.06000 152 ARG A C 1
ATOM 1116 O O . ARG A 1 152 ? 27.49900 -17.94900 14.68600 1.000 18.50000 152 ARG A O 1
ATOM 1124 N N . LEU A 1 153 ? 29.09400 -19.23700 13.72600 1.000 17.64000 153 LEU A N 1
ATOM 1125 C CA . LEU A 1 153 ? 29.07200 -20.24600 14.78500 1.000 17.60000 153 LEU A CA 1
ATOM 1126 C C . LEU A 1 153 ? 29.72000 -19.73400 16.06200 1.000 17.20000 153 LEU A C 1
ATOM 1127 O O . LEU A 1 153 ? 29.31300 -20.11200 17.17300 1.000 18.45000 153 LEU A O 1
ATOM 1132 N N . ASN A 1 154 ? 30.77000 -18.92500 15.92000 1.000 17.59000 154 ASN A N 1
ATOM 1133 C CA . ASN A 1 154 ? 31.58100 -18.45400 17.04700 1.000 16.87000 154 ASN A CA 1
ATOM 1134 C C . ASN A 1 154 ? 32.09900 -19.59900 17.90900 1.000 18.96000 154 ASN A C 1
ATOM 1135 O O . ASN A 1 154 ? 32.12600 -19.51400 19.13600 1.000 20.52000 154 ASN A O 1
ATOM 1140 N N . ARG A 1 155 ? 32.54900 -20.66500 17.26600 1.000 17.23000 155 ARG A N 1
ATOM 1141 C CA . ARG A 1 155 ? 33.26500 -21.73900 17.92600 1.000 17.86000 155 ARG A CA 1
ATOM 1142 C C . ARG A 1 155 ? 34.72600 -21.69900 17.50800 1.000 17.11000 155 ARG A C 1
ATOM 1143 O O . ARG A 1 155 ? 35.02600 -21.26700 16.39300 1.000 18.77000 155 ARG A O 1
ATOM 1151 N N . PRO A 1 156 ? 35.66200 -22.11700 18.36300 1.000 18.28000 156 PRO A N 1
ATOM 1152 C CA . PRO A 1 156 ? 37.08400 -21.99900 18.01000 1.000 18.93000 156 PRO A CA 1
ATOM 1153 C C . PRO A 1 156 ? 37.35900 -22.61300 16.64300 1.000 17.58000 156 PRO A C 1
ATOM 1154 O O . PRO A 1 156 ? 36.90300 -23.72100 16.32900 1.000 18.61000 156 PRO A O 1
ATOM 1158 N N . GLY A 1 157 ? 38.08800 -21.87500 15.81900 1.000 17.10000 157 GLY A N 1
ATOM 1159 C CA . GLY A 1 157 ? 38.34600 -22.29400 14.45400 1.000 17.33000 157 GLY A CA 1
ATOM 1160 C C . GLY A 1 157 ? 39.66300 -21.76200 13.93600 1.000 17.06000 157 GLY A C 1
ATOM 1161 O O . GLY A 1 157 ? 40.15800 -20.71400 14.38100 1.000 18.34000 157 GLY A O 1
ATOM 1162 N N . ILE A 1 158 ? 40.24100 -22.50400 12.99400 1.000 16.18000 158 ILE A N 1
ATOM 1163 C CA . ILE A 1 158 ? 41.47400 -22.12600 12.29600 1.000 16.35000 158 ILE A CA 1
ATOM 1164 C C . ILE A 1 158 ? 41.29200 -22.40700 10.81400 1.000 16.68000 158 ILE A C 1
ATOM 1165 O O . ILE A 1 158 ? 40.82100 -23.48700 10.44100 1.000 15.90000 158 ILE A O 1
ATOM 1170 N N . MET A 1 159 ? 41.68400 -21.45900 9.96900 1.000 15.59000 159 MET A N 1
ATOM 1171 C CA . MET A 1 159 ? 41.67400 -21.66200 8.52600 1.000 15.76000 159 MET A CA 1
ATOM 1172 C C . MET A 1 159 ? 43.08600 -22.02100 8.06200 1.000 16.46000 159 MET A C 1
ATOM 1173 O O . MET A 1 159 ? 44.02900 -21.25200 8.27800 1.000 17.08000 159 MET A O 1
ATOM 1178 N N . VAL A 1 160 ? 43.23800 -23.19500 7.46100 1.000 16.72000 160 VAL A N 1
ATOM 1179 C CA . VAL A 1 160 ? 44.50300 -23.61600 6.87000 1.000 16.41000 160 VAL A CA 1
ATOM 1180 C C . VAL A 1 160 ? 44.40700 -23.36400 5.36900 1.000 18.18000 160 VAL A C 1
ATOM 1181 O O . VAL A 1 160 ? 43.68400 -24.06300 4.65700 1.000 18.51000 160 VAL A O 1
ATOM 1185 N N . TYR A 1 161 ? 45.12100 -22.36700 4.86000 1.000 16.99000 161 TYR A N 1
ATOM 1186 C CA . TYR A 1 161 ? 45.09800 -22.11500 3.42800 1.000 16.60000 161 TYR A CA 1
ATOM 1187 C C . TYR A 1 161 ? 45.75300 -23.27000 2.69100 1.000 17.36000 161 TYR A C 1
ATOM 1188 O O . TYR A 1 161 ? 46.81100 -23.76200 3.08900 1.000 17.63000 161 TYR A O 1
ATOM 1197 N N . GLY A 1 162 ? 45.11600 -23.70600 1.60200 1.000 17.57000 162 GLY A N 1
ATOM 1198 C CA . GLY A 1 162 ? 45.67300 -24.77900 0.79800 1.000 18.62000 162 GLY A CA 1
ATOM 1199 C C . GLY A 1 162 ? 46.97800 -24.42700 0.11400 1.000 18.69000 162 GLY A C 1
ATOM 1200 O O . GLY A 1 162 ? 47.70400 -25.33400 -0.29700 1.000 22.70000 162 GLY A O 1
ATOM 1201 N N . GLY A 1 163 ? 47.26900 -23.14500 -0.04200 1.000 17.49000 163 GLY A N 1
ATOM 1202 C CA . GLY A 1 163 ? 48.54700 -22.71200 -0.57200 1.000 18.38000 163 GLY A CA 1
ATOM 1203 C C . GLY A 1 163 ? 48.46600 -22.33100 -2.04100 1.000 17.61000 163 GLY A C 1
ATOM 1204 O O . GLY A 1 163 ? 47.60600 -22.79100 -2.78900 1.000 18.74000 163 GLY A O 1
ATOM 1205 N N . THR A 1 164 ? 49.40100 -21.48000 -2.45700 1.000 19.73000 164 THR A N 1
ATOM 1206 C CA . THR A 1 164 ? 49.47400 -21.01900 -3.84100 1.000 20.17000 164 THR A CA 1
ATOM 1207 C C . THR A 1 164 ? 50.13000 -22.06000 -4.74600 1.000 19.79000 164 THR A C 1
ATOM 1208 O O . THR A 1 164 ? 50.98900 -22.84100 -4.32200 1.000 22.22000 164 THR A O 1
ATOM 1212 N N . ILE A 1 165 ? 49.69000 -22.06700 -6.00700 1.000 20.56000 165 ILE A N 1
ATOM 1213 C CA . ILE A 1 165 ? 50.35700 -22.81400 -7.06900 1.000 21.42000 165 ILE A CA 1
ATOM 1214 C C . ILE A 1 165 ? 51.72400 -22.19700 -7.33900 1.000 21.32000 165 ILE A C 1
ATOM 1215 O O . ILE A 1 165 ? 51.96400 -21.00800 -7.09100 1.000 24.46000 165 ILE A O 1
ATOM 1220 N N . LYS A 1 166 ? 52.60700 -22.99900 -7.82400 1.000 23.44000 166 LYS A N 1
ATOM 1221 C CA . LYS A 1 166 ? 53.88500 -22.54400 -8.34600 1.000 25.75000 166 LYS A CA 1
ATOM 1222 C C . LYS A 1 166 ? 53.74000 -22.11200 -9.80100 1.000 26.49000 166 LYS A C 1
ATOM 1223 O O . LYS A 1 166 ? 52.86600 -22.60600 -10.52800 1.000 23.62000 166 LYS A O 1
ATOM 1229 N N . PRO A 1 167 ? 54.55900 -21.16700 -10.24200 1.000 26.56000 167 PRO A N 1
ATOM 1230 C CA . PRO A 1 167 ? 54.55100 -20.80400 -11.65900 1.000 27.46000 167 PRO A CA 1
ATOM 1231 C C . PRO A 1 167 ? 55.01700 -21.98200 -12.49300 1.000 24.87000 167 PRO A C 1
ATOM 1232 O O . PRO A 1 167 ? 55.81200 -22.81400 -12.04800 1.000 25.69000 167 PRO A O 1
ATOM 1236 N N . GLY A 1 168 ? 54.47800 -22.06700 -13.70600 1.000 24.96000 168 GLY A N 1
ATOM 1237 C CA . GLY A 1 168 ? 54.96200 -23.04600 -14.65100 1.000 24.93000 168 GLY A CA 1
ATOM 1238 C C . GLY A 1 168 ? 56.26000 -22.58700 -15.29000 1.000 32.23000 168 GLY A C 1
ATOM 1239 O O . GLY A 1 168 ? 56.51100 -21.39600 -15.45200 1.000 28.90000 168 GLY A O 1
ATOM 1240 N N . HIS A 1 169 ? 57.11000 -23.55400 -15.63100 1.000 33.00000 169 HIS A N 1
ATOM 1241 C CA . HIS A 1 169 ? 58.38500 -23.27400 -16.27900 1.000 33.42000 169 HIS A CA 1
ATOM 1242 C C . HIS A 1 169 ? 58.55900 -24.22300 -17.45400 1.000 37.86000 169 HIS A C 1
ATOM 1243 O O . HIS A 1 169 ? 58.36600 -25.43400 -17.31300 1.000 34.80000 169 HIS A O 1
ATOM 1250 N N . PHE A 1 170 ? 58.92000 -23.67400 -18.61000 1.000 33.34000 170 PHE A N 1
ATOM 1251 C CA . PHE A 1 170 ? 59.24400 -24.49800 -19.76700 1.000 34.34000 170 PHE A CA 1
ATOM 1252 C C . PHE A 1 170 ? 60.22000 -23.72500 -20.63200 1.000 35.32000 170 PHE A C 1
ATOM 1253 O O . PHE A 1 170 ? 59.93900 -22.58400 -21.00400 1.000 29.24000 170 PHE A O 1
ATOM 1261 N N . GLN A 1 171 ? 61.36600 -24.33800 -20.92100 1.000 34.86000 171 GLN A N 1
ATOM 1262 C CA . GLN A 1 171 ? 62.31300 -23.80500 -21.89500 1.000 31.35000 171 GLN A CA 1
ATOM 1263 C C . GLN A 1 171 ? 62.66200 -22.34700 -21.59000 1.000 31.09000 171 GLN A C 1
ATOM 1264 O O . GLN A 1 171 ? 62.60600 -21.46900 -22.45500 1.000 35.32000 171 GLN A O 1
ATOM 1270 N N . ASP A 1 172 ? 62.98000 -22.09300 -20.31800 1.000 34.20000 172 ASP A N 1
ATOM 1271 C CA . ASP A 1 172 ? 63.42600 -20.79100 -19.80800 1.000 43.61000 172 ASP A CA 1
ATOM 1272 C C . ASP A 1 172 ? 62.37800 -19.68100 -19.92600 1.000 42.93000 172 ASP A C 1
ATOM 1273 O O . ASP A 1 172 ? 62.71500 -18.49500 -19.86800 1.000 41.43000 172 ASP A O 1
ATOM 1278 N N . LYS A 1 173 ? 61.11500 -20.09000 -19.99600 1.000 38.64000 173 LYS A N 1
ATOM 1279 C CA . LYS A 1 173 ? 60.01300 -19.11000 -19.90100 1.000 40.81000 173 LYS A CA 1
ATOM 1280 C C . LYS A 1 173 ? 59.17500 -19.49500 -18.67300 1.000 35.48000 173 LYS A C 1
ATOM 1281 O O . LYS A 1 173 ? 59.16700 -20.67000 -18.31000 1.000 30.19000 173 LYS A O 1
ATOM 1287 N N . THR A 1 174 ? 58.52800 -18.51800 -18.05800 1.000 32.30000 174 THR A N 1
ATOM 1288 C CA . THR A 1 174 ? 57.66900 -18.73200 -16.90400 1.000 33.22000 174 THR A CA 1
ATOM 1289 C C . THR A 1 174 ? 56.23300 -18.39500 -17.28000 1.000 34.22000 174 THR A C 1
ATOM 1290 O O . THR A 1 174 ? 55.98100 -17.41800 -17.99400 1.000 33.91000 174 THR A O 1
ATOM 1294 N N . TYR A 1 175 ? 55.29600 -19.21400 -16.80300 1.000 31.29000 175 TYR A N 1
ATOM 1295 C CA . TYR A 1 175 ? 53.88200 -19.05400 -17.11400 1.000 29.97000 175 TYR A CA 1
ATOM 1296 C C . TYR A 1 175 ? 53.03900 -19.19900 -15.85800 1.000 29.37000 175 TYR A C 1
ATOM 1297 O O . TYR A 1 175 ? 53.41800 -19.87800 -14.90300 1.000 30.25000 175 TYR A O 1
ATOM 1306 N N . ASP A 1 176 ? 51.87400 -18.56200 -15.88600 1.000 28.18000 176 ASP A N 1
ATOM 1307 C CA . ASP A 1 176 ? 50.84700 -18.77100 -14.87700 1.000 28.22000 176 ASP A CA 1
ATOM 1308 C C . ASP A 1 176 ? 49.49000 -18.73300 -15.56900 1.000 24.72000 176 ASP A C 1
ATOM 1309 O O . ASP A 1 176 ? 49.40400 -18.61900 -16.79300 1.000 23.57000 176 ASP A O 1
ATOM 1314 N N . ILE A 1 177 ? 48.41400 -18.84300 -14.78300 1.000 24.86000 177 ILE A N 1
ATOM 1315 C CA . ILE A 1 177 ? 47.08300 -18.87200 -15.38800 1.000 23.62000 177 ILE A CA 1
ATOM 1316 C C . ILE A 1 177 ? 46.84200 -17.63900 -16.24900 1.000 22.71000 177 ILE A C 1
ATOM 1317 O O . ILE A 1 177 ? 46.16700 -17.71800 -17.27900 1.000 21.96000 177 ILE A O 1
ATOM 1322 N N A TRP A 1 178 ? 47.39000 -16.48700 -15.85800 0.370 23.72000 178 TRP A N 1
ATOM 1323 N N B TRP A 1 178 ? 47.41000 -16.49900 -15.86200 0.630 23.80000 178 TRP A N 1
ATOM 1324 C CA A TRP A 1 178 ? 47.16900 -15.29100 -16.66100 0.370 26.07000 178 TRP A CA 1
ATOM 1325 C CA B TRP A 1 178 ? 47.21100 -15.27700 -16.62800 0.630 26.07000 178 TRP A CA 1
ATOM 1326 C C A TRP A 1 178 ? 47.87400 -15.37200 -18.00900 0.370 25.90000 178 TRP A C 1
ATOM 1327 C C B TRP A 1 178 ? 47.88700 -15.35600 -17.98900 0.630 25.91000 178 TRP A C 1
ATOM 1328 O O A TRP A 1 178 ? 47.38000 -14.81000 -18.99200 0.370 25.59000 178 TRP A O 1
ATOM 1329 O O B TRP A 1 178 ? 47.37100 -14.79900 -18.96500 0.630 25.60000 178 TRP A O 1
ATOM 1350 N N . SER A 1 179 ? 49.00400 -16.08000 -18.08600 1.000 25.58000 179 SER A N 1
ATOM 1351 C CA . SER A 1 179 ? 49.59300 -16.36100 -19.39300 1.000 25.15000 179 SER A CA 1
ATOM 1352 C C . SER A 1 179 ? 48.59800 -17.10300 -20.27200 1.000 23.86000 179 SER A C 1
ATOM 1353 O O . SER A 1 179 ? 48.44800 -16.79400 -21.46100 1.000 24.93000 179 SER A O 1
ATOM 1356 N N . ALA A 1 180 ? 47.89200 -18.07500 -19.69400 1.000 24.05000 180 ALA A N 1
ATOM 1357 C CA . ALA A 1 180 ? 46.92900 -18.85900 -20.45800 1.000 24.22000 180 ALA A CA 1
ATOM 1358 C C . ALA A 1 180 ? 45.71200 -18.02700 -20.84900 1.000 23.60000 180 ALA A C 1
ATOM 1359 O O . ALA A 1 180 ? 45.22800 -18.12700 -21.98300 1.000 24.96000 180 ALA A O 1
ATOM 1361 N N . PHE A 1 181 ? 45.22000 -17.20000 -19.94500 1.000 23.05000 181 PHE A N 1
ATOM 1362 C CA . PHE A 1 181 ? 44.09100 -16.30000 -20.28700 1.000 24.83000 181 PHE A CA 1
ATOM 1363 C C . PHE A 1 181 ? 44.47800 -15.38400 -21.45100 1.000 27.66000 181 PHE A C 1
ATOM 1364 O O . PHE A 1 181 ? 43.66000 -15.18900 -22.34500 1.000 31.33000 181 PHE A O 1
ATOM 1372 N N . GLN A 1 182 ? 45.69400 -14.85700 -21.43500 1.000 26.05000 182 GLN A N 1
ATOM 1373 C CA . GLN A 1 182 ? 46.16700 -13.89300 -22.46600 1.000 28.75000 182 GLN A CA 1
ATOM 1374 C C . GLN A 1 182 ? 46.54300 -14.56900 -23.79000 1.000 28.76000 182 GLN A C 1
ATOM 1375 O O . GLN A 1 182 ? 46.60500 -13.86000 -24.79400 1.000 28.41000 182 GLN A O 1
ATOM 1381 N N . SER A 1 183 ? 46.75900 -15.87900 -23.79300 1.000 26.46000 183 SER A N 1
ATOM 1382 C CA . SER A 1 183 ? 47.23800 -16.60500 -24.99800 1.000 27.71000 183 SER A CA 1
ATOM 1383 C C . SER A 1 183 ? 46.34600 -16.36100 -26.22500 1.000 28.62000 183 SER A C 1
ATOM 1384 O O . SER A 1 183 ? 46.89500 -16.13500 -27.30000 1.000 29.04000 183 SER A O 1
ATOM 1387 N N . TYR A 1 184 ? 45.03400 -16.43300 -26.06200 1.000 27.38000 184 TYR A N 1
ATOM 1388 C CA . TYR A 1 184 ? 44.11700 -16.30500 -27.22200 1.000 27.45000 184 TYR A CA 1
ATOM 1389 C C . TYR A 1 184 ? 44.28700 -14.93800 -27.88700 1.000 29.23000 184 TYR A C 1
ATOM 1390 O O . TYR A 1 184 ? 44.45900 -14.89900 -29.09400 1.000 28.74000 184 TYR A O 1
ATOM 1399 N N . GLY A 1 185 ? 44.22200 -13.87200 -27.09900 1.000 28.16000 185 GLY A N 1
ATOM 1400 C CA . GLY A 1 185 ? 44.38200 -12.51200 -27.64500 1.000 29.18000 185 GLY A CA 1
ATOM 1401 C C . GLY A 1 185 ? 45.72600 -12.32400 -28.32400 1.000 36.10000 185 GLY A C 1
ATOM 1402 O O . GLY A 1 185 ? 45.74800 -11.71200 -29.39400 1.000 32.52000 185 GLY A O 1
ATOM 1403 N N . GLU A 1 186 ? 46.79900 -12.83900 -27.72700 1.000 31.80000 186 GLU A N 1
ATOM 1404 C CA . GLU A 1 186 ? 48.13600 -12.76900 -28.36600 1.000 37.64000 186 GLU A CA 1
ATOM 1405 C C . GLU A 1 186 ? 48.14000 -13.52800 -29.69600 1.000 37.51000 186 GLU A C 1
ATOM 1406 O O . GLU A 1 186 ? 48.77800 -13.04100 -30.62400 1.000 39.58000 186 GLU A O 1
ATOM 1412 N N . PHE A 1 187 ? 47.42400 -14.64200 -29.78800 1.000 29.84000 187 PHE A N 1
ATOM 1413 C CA . PHE A 1 187 ? 47.34700 -15.42300 -31.04400 1.000 33.38000 187 PHE A CA 1
ATOM 1414 C C . PHE A 1 187 ? 46.53600 -14.65000 -32.09300 1.000 36.54000 187 PHE A C 1
ATOM 1415 O O . PHE A 1 187 ? 46.95200 -14.61000 -33.25000 1.000 35.55000 187 PHE A O 1
ATOM 1423 N N . VAL A 1 188 ? 45.42800 -14.04600 -31.68700 1.000 34.24000 188 VAL A N 1
ATOM 1424 C CA . VAL A 1 188 ? 44.55800 -13.28600 -32.63400 1.000 37.28000 188 VAL A CA 1
ATOM 1425 C C . VAL A 1 188 ? 45.33900 -12.08100 -33.16800 1.000 41.34000 188 VAL A C 1
ATOM 1426 O O . VAL A 1 188 ? 45.24500 -11.81700 -34.37400 1.000 43.04000 188 VAL A O 1
ATOM 1430 N N . SER A 1 189 ? 46.11400 -11.42400 -32.31100 1.000 36.70000 189 SER A N 1
ATOM 1431 C CA . SER A 1 189 ? 46.91800 -10.24300 -32.71200 1.000 40.58000 189 SER A CA 1
ATOM 1432 C C . SER A 1 189 ? 48.16100 -10.65800 -33.49700 1.000 45.00000 189 SER A C 1
ATOM 1433 O O . SER A 1 189 ? 48.85600 -9.75600 -33.99300 1.000 48.00000 189 SER A O 1
ATOM 1436 N N . GLY A 1 190 ? 48.42300 -11.95400 -33.62200 1.000 41.70000 190 GLY A N 1
ATOM 1437 C CA . GLY A 1 190 ? 49.63900 -12.38700 -34.28000 1.000 46.16000 190 GLY A CA 1
ATOM 1438 C C . GLY A 1 190 ? 50.90200 -12.25200 -33.46100 1.000 49.03000 190 GLY A C 1
ATOM 1439 O O . GLY A 1 190 ? 51.99600 -12.38100 -34.01700 1.000 50.94000 190 GLY A O 1
ATOM 1440 N N . SER A 1 191 ? 50.78900 -11.98800 -32.15700 1.000 41.49000 191 SER A N 1
ATOM 1441 C CA . SER A 1 191 ? 51.97700 -11.87900 -31.31600 1.000 44.72000 191 SER A CA 1
ATOM 1442 C C . SER A 1 191 ? 52.64700 -13.23000 -31.11600 1.000 46.84000 191 SER A C 1
ATOM 1443 O O . SER A 1 191 ? 53.87500 -13.29900 -30.97700 1.000 43.54000 191 SER A O 1
ATOM 1446 N N . ILE A 1 192 ? 51.86200 -14.30700 -31.08600 1.000 37.38000 192 ILE A N 1
ATOM 1447 C CA . ILE A 1 192 ? 52.37300 -15.66000 -30.93000 1.000 34.29000 192 ILE A CA 1
ATOM 1448 C C . ILE A 1 192 ? 51.69900 -16.54600 -31.96500 1.000 35.64000 192 ILE A C 1
ATOM 1449 O O . ILE A 1 192 ? 50.62200 -16.23400 -32.47700 1.000 35.00000 192 ILE A O 1
ATOM 1454 N N . SER A 1 193 ? 52.35800 -17.65900 -32.28100 1.000 30.88000 193 SER A N 1
ATOM 1455 C CA . SER A 1 193 ? 51.78000 -18.61700 -33.20700 1.000 36.81000 193 SER A CA 1
ATOM 1456 C C . SER A 1 193 ? 50.80100 -19.52400 -32.47100 1.000 36.29000 193 SER A C 1
ATOM 1457 O O . SER A 1 193 ? 50.74000 -19.54700 -31.23900 1.000 30.59000 193 SER A O 1
ATOM 1460 N N . ASP A 1 194 ? 50.03800 -20.29700 -33.24600 1.000 34.02000 194 ASP A N 1
ATOM 1461 C CA . ASP A 1 194 ? 49.13600 -21.27400 -32.64200 1.000 34.97000 194 ASP A CA 1
ATOM 1462 C C . ASP A 1 194 ? 49.90900 -22.30400 -31.83000 1.000 38.50000 194 ASP A C 1
ATOM 1463 O O . ASP A 1 194 ? 49.44200 -22.75100 -30.77400 1.000 34.33000 194 ASP A O 1
ATOM 1468 N N . GLU A 1 195 ? 51.10000 -22.68300 -32.29900 1.000 34.93000 195 GLU A N 1
ATOM 1469 C CA . GLU A 1 195 ? 51.91000 -23.65500 -31.57100 1.000 38.88000 195 GLU A CA 1
ATOM 1470 C C . GLU A 1 195 ? 52.46000 -23.06700 -30.27600 1.000 34.11000 195 GLU A C 1
ATOM 1471 O O . GLU A 1 195 ? 52.51700 -23.75600 -29.24900 1.000 30.47000 195 GLU A O 1
ATOM 1477 N N . GLN A 1 196 ? 52.87500 -21.79900 -30.30100 1.000 29.50000 196 GLN A N 1
ATOM 1478 C CA . GLN A 1 196 ? 53.28600 -21.14100 -29.06500 1.000 30.48000 196 GLN A CA 1
ATOM 1479 C C . GLN A 1 196 ? 52.11300 -21.01500 -28.10300 1.000 30.74000 196 GLN A C 1
ATOM 1480 O O . GLN A 1 196 ? 52.27800 -21.16100 -26.88400 1.000 27.54000 196 GLN A O 1
ATOM 1486 N N . ARG A 1 197 ? 50.92100 -20.73900 -28.63800 1.000 29.89000 197 ARG A N 1
ATOM 1487 C CA . ARG A 1 197 ? 49.71300 -20.66900 -27.82100 1.000 25.06000 197 ARG A CA 1
ATOM 1488 C C . ARG A 1 197 ? 49.47300 -21.98600 -27.09900 1.000 26.14000 197 ARG A C 1
ATOM 1489 O O . ARG A 1 197 ? 49.22400 -22.00800 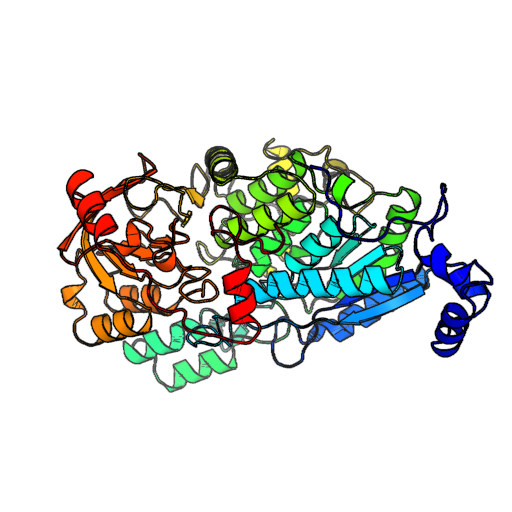-25.88500 1.000 26.00000 197 ARG A O 1
ATOM 1497 N N . LYS A 1 198 ? 49.55800 -23.09900 -27.83100 1.000 26.62000 198 LYS A N 1
ATOM 1498 C CA . LYS A 1 198 ? 49.34700 -24.41200 -27.23200 1.000 26.18000 198 LYS A CA 1
ATOM 1499 C C . LYS A 1 198 ? 50.38600 -24.69900 -26.15500 1.000 24.98000 198 LYS A C 1
ATOM 1500 O O . LYS A 1 198 ? 50.07700 -25.33200 -25.13800 1.000 25.68000 198 LYS A O 1
ATOM 1506 N N . THR A 1 199 ? 51.62800 -24.24700 -26.36000 1.000 25.73000 199 THR A N 1
ATOM 1507 C CA . THR A 1 199 ? 52.66600 -24.47200 -25.36000 1.000 24.82000 199 THR A CA 1
ATOM 1508 C C . THR A 1 199 ? 52.34200 -23.74500 -24.05900 1.000 24.70000 199 THR A C 1
ATOM 1509 O O . THR A 1 199 ? 52.52700 -24.30200 -22.97000 1.000 26.30000 199 THR A O 1
ATOM 1513 N N . VAL A 1 200 ? 51.83800 -22.51000 -24.14800 0.990 25.43000 200 VAL A N 1
ATOM 1514 C CA . VAL A 1 200 ? 51.39400 -21.80800 -22.94400 0.990 25.37000 200 VAL A CA 1
ATOM 1515 C C . VAL A 1 200 ? 50.38400 -22.65200 -22.18000 0.990 24.69000 200 VAL A C 1
ATOM 1516 O O . VAL A 1 200 ? 50.47800 -22.81300 -20.95800 0.990 24.98000 200 VAL A O 1
ATOM 1520 N N . LEU A 1 201 ? 49.40600 -23.21400 -22.88900 1.000 24.40000 201 LEU A N 1
ATOM 1521 C CA . LEU A 1 201 ? 48.32700 -23.91400 -22.19800 1.000 24.39000 201 LEU A CA 1
ATOM 1522 C C . LEU A 1 201 ? 48.81900 -25.16900 -21.49800 1.000 24.75000 201 LEU A C 1
ATOM 1523 O O . LEU A 1 201 ? 48.25300 -25.56600 -20.47600 1.000 27.71000 201 LEU A O 1
ATOM 1528 N N . HIS A 1 202 ? 49.86800 -25.80200 -22.01700 1.000 24.21000 202 HIS A N 1
ATOM 1529 C CA . HIS A 1 202 ? 50.37000 -27.02800 -21.41500 1.000 25.80000 202 HIS A CA 1
ATOM 1530 C C . HIS A 1 202 ? 51.27900 -26.78100 -20.22000 1.000 29.04000 202 HIS A C 1
ATOM 1531 O O . HIS A 1 202 ? 51.54200 -27.71700 -19.45600 1.000 29.54000 202 HIS A O 1
ATOM 1538 N N . HIS A 1 203 ? 51.75100 -25.55200 -20.02100 1.000 25.63000 203 HIS A N 1
ATOM 1539 C CA . HIS A 1 203 ? 52.73700 -25.28900 -18.98400 1.000 25.57000 203 HIS A CA 1
ATOM 1540 C C . HIS A 1 203 ? 52.35600 -24.17500 -18.01800 1.000 26.69000 203 HIS A C 1
ATOM 1541 O O . HIS A 1 203 ? 53.20100 -23.76200 -17.21900 1.000 29.02000 203 HIS A O 1
ATOM 1548 N N . SER A 1 204 ? 51.11100 -23.69200 -18.04700 1.000 24.61000 204 SER A N 1
ATOM 1549 C CA . SER A 1 204 ? 50.74400 -22.56500 -17.19100 1.000 25.10000 204 SER A CA 1
ATOM 1550 C C . SER A 1 204 ? 50.42600 -23.00000 -15.76400 1.000 24.47000 204 SER A C 1
ATOM 1551 O O . SER A 1 204 ? 50.72200 -22.26900 -14.81600 1.000 26.81000 204 SER A O 1
ATOM 1554 N N . CYS A 1 205 ? 49.82400 -24.16900 -15.58900 1.000 25.38000 205 CYS A N 1
ATOM 1555 C CA . CYS A 1 205 ? 49.42000 -24.65300 -14.26600 1.000 27.16000 205 CYS A CA 1
ATOM 1556 C C . CYS A 1 205 ? 50.07500 -25.99300 -13.97400 1.000 26.53000 205 CYS A C 1
ATOM 1557 O O . CYS A 1 205 ? 49.55100 -27.04600 -14.37500 1.000 26.36000 205 CYS A O 1
ATOM 1560 N N . PRO A 1 206 ? 51.21000 -26.00200 -13.27500 1.000 26.34000 206 PRO A N 1
ATOM 1561 C CA . PRO A 1 206 ? 52.04100 -27.20900 -13.16000 1.000 29.48000 206 PRO A CA 1
ATOM 1562 C C . PRO A 1 206 ? 51.66900 -28.16100 -12.03600 1.000 32.49000 206 PRO A C 1
ATOM 1563 O O . PRO A 1 206 ? 52.27800 -29.23300 -11.93600 1.000 36.33000 206 PRO A O 1
ATOM 1567 N N . GLY A 1 207 ? 50.70700 -27.81300 -11.19500 1.000 25.52000 207 GLY A N 1
ATOM 1568 C CA . GLY A 1 207 ? 50.37800 -28.66200 -10.07000 1.000 23.66000 207 GLY A CA 1
ATOM 1569 C C . GLY A 1 207 ? 49.28500 -28.01200 -9.26000 1.000 24.20000 207 GLY A C 1
ATOM 1570 O O . GLY A 1 207 ? 48.56800 -27.14000 -9.75400 1.000 23.52000 207 GLY A O 1
ATOM 1571 N N . ALA A 1 208 ? 49.17400 -28.43700 -8.00400 1.000 23.57000 208 ALA A N 1
ATOM 1572 C CA . ALA A 1 208 ? 48.09600 -27.99200 -7.13500 1.000 22.88000 208 ALA A CA 1
ATOM 1573 C C . ALA A 1 208 ? 48.37300 -26.60700 -6.55900 1.000 22.73000 208 ALA A C 1
ATOM 1574 O O . ALA A 1 208 ? 49.52000 -26.15000 -6.44900 1.000 22.25000 208 ALA A O 1
ATOM 1576 N N . GLY A 1 209 ? 47.28800 -25.94700 -6.15600 1.000 20.36000 209 GLY A N 1
ATOM 1577 C CA . GLY A 1 209 ? 47.37300 -24.66100 -5.50400 1.000 20.08000 209 GLY A CA 1
ATOM 1578 C C . GLY A 1 209 ? 46.55800 -23.60100 -6.21300 1.000 21.03000 209 GLY A C 1
ATOM 1579 O O . GLY A 1 209 ? 46.21000 -23.75300 -7.38800 1.000 19.92000 209 GLY A O 1
ATOM 1580 N N . ALA A 1 210 ? 46.22700 -22.54300 -5.47400 1.000 16.87000 210 ALA A N 1
ATOM 1581 C CA . ALA A 1 210 ? 45.51100 -21.37900 -5.98200 1.000 20.47000 210 ALA A CA 1
ATOM 1582 C C . ALA A 1 210 ? 46.32200 -20.55100 -6.99100 1.000 23.46000 210 ALA A C 1
ATOM 1583 O O . ALA A 1 210 ? 47.55500 -20.55000 -7.01500 1.000 20.99000 210 ALA A O 1
ATOM 1585 N N . CYS A 1 211 ? 45.59300 -19.79400 -7.81000 1.000 20.29000 211 CYS A N 1
ATOM 1586 C CA . CYS A 1 211 ? 46.21100 -18.99900 -8.87400 1.000 24.28000 211 CYS A CA 1
ATOM 1587 C C . CYS A 1 211 ? 47.32900 -18.11200 -8.32500 1.000 25.34000 211 CYS A C 1
ATOM 1588 O O . CYS A 1 211 ? 47.20300 -17.53100 -7.25000 1.000 25.59000 211 CYS A O 1
ATOM 1591 N N . GLY A 1 212 ? 48.42300 -17.99200 -9.09900 1.000 26.66000 212 GLY A N 1
ATOM 1592 C CA . GLY A 1 212 ? 49.75400 -17.76000 -8.53600 1.000 31.63000 212 GLY A CA 1
ATOM 1593 C C . GLY A 1 212 ? 50.10400 -16.36200 -8.04500 1.000 40.56000 212 GLY A C 1
ATOM 1594 O O . GLY A 1 212 ? 51.01800 -16.23300 -7.22100 1.000 39.99000 212 GLY A O 1
ATOM 1595 N N . GLY A 1 213 ? 49.44600 -15.31200 -8.53400 1.000 32.19000 213 GLY A N 1
ATOM 1596 C CA . GLY A 1 213 ? 49.82100 -13.94800 -8.20300 1.000 32.28000 213 GLY A CA 1
ATOM 1597 C C . GLY A 1 213 ? 49.04800 -13.37500 -7.02300 1.000 32.17000 213 GLY A C 1
ATOM 1598 O O . GLY A 1 213 ? 48.35100 -14.08000 -6.29300 1.000 31.12000 213 GLY A O 1
ATOM 1599 N N . MET A 1 214 ? 49.18300 -12.06000 -6.83100 1.000 31.59000 214 MET A N 1
ATOM 1600 C CA . MET A 1 214 ? 48.38400 -11.38400 -5.80800 1.000 29.17000 214 MET A CA 1
ATOM 1601 C C . MET A 1 214 ? 46.95700 -11.14400 -6.28900 1.000 28.85000 214 MET A C 1
ATOM 1602 O O . MET A 1 214 ? 46.45100 -10.01700 -6.26300 1.000 30.47000 214 MET A O 1
ATOM 1607 N N . TYR A 1 215 ? 46.29400 -12.20400 -6.72800 1.000 27.87000 215 TYR A N 1
ATOM 1608 C CA . TYR A 1 215 ? 44.89800 -12.08900 -7.11700 1.000 27.05000 215 TYR A CA 1
ATOM 1609 C C . TYR A 1 215 ? 44.03700 -12.44500 -5.90800 1.000 27.08000 215 TYR A C 1
ATOM 1610 O O . TYR A 1 215 ? 44.51500 -12.38300 -4.77400 1.000 22.74000 215 TYR A O 1
ATOM 1619 N N . THR A 1 216 ? 42.77100 -12.81200 -6.11700 1.000 23.49000 216 THR A N 1
ATOM 1620 C CA . THR A 1 216 ? 41.85400 -12.85500 -4.98400 1.000 21.88000 216 THR A CA 1
ATOM 1621 C C . THR A 1 216 ? 42.27500 -13.88500 -3.94400 1.000 21.75000 216 THR A C 1
ATOM 1622 O O . THR A 1 216 ? 42.22800 -13.60600 -2.74300 1.000 20.76000 216 THR A O 1
ATOM 1626 N N . ALA A 1 217 ? 42.68300 -15.08000 -4.37400 1.000 21.44000 217 ALA A N 1
ATOM 1627 C CA . ALA A 1 217 ? 43.01500 -16.11500 -3.40500 1.000 20.70000 217 ALA A CA 1
ATOM 1628 C C . ALA A 1 217 ? 44.17900 -15.69700 -2.52500 1.000 21.73000 217 ALA A C 1
ATOM 1629 O O . ALA A 1 217 ? 44.09600 -15.77800 -1.29600 1.000 19.94000 217 ALA A O 1
ATOM 1631 N N . ASN A 1 218 ? 45.27600 -15.25000 -3.12900 1.000 19.37000 218 ASN A N 1
ATOM 1632 C CA . ASN A 1 218 ? 46.42900 -14.87200 -2.32200 1.000 22.06000 218 ASN A CA 1
ATOM 1633 C C . ASN A 1 218 ? 46.16900 -13.59700 -1.53200 1.000 19.15000 218 ASN A C 1
ATOM 1634 O O . ASN A 1 218 ? 46.67300 -13.46300 -0.40400 1.000 20.12000 218 ASN A O 1
ATOM 1639 N N . THR A 1 219 ? 45.35500 -12.68000 -2.07700 1.000 18.72000 219 THR A N 1
ATOM 1640 C CA . THR A 1 219 ? 44.92600 -11.51100 -1.31500 1.000 18.59000 219 THR A CA 1
ATOM 1641 C C . THR A 1 219 ? 44.19000 -11.94800 -0.06500 1.000 17.87000 219 THR A C 1
ATOM 1642 O O . THR A 1 219 ? 44.49100 -11.49000 1.04600 1.000 19.54000 219 THR A O 1
ATOM 1646 N N . MET A 1 220 ? 43.23200 -12.86200 -0.21800 1.000 18.06000 220 MET A N 1
ATOM 1647 C CA . MET A 1 220 ? 42.43600 -13.22500 0.94100 1.000 16.96000 220 MET A CA 1
ATOM 1648 C C . MET A 1 220 ? 43.20800 -14.09000 1.91100 1.000 17.16000 220 MET A C 1
ATOM 1649 O O . MET A 1 220 ? 43.03700 -13.95600 3.12300 1.000 17.40000 220 MET A O 1
ATOM 1654 N N . ALA A 1 221 ? 44.04900 -14.99100 1.41500 1.000 16.31000 221 ALA A N 1
ATOM 1655 C CA . ALA A 1 221 ? 44.85200 -15.78700 2.33100 1.000 16.33000 221 ALA A CA 1
ATOM 1656 C C . ALA A 1 221 ? 45.72800 -14.88500 3.18800 1.000 17.29000 221 ALA A C 1
ATOM 1657 O O . ALA A 1 221 ? 45.79700 -15.04800 4.41600 1.000 17.74000 221 ALA A O 1
ATOM 1659 N N . SER A 1 222 ? 46.38700 -13.90900 2.55400 1.000 18.03000 222 SER A N 1
ATOM 1660 C CA . SER A 1 222 ? 47.25500 -12.99200 3.29200 1.000 18.69000 222 SER A CA 1
ATOM 1661 C C . SER A 1 222 ? 46.45300 -12.14200 4.26500 1.000 18.21000 222 SER A C 1
ATOM 1662 O O . SER A 1 222 ? 46.86600 -11.94700 5.41600 1.000 20.01000 222 SER A O 1
ATOM 1665 N N . ALA A 1 223 ? 45.27500 -11.66900 3.84100 1.000 16.67000 223 ALA A N 1
ATOM 1666 C CA . ALA A 1 223 ? 44.45500 -10.82600 4.69900 1.000 17.47000 223 ALA A CA 1
ATOM 1667 C C . ALA A 1 223 ? 43.94100 -11.61100 5.89300 1.000 18.00000 223 ALA A C 1
ATOM 1668 O O . ALA A 1 223 ? 43.85100 -11.06900 7.00500 1.000 18.05000 223 ALA A O 1
ATOM 1670 N N . ILE A 1 224 ? 43.60400 -12.89200 5.68700 1.000 17.03000 224 ILE A N 1
ATOM 1671 C CA . ILE A 1 224 ? 43.06400 -13.69800 6.77300 1.000 17.09000 224 ILE A CA 1
ATOM 1672 C C . ILE A 1 224 ? 44.16800 -14.06200 7.75500 1.000 17.82000 224 ILE A C 1
ATOM 1673 O O . ILE A 1 224 ? 43.93800 -14.11600 8.96900 1.000 19.19000 224 ILE A O 1
ATOM 1678 N N . GLU A 1 225 ? 45.39400 -14.26700 7.26400 1.000 18.27000 225 GLU A N 1
ATOM 1679 C CA . GLU A 1 225 ? 46.53000 -14.39500 8.17300 1.000 18.75000 225 GLU A CA 1
ATOM 1680 C C . GLU A 1 225 ? 46.75300 -13.11600 8.96300 1.000 19.34000 225 GLU A C 1
ATOM 1681 O O . GLU A 1 225 ? 46.93800 -13.16600 10.18700 1.000 18.61000 225 GLU A O 1
ATOM 1687 N N . ALA A 1 226 ? 46.69300 -11.96100 8.29200 1.000 18.59000 226 ALA A N 1
ATOM 1688 C CA . ALA A 1 226 ? 46.85700 -10.68600 8.98900 1.000 19.49000 226 ALA A CA 1
ATOM 1689 C C . ALA A 1 226 ? 45.76500 -10.45200 10.02300 1.000 19.38000 226 ALA A C 1
ATOM 1690 O O . ALA A 1 226 ? 46.00600 -9.77700 11.03800 1.000 22.42000 226 ALA A O 1
ATOM 1692 N N . MET A 1 227 ? 44.55800 -10.98800 9.78100 1.000 18.20000 227 MET A N 1
ATOM 1693 C CA . MET A 1 227 ? 43.41400 -10.90900 10.68400 1.000 20.33000 227 MET A CA 1
ATOM 1694 C C . MET A 1 227 ? 43.52400 -11.84500 11.87900 1.000 17.69000 227 MET A C 1
ATOM 1695 O O . MET A 1 227 ? 42.71900 -11.72200 12.80500 1.000 21.03000 227 MET A O 1
ATOM 1700 N N . GLY A 1 228 ? 44.49400 -12.75100 11.87700 1.000 18.26000 228 GLY A N 1
ATOM 1701 C CA . GLY A 1 228 ? 44.74100 -13.66100 12.97500 1.000 18.03000 228 GLY A CA 1
ATOM 1702 C C . GLY A 1 228 ? 44.01400 -14.98200 12.89600 1.000 19.27000 228 GLY A C 1
ATOM 1703 O O . GLY A 1 228 ? 44.04700 -15.73700 13.87600 1.000 18.37000 228 GLY A O 1
ATOM 1704 N N . MET A 1 229 ? 43.35500 -15.28900 11.77300 1.000 1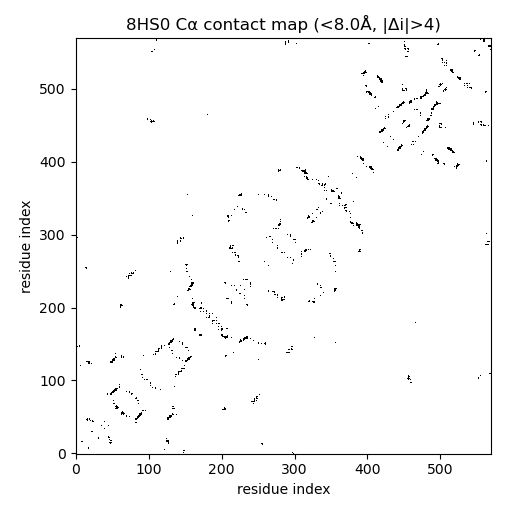7.52000 229 MET A N 1
ATOM 1705 C CA . MET A 1 229 ? 42.54900 -16.49700 11.67000 1.000 17.49000 229 MET A CA 1
ATOM 1706 C C . MET A 1 229 ? 43.24600 -17.64900 10.97000 1.000 15.73000 229 MET A C 1
ATOM 1707 O O . MET A 1 229 ? 42.66600 -18.74300 10.87600 1.000 18.23000 229 MET A O 1
ATOM 1712 N N . SER A 1 230 ? 44.46900 -17.45100 10.50100 1.000 17.46000 230 SER A N 1
ATOM 1713 C CA . SER A 1 230 ? 45.34700 -18.52100 10.06400 1.000 17.52000 230 SER A CA 1
ATOM 1714 C C . SER A 1 230 ? 46.65700 -18.44900 10.83200 1.000 19.46000 230 SER A C 1
ATOM 1715 O O . SER A 1 230 ? 47.06300 -17.38900 11.31800 1.000 19.11000 230 SER A O 1
ATOM 1718 N N . LEU A 1 231 ? 47.31900 -19.58200 10.90300 1.000 18.16000 231 LEU A N 1
ATOM 1719 C CA . LEU A 1 231 ? 48.61900 -19.65300 11.55800 1.000 19.70000 231 LEU A CA 1
ATOM 1720 C C . LEU A 1 231 ? 49.67500 -18.89300 10.75100 1.000 21.12000 231 LEU A C 1
ATOM 1721 O O . LEU A 1 231 ? 49.57500 -18.77400 9.53000 1.000 19.90000 231 LEU A O 1
ATOM 1726 N N . PRO A 1 232 ? 50.71000 -18.37500 11.40700 1.000 20.83000 232 PRO A N 1
ATOM 1727 C CA . PRO A 1 232 ? 51.79000 -17.72200 10.66300 1.000 21.29000 232 PRO A CA 1
ATOM 1728 C C . PRO A 1 232 ? 52.31600 -18.61500 9.55000 1.000 19.16000 232 PRO A C 1
ATOM 1729 O O . PRO A 1 232 ? 52.45600 -19.83600 9.70300 1.000 19.43000 232 PRO A O 1
ATOM 1733 N N . TYR A 1 233 ? 52.56500 -17.99600 8.40000 1.000 18.52000 233 TYR A N 1
ATOM 1734 C CA . TYR A 1 233 ? 53.06500 -18.60200 7.17300 1.000 19.34000 233 TYR A CA 1
ATOM 1735 C C . TYR A 1 233 ? 52.01700 -19.33600 6.34500 1.000 18.92000 233 TYR A C 1
ATOM 1736 O O . TYR A 1 233 ? 52.33700 -19.75600 5.22800 1.000 20.00000 233 TYR A O 1
ATOM 1745 N N . SER A 1 234 ? 50.79100 -19.52500 6.84400 1.000 19.63000 234 SER A N 1
ATOM 1746 C CA . SER A 1 234 ? 49.80900 -20.27900 6.07300 1.000 19.67000 234 SER A CA 1
ATOM 1747 C C . SER A 1 234 ? 49.63500 -19.70100 4.68100 1.000 18.24000 234 SER A C 1
ATOM 1748 O O . SER A 1 234 ? 49.53200 -20.45000 3.69800 1.000 18.51000 234 SER A O 1
ATOM 1751 N N . SER A 1 235 ? 49.59100 -18.37100 4.57600 1.000 18.05000 235 SER A N 1
ATOM 1752 C CA . SER A 1 235 ? 49.28000 -17.74700 3.30000 1.000 17.82000 235 SER A CA 1
ATOM 1753 C C . SER A 1 235 ? 50.42900 -17.80600 2.30600 1.000 19.11000 235 SER A C 1
ATOM 1754 O O . SER A 1 235 ? 50.18700 -17.71300 1.09600 1.000 21.04000 235 SER A O 1
ATOM 1757 N N . SER A 1 236 ? 51.67300 -17.96400 2.77600 1.000 19.46000 236 SER A N 1
ATOM 1758 C CA . SER A 1 236 ? 52.82100 -17.87700 1.88700 1.000 19.15000 236 SER A CA 1
ATOM 1759 C C . SER A 1 236 ? 53.50100 -19.20800 1.59900 1.000 20.57000 236 SER A C 1
ATOM 1760 O O . SER A 1 236 ? 54.29400 -19.27200 0.65100 1.000 23.54000 236 SER A O 1
ATOM 1763 N N . ILE A 1 237 ? 53.19500 -20.27200 2.34200 1.000 20.94000 237 ILE A N 1
ATOM 1764 C CA . ILE A 1 237 ? 53.74800 -21.59200 2.03700 1.000 21.57000 237 ILE A CA 1
ATOM 1765 C C . ILE A 1 237 ? 53.05300 -22.14700 0.79900 1.000 23.16000 237 ILE A C 1
ATOM 1766 O O . ILE A 1 237 ? 51.82100 -22.26100 0.80000 1.000 21.41000 237 ILE A O 1
ATOM 1771 N N . PRO A 1 238 ? 53.78300 -22.51400 -0.26100 1.000 20.58000 238 PRO A N 1
ATOM 1772 C CA . PRO A 1 238 ? 53.13500 -23.07800 -1.45100 1.000 20.98000 238 PRO A CA 1
ATOM 1773 C C . PRO A 1 238 ? 52.38900 -24.38200 -1.18500 1.000 19.07000 238 PRO A C 1
ATOM 1774 O O . PRO A 1 238 ? 52.73200 -25.15800 -0.29000 1.000 21.03000 238 PRO A O 1
ATOM 1778 N N . ALA A 1 239 ? 51.35600 -24.62300 -2.00700 1.000 21.47000 239 ALA A N 1
ATOM 1779 C CA . ALA A 1 239 ? 50.51900 -25.81100 -1.86000 1.000 20.46000 239 ALA A CA 1
ATOM 1780 C C . ALA A 1 239 ? 51.32800 -27.10300 -1.86600 1.000 21.56000 239 ALA A C 1
ATOM 1781 O O . ALA A 1 239 ? 50.98600 -28.05400 -1.15300 1.000 24.16000 239 ALA A O 1
ATOM 1783 N N . GLU A 1 240 ? 52.37500 -27.17700 -2.68300 1.000 22.14000 240 GLU A N 1
ATOM 1784 C CA . GLU A 1 240 ? 53.11300 -28.42400 -2.81800 1.000 25.99000 240 GLU A CA 1
ATOM 1785 C C . GLU A 1 240 ? 54.32900 -28.50100 -1.90300 1.000 28.52000 240 GLU A C 1
ATOM 1786 O O . GLU A 1 240 ? 55.08600 -29.47100 -1.97500 1.000 27.92000 240 GLU A O 1
ATOM 1792 N N . ASP A 1 241 ? 54.49400 -27.54900 -1.02100 1.000 25.25000 241 ASP A N 1
ATOM 1793 C CA . ASP A 1 241 ? 55.61900 -27.52000 -0.09100 1.000 26.44000 241 ASP A CA 1
ATOM 1794 C C . ASP A 1 241 ? 55.39400 -28.49400 1.06700 1.000 25.81000 241 ASP A C 1
ATOM 1795 O O . ASP A 1 241 ? 54.30900 -28.53200 1.64700 1.000 24.42000 241 ASP A O 1
ATOM 1800 N N . PRO A 1 242 ? 56.41400 -29.27300 1.44900 1.000 24.32000 242 PRO A N 1
ATOM 1801 C CA . PRO A 1 242 ? 56.25300 -30.17500 2.60000 1.000 23.17000 242 PRO A CA 1
ATOM 1802 C C . PRO A 1 242 ? 55.87000 -29.45800 3.87800 1.000 21.32000 242 PRO A C 1
ATOM 1803 O O . PRO A 1 242 ? 55.26500 -30.07400 4.76200 1.000 23.31000 242 PRO A O 1
ATOM 1807 N N . LEU A 1 243 ? 56.18500 -28.17200 3.99700 1.000 21.39000 243 LEU A N 1
ATOM 1808 C CA . LEU A 1 243 ? 55.82200 -27.43600 5.19800 1.000 22.45000 243 LEU A CA 1
ATOM 1809 C C . LEU A 1 243 ? 54.32000 -27.21600 5.30300 1.000 21.92000 243 LEU A C 1
ATOM 1810 O O . LEU A 1 243 ? 53.82300 -26.99100 6.40700 1.000 22.38000 243 LEU A O 1
ATOM 1815 N N . LYS A 1 244 ? 53.59700 -27.27300 4.18200 1.000 21.42000 244 LYS A N 1
ATOM 1816 C CA . LYS A 1 244 ? 52.13900 -27.13400 4.23600 1.000 20.24000 244 LYS A CA 1
ATOM 1817 C C . LYS A 1 244 ? 51.51000 -28.33600 4.92500 1.000 20.24000 244 LYS A C 1
ATOM 1818 O O . LYS A 1 244 ? 50.61000 -28.18100 5.75500 1.000 19.22000 244 LYS A O 1
ATOM 1824 N N . LEU A 1 245 ? 51.99900 -29.54400 4.62500 1.000 21.29000 245 LEU A N 1
ATOM 1825 C CA . LEU A 1 245 ? 51.51000 -30.72000 5.33200 1.000 22.00000 245 LEU A CA 1
ATOM 1826 C C . LEU A 1 245 ? 51.85300 -30.64500 6.81400 1.000 21.48000 245 LEU A C 1
ATOM 1827 O O . LEU A 1 245 ? 51.07000 -31.09400 7.66200 1.000 22.53000 245 LEU A O 1
ATOM 1832 N N . ASP A 1 246 ? 53.02900 -30.08900 7.14900 1.000 21.83000 246 ASP A N 1
ATOM 1833 C CA . ASP A 1 246 ? 53.39800 -29.96100 8.55500 1.000 20.58000 246 ASP A CA 1
ATOM 1834 C C . ASP A 1 246 ? 52.47700 -28.98700 9.27700 1.000 20.86000 246 ASP A C 1
ATOM 1835 O O . ASP A 1 246 ? 52.07700 -29.24100 10.41700 1.000 21.24000 246 ASP A O 1
ATOM 1840 N N . GLU A 1 247 ? 52.10500 -27.87900 8.61800 1.000 20.59000 247 GLU A N 1
ATOM 1841 C CA . GLU A 1 247 ? 51.11300 -26.97400 9.19500 1.000 20.83000 247 GLU A CA 1
ATOM 1842 C C . GLU A 1 247 ? 49.79800 -27.69000 9.44100 1.000 18.19000 247 GLU A C 1
ATOM 1843 O O . GLU A 1 247 ? 49.18800 -27.54000 10.51000 1.000 19.24000 247 GLU A O 1
ATOM 1849 N N . CYS A 1 248 ? 49.36400 -28.49300 8.47100 1.000 19.72000 248 CYS A N 1
ATOM 1850 C CA . CYS A 1 248 ? 48.14600 -29.27200 8.64600 1.000 18.27000 248 CYS A CA 1
ATOM 1851 C C . CYS A 1 248 ? 48.22000 -30.14700 9.88500 1.000 20.30000 248 CYS A C 1
ATOM 1852 O O . CYS A 1 248 ? 47.25300 -30.23900 10.64700 1.000 19.28000 248 CYS A O 1
ATOM 1855 N N . ARG A 1 249 ? 49.36400 -30.80200 10.09900 1.000 19.60000 249 ARG A N 1
ATOM 1856 C CA . ARG A 1 249 ? 49.50300 -31.72400 11.22000 1.000 21.35000 249 ARG A CA 1
ATOM 1857 C C . ARG A 1 249 ? 49.61700 -31.01100 12.56000 1.000 20.84000 249 ARG A C 1
ATOM 1858 O O . ARG A 1 249 ? 49.45100 -31.65400 13.60500 1.000 25.99000 249 ARG A O 1
ATOM 1866 N N . LEU A 1 250 ? 49.89800 -29.71500 12.55700 1.000 19.42000 250 LEU A N 1
ATOM 1867 C CA . LEU A 1 250 ? 49.98000 -28.91800 13.76900 1.000 19.74000 250 LEU A CA 1
ATOM 1868 C C . LEU A 1 250 ? 48.68000 -28.19900 14.10100 1.000 19.67000 250 LEU A C 1
ATOM 1869 O O . LEU A 1 250 ? 48.52700 -27.72200 15.23000 1.000 20.28000 250 LEU A O 1
ATOM 1874 N N . ALA A 1 251 ? 47.73200 -28.11000 13.15800 1.000 19.22000 251 ALA A N 1
ATOM 1875 C CA . ALA A 1 251 ? 46.53600 -27.31600 13.42300 1.000 19.37000 251 ALA A CA 1
ATOM 1876 C C . ALA A 1 251 ? 45.76600 -27.83900 14.63500 1.000 18.58000 251 ALA A C 1
ATOM 1877 O O . ALA A 1 251 ? 45.21000 -27.04700 15.40800 1.000 18.74000 251 ALA A O 1
ATOM 1879 N N . GLY A 1 252 ? 45.74300 -29.16100 14.82600 1.000 18.95000 252 GLY A N 1
ATOM 1880 C CA . GLY A 1 252 ? 45.05500 -29.72300 15.97800 1.000 18.99000 252 GLY A CA 1
ATOM 1881 C C . GLY A 1 252 ? 45.66100 -29.28700 17.30200 1.000 20.93000 252 GLY A C 1
ATOM 1882 O O . GLY A 1 252 ? 44.93600 -28.99900 18.25600 1.000 20.88000 252 GLY A O 1
ATOM 1883 N N . LYS A 1 253 ? 46.99900 -29.23200 17.37600 1.000 20.52000 253 LYS A N 1
ATOM 1884 C CA . LYS A 1 253 ? 47.65200 -28.75000 18.59700 1.000 21.00000 253 LYS A CA 1
ATOM 1885 C C . LYS A 1 253 ? 47.23400 -27.32100 18.89700 1.000 20.04000 253 LYS A C 1
ATOM 1886 O O . LYS A 1 253 ? 46.89400 -26.97900 20.03200 1.000 21.43000 253 LYS A O 1
ATOM 1892 N N . TYR A 1 254 ? 47.25100 -26.45700 17.88000 1.000 19.41000 254 TYR A N 1
ATOM 1893 C CA . TYR A 1 254 ? 46.84700 -25.08300 18.11500 1.000 20.25000 254 TYR A CA 1
ATOM 1894 C C . TYR A 1 254 ? 45.36500 -25.00000 18.46100 1.000 19.37000 254 TYR A C 1
ATOM 1895 O O . TYR A 1 254 ? 44.96900 -24.21500 19.32700 1.000 20.22000 254 TYR A O 1
ATOM 1904 N N . LEU A 1 255 ? 44.52100 -25.80900 17.80800 1.000 18.52000 255 LEU A N 1
ATOM 1905 C CA . LEU A 1 255 ? 43.09200 -25.73000 18.11000 1.000 19.47000 255 LEU A CA 1
ATOM 1906 C C . LEU A 1 255 ? 42.79900 -26.19200 19.53700 1.000 18.81000 255 LEU A C 1
ATOM 1907 O O . LEU A 1 255 ? 41.93900 -25.61800 20.21300 1.000 18.71000 255 LEU A O 1
ATOM 1912 N N . LEU A 1 256 ? 43.50700 -27.22500 20.00400 1.000 19.80000 256 LEU A N 1
ATOM 1913 C CA . LEU A 1 256 ? 43.35200 -27.64700 21.39300 1.000 19.61000 256 LEU A CA 1
ATOM 1914 C C . LEU A 1 256 ? 43.59300 -26.48300 22.34100 1.000 19.31000 256 LEU A C 1
ATOM 1915 O O . LEU A 1 256 ? 42.82200 -26.25700 23.27800 1.000 21.64000 256 LEU A O 1
ATOM 1920 N N . GLU A 1 257 ? 44.65500 -25.71500 22.09500 1.000 20.81000 257 GLU A N 1
ATOM 1921 C CA . GLU A 1 257 ? 44.92200 -24.57400 22.95400 1.000 21.51000 257 GLU A CA 1
ATOM 1922 C C . GLU A 1 257 ? 43.80600 -23.54400 22.86700 1.000 21.08000 257 GLU A C 1
ATOM 1923 O O . GLU A 1 257 ? 43.42700 -22.93700 23.87700 1.000 22.07000 257 GLU A O 1
ATOM 1929 N N . LEU A 1 258 ? 43.22800 -23.34500 21.67000 1.000 19.73000 258 LEU A N 1
ATOM 1930 C CA . LEU A 1 258 ? 42.11200 -22.40600 21.57600 1.000 21.30000 258 LEU A CA 1
ATOM 1931 C C . LEU A 1 258 ? 40.89300 -22.89800 22.34500 1.000 20.51000 258 LEU A C 1
ATOM 1932 O O . LEU A 1 258 ? 40.14300 -22.09200 22.90300 1.000 20.60000 258 LEU A O 1
ATOM 1937 N N . LEU A 1 259 ? 40.67400 -24.19800 22.39600 1.000 19.74000 259 LEU A N 1
ATOM 1938 C CA . LEU A 1 259 ? 39.53900 -24.71700 23.19400 1.000 19.89000 259 LEU A CA 1
ATOM 1939 C C . LEU A 1 259 ? 39.80900 -24.51200 24.68600 1.000 20.28000 259 LEU A C 1
ATOM 1940 O O . LEU A 1 259 ? 38.87700 -24.19000 25.40000 1.000 20.89000 259 LEU A O 1
ATOM 1945 N N . LYS A 1 260 ? 41.06500 -24.65800 25.08700 1.000 20.94000 260 LYS A N 1
ATOM 1946 C CA . LYS A 1 260 ? 41.39900 -24.45200 26.52200 1.000 21.50000 260 LYS A CA 1
ATOM 1947 C C . LYS A 1 260 ? 41.19800 -22.98000 26.90400 1.000 25.24000 260 LYS A C 1
ATOM 1948 O O . LYS A 1 260 ? 40.70800 -22.72300 27.98900 1.000 27.72000 260 LYS A O 1
ATOM 1954 N N . MET A 1 261 ? 41.53700 -22.06000 26.00800 1.000 23.04000 261 MET A N 1
ATOM 1955 C CA . MET A 1 261 ? 41.37500 -20.61000 26.27500 1.000 23.28000 261 MET A CA 1
ATOM 1956 C C . MET A 1 261 ? 39.96100 -20.14900 25.93500 1.000 22.24000 261 MET A C 1
ATOM 1957 O O . MET A 1 261 ? 39.61000 -19.06200 26.37900 1.000 25.90000 261 MET A O 1
ATOM 1962 N N . ASP A 1 262 ? 39.18600 -20.96100 25.21600 1.000 22.52000 262 ASP A N 1
ATOM 1963 C CA . ASP A 1 262 ? 37.87300 -20.53000 24.66000 1.000 22.98000 262 ASP A CA 1
ATOM 1964 C C . ASP A 1 262 ? 38.11300 -19.26500 23.83000 1.000 22.79000 262 ASP A C 1
ATOM 1965 O O . ASP A 1 262 ? 37.36200 -18.31700 23.96100 1.000 23.78000 262 ASP A O 1
ATOM 1970 N N . LEU A 1 263 ? 39.15900 -19.30700 23.01000 1.000 20.91000 263 LEU A N 1
ATOM 1971 C CA . LEU A 1 263 ? 39.45700 -18.16600 22.15200 1.000 20.35000 263 LEU A CA 1
ATOM 1972 C C . LEU A 1 263 ? 38.71700 -18.38400 20.83100 1.000 22.10000 263 LEU A C 1
ATOM 1973 O O . LEU A 1 263 ? 39.10000 -19.25000 20.03200 1.000 22.46000 263 LEU A O 1
ATOM 1978 N N . LYS A 1 264 ? 37.67500 -17.60200 20.61200 1.000 20.29000 264 LYS A N 1
ATOM 1979 C CA . LYS A 1 264 ? 36.69100 -17.82000 19.56200 1.000 21.76000 264 LYS A CA 1
ATOM 1980 C C . LYS A 1 264 ? 36.84700 -16.81400 18.42700 1.000 20.94000 264 LYS A C 1
ATOM 1981 O O . LYS A 1 264 ? 37.50700 -15.78000 18.57300 1.000 21.02000 264 LYS A O 1
ATOM 1987 N N . PRO A 1 265 ? 36.23600 -17.08100 17.27700 1.000 19.51000 265 PRO A N 1
ATOM 1988 C CA . PRO A 1 265 ? 36.37700 -16.15400 16.14600 1.000 17.86000 265 PRO A CA 1
ATOM 1989 C C . PRO A 1 265 ? 35.97200 -14.72500 16.46000 1.000 20.79000 265 PRO A C 1
ATOM 1990 O O . PRO A 1 265 ? 36.61700 -13.80000 15.96100 1.000 20.23000 265 PRO A O 1
ATOM 1994 N N . ARG A 1 266 ? 34.94300 -14.50000 17.27800 1.000 19.75000 266 ARG A N 1
ATOM 1995 C CA . ARG A 1 266 ? 34.56600 -13.12200 17.58500 1.000 18.42000 266 ARG A CA 1
ATOM 1996 C C . ARG A 1 266 ? 35.48100 -12.48000 18.62200 1.000 21.07000 266 ARG A C 1
ATOM 1997 O O . ARG A 1 266 ? 35.34700 -11.28200 18.89100 1.000 23.47000 266 ARG A O 1
ATOM 2005 N N . ASP A 1 267 ? 36.39500 -13.24200 19.19700 1.000 20.42000 267 ASP A N 1
ATOM 2006 C CA . ASP A 1 267 ? 37.42700 -12.69100 20.05500 1.000 21.47000 267 ASP A CA 1
ATOM 2007 C C . ASP A 1 267 ? 38.64100 -12.30100 19.21600 1.000 25.62000 267 ASP A C 1
ATOM 2008 O O . ASP A 1 267 ? 39.45400 -11.46900 19.63900 1.000 25.43000 267 ASP A O 1
ATOM 2013 N N . ILE A 1 268 ? 38.77600 -12.89900 18.03400 1.000 20.14000 268 ILE A N 1
ATOM 2014 C CA . ILE A 1 268 ? 39.90500 -12.69000 17.13600 1.000 21.25000 268 ILE A CA 1
ATOM 2015 C C . ILE A 1 268 ? 39.57800 -11.68700 16.03500 1.000 21.24000 268 ILE A C 1
ATOM 2016 O O . ILE A 1 268 ? 40.40200 -10.82400 15.72600 1.000 22.31000 268 ILE A O 1
ATOM 2021 N N . ILE A 1 269 ? 38.39000 -11.77400 15.44400 1.000 19.23000 269 ILE A N 1
ATOM 2022 C CA . ILE A 1 269 ? 37.97500 -10.88500 14.35900 1.000 19.11000 269 ILE A CA 1
ATOM 2023 C C . ILE A 1 269 ? 37.27300 -9.70000 15.00800 1.000 20.42000 269 ILE A C 1
ATOM 2024 O O . ILE A 1 269 ? 36.13600 -9.82000 15.47900 1.000 20.53000 269 ILE A O 1
ATOM 2029 N N . THR A 1 270 ? 37.95200 -8.56100 15.04100 1.000 20.06000 270 THR A N 1
ATOM 2030 C CA . THR A 1 270 ? 37.52500 -7.36500 15.75300 1.000 21.36000 270 THR A CA 1
ATOM 2031 C C . THR A 1 270 ? 37.71900 -6.18800 14.81700 1.000 21.68000 270 THR A C 1
ATOM 2032 O O . THR A 1 270 ? 38.34700 -6.32000 13.76200 1.000 20.76000 270 THR A O 1
ATOM 2036 N N . PRO A 1 271 ? 37.20700 -5.00500 15.16900 1.000 21.01000 271 PRO A N 1
ATOM 2037 C CA . PRO A 1 271 ? 37.50600 -3.83300 14.33100 1.000 20.62000 271 PRO A CA 1
ATOM 2038 C C . PRO A 1 271 ? 38.99500 -3.64100 14.06600 1.000 21.29000 271 PRO A C 1
ATOM 2039 O O . PRO A 1 271 ? 39.37600 -3.33100 12.93200 1.000 21.14000 271 PRO A O 1
ATOM 2043 N N . LYS A 1 272 ? 39.85100 -3.88300 15.06100 1.000 22.47000 272 LYS A N 1
ATOM 2044 C CA . LYS A 1 272 ? 41.28000 -3.68000 14.86700 1.000 21.76000 272 LYS A CA 1
ATOM 2045 C C . LYS A 1 272 ? 41.88200 -4.75600 13.97100 1.000 20.73000 272 LYS A C 1
ATOM 2046 O O . LYS A 1 272 ? 42.75500 -4.46400 13.14500 1.000 21.40000 272 LYS A O 1
ATOM 2052 N N . SER A 1 273 ? 41.44300 -6.01300 14.10900 1.000 20.78000 273 SER A N 1
ATOM 2053 C CA . SER A 1 273 ? 42.04800 -7.03200 13.25600 1.000 21.10000 273 SER A CA 1
ATOM 2054 C C . SER A 1 273 ? 41.49000 -6.99600 11.83400 1.000 17.80000 273 SER A C 1
ATOM 2055 O O . SER A 1 273 ? 42.20600 -7.36500 10.89300 1.000 18.96000 273 SER A O 1
ATOM 2058 N N . LEU A 1 274 ? 40.24900 -6.54000 11.66200 1.000 18.80000 274 LEU A N 1
ATOM 2059 C CA . LEU A 1 274 ? 39.75200 -6.23500 10.32700 1.000 17.71000 274 LEU A CA 1
ATOM 2060 C C . LEU A 1 274 ? 40.59200 -5.14300 9.69500 1.000 20.05000 274 LEU A C 1
ATOM 2061 O O . LEU A 1 274 ? 40.95400 -5.22700 8.51700 1.000 19.93000 274 LEU A O 1
ATOM 2066 N N . ARG A 1 275 ? 40.96500 -4.13100 10.48500 1.000 20.51000 275 ARG A N 1
ATOM 2067 C CA . ARG A 1 275 ? 41.84700 -3.10700 9.94200 1.000 20.81000 275 ARG A CA 1
ATOM 2068 C C . ARG A 1 275 ? 43.20100 -3.69600 9.56200 1.000 20.91000 275 ARG A C 1
ATOM 2069 O O . ARG A 1 275 ? 43.74900 -3.36500 8.50300 1.000 20.56000 275 ARG A O 1
ATOM 2077 N N . ASN A 1 276 ? 43.74200 -4.59700 10.39300 1.000 19.26000 276 ASN A N 1
ATOM 2078 C CA . ASN A 1 276 ? 45.01200 -5.24900 10.05800 1.000 19.57000 276 ASN A CA 1
ATOM 2079 C C . ASN A 1 276 ? 44.91600 -5.99700 8.73200 1.000 20.64000 276 ASN A C 1
ATOM 2080 O O . ASN A 1 276 ? 45.83300 -5.94800 7.90600 1.000 20.41000 276 ASN A O 1
ATOM 2085 N N . ALA A 1 277 ? 43.81100 -6.71500 8.51700 1.000 19.76000 277 ALA A N 1
ATOM 2086 C CA . ALA A 1 277 ? 43.61900 -7.37400 7.23000 1.000 19.30000 277 ALA A CA 1
ATOM 2087 C C . ALA A 1 277 ? 43.61000 -6.36600 6.09200 1.000 18.89000 277 ALA A C 1
ATOM 2088 O O . ALA A 1 277 ? 44.23000 -6.59000 5.04500 1.000 19.27000 277 ALA A O 1
ATOM 2090 N N . MET A 1 278 ? 42.93200 -5.24100 6.29200 1.000 19.63000 278 MET A N 1
ATOM 2091 C CA . MET A 1 278 ? 42.82300 -4.24500 5.23900 1.000 19.54000 278 MET A CA 1
ATOM 2092 C C . MET A 1 278 ? 44.18500 -3.62000 4.95800 1.000 20.38000 278 MET A C 1
ATOM 2093 O O . MET A 1 278 ? 44.50900 -3.31400 3.80500 1.000 20.87000 278 MET A O 1
ATOM 2098 N N . VAL A 1 279 ? 44.99100 -3.41600 6.00700 1.000 19.35000 279 VAL A N 1
ATOM 2099 C CA . VAL A 1 279 ? 46.34200 -2.88800 5.82800 1.000 22.25000 279 VAL A CA 1
ATOM 2100 C C . VAL A 1 279 ? 47.15300 -3.79900 4.92000 1.000 21.58000 279 VAL A C 1
ATOM 2101 O O . VAL A 1 279 ? 47.84200 -3.33800 4.00200 1.000 21.54000 279 VAL A O 1
ATOM 2105 N N . SER A 1 280 ? 47.06900 -5.11300 5.13900 1.000 20.36000 280 SER A N 1
ATOM 2106 C CA . SER A 1 280 ? 47.80700 -6.04100 4.28900 1.000 21.25000 280 SER A CA 1
ATOM 2107 C C . SER A 1 280 ? 47.36000 -5.94500 2.83100 1.000 20.62000 280 SER A C 1
ATOM 2108 O O . SER A 1 280 ? 48.19400 -5.99300 1.91700 1.000 22.69000 280 SER A O 1
ATOM 2111 N N . VAL A 1 281 ? 46.08000 -5.73300 2.58600 1.000 20.56000 281 VAL A N 1
ATOM 2112 C CA . VAL A 1 281 ? 45.55700 -5.63700 1.19600 1.000 22.14000 281 VAL A CA 1
ATOM 2113 C C . VAL A 1 281 ? 46.17000 -4.40600 0.52700 1.000 22.29000 281 VAL A C 1
ATOM 2114 O O . VAL A 1 281 ? 46.62000 -4.52000 -0.59800 1.000 22.17000 281 VAL A O 1
ATOM 2118 N N . MET A 1 282 ? 46.18200 -3.28800 1.23500 1.000 21.83000 282 MET A N 1
ATOM 2119 C CA . MET A 1 282 ? 46.72300 -2.03500 0.64900 1.000 21.40000 282 MET A CA 1
ATOM 2120 C C . MET A 1 282 ? 48.23600 -2.16500 0.41300 1.000 22.49000 282 MET A C 1
ATOM 2121 O O . MET A 1 282 ? 48.68400 -1.84700 -0.67500 1.000 23.62000 282 MET A O 1
ATOM 2126 N N . ALA A 1 283 ? 48.97400 -2.64000 1.40700 1.000 23.00000 283 ALA A N 1
ATOM 2127 C CA . ALA A 1 283 ? 50.44400 -2.72200 1.26800 1.000 23.11000 283 ALA A CA 1
ATOM 2128 C C . ALA A 1 283 ? 50.85100 -3.69400 0.16300 1.000 26.14000 283 ALA A C 1
ATOM 2129 O O . ALA A 1 283 ? 51.84200 -3.42800 -0.49800 1.000 26.12000 283 ALA A O 1
ATOM 2131 N N . LEU A 1 284 ? 50.08700 -4.76600 -0.02700 1.000 22.45000 284 LEU A N 1
ATOM 2132 C CA . LEU A 1 284 ? 50.45900 -5.79900 -0.98100 1.000 22.06000 284 LEU A CA 1
ATOM 2133 C C . LEU A 1 284 ? 49.84100 -5.59300 -2.35600 1.000 22.21000 284 LEU A C 1
ATOM 2134 O O . LEU A 1 284 ? 50.15900 -6.35600 -3.28000 1.000 25.61000 284 LEU A O 1
ATOM 2139 N N . GLY A 1 285 ? 48.97200 -4.59900 -2.50800 1.000 23.09000 285 GLY A N 1
ATOM 2140 C CA . GLY A 1 285 ? 48.26100 -4.38400 -3.75900 1.000 24.70000 285 GLY A CA 1
ATOM 2141 C C . GLY A 1 285 ? 47.20700 -5.43300 -4.05500 1.000 23.79000 285 GLY A C 1
ATOM 2142 O O . GLY A 1 285 ? 46.99800 -5.78500 -5.22400 1.000 26.28000 285 GLY A O 1
ATOM 2143 N N . GLY A 1 286 ? 46.52400 -5.92400 -3.02600 1.000 23.45000 286 GLY A N 1
ATOM 2144 C CA . GLY A 1 286 ? 45.55800 -6.99100 -3.20300 1.000 22.89000 286 GLY A CA 1
ATOM 2145 C C . GLY A 1 286 ? 44.31100 -6.57300 -3.97100 1.000 23.21000 286 GLY A C 1
ATOM 2146 O O . GLY A 1 286 ? 44.02700 -5.39600 -4.21100 1.000 23.81000 286 GLY A O 1
ATOM 2147 N N . SER A 1 287 ? 43.53100 -7.59400 -4.31700 1.000 21.56000 287 SER A N 1
ATOM 2148 C CA . SER A 1 287 ? 42.39100 -7.46100 -5.22100 1.000 19.24000 287 SER A CA 1
ATOM 2149 C C . SER A 1 287 ? 41.24800 -6.64300 -4.62500 1.000 20.89000 287 SER A C 1
ATOM 2150 O O . SER A 1 287 ? 40.94300 -6.72700 -3.42900 1.000 21.66000 287 SER A O 1
ATOM 2153 N N . THR A 1 288 ? 40.57800 -5.87800 -5.49900 1.000 20.54000 288 THR A N 1
ATOM 2154 C CA . THR A 1 288 ? 39.31800 -5.21100 -5.18000 1.000 21.16000 288 THR A CA 1
ATOM 2155 C C . THR A 1 288 ? 38.24800 -6.16600 -4.65400 1.000 21.89000 288 THR A C 1
ATOM 2156 O O . THR A 1 288 ? 37.33400 -5.71800 -3.95500 1.000 20.94000 288 THR A O 1
ATOM 2160 N N . ASN A 1 289 ? 38.32300 -7.46000 -4.99200 1.000 18.71000 289 ASN A N 1
ATOM 2161 C CA . ASN A 1 289 ? 37.35200 -8.42200 -4.47700 1.000 20.18000 289 ASN A CA 1
ATOM 2162 C C . ASN A 1 289 ? 37.40800 -8.49700 -2.96100 1.000 20.91000 289 ASN A C 1
ATOM 2163 O O . ASN A 1 289 ? 36.41200 -8.85500 -2.32400 1.000 18.61000 289 ASN A O 1
ATOM 2168 N N . ALA A 1 290 ? 38.55400 -8.16100 -2.35700 1.000 18.95000 290 ALA A N 1
ATOM 2169 C CA . ALA A 1 290 ? 38.65400 -8.19200 -0.90100 1.000 18.64000 290 ALA A CA 1
ATOM 2170 C C . ALA A 1 290 ? 37.70500 -7.21400 -0.22500 1.000 19.20000 290 ALA A C 1
ATOM 2171 O O . ALA A 1 290 ? 37.37300 -7.40100 0.94900 1.000 18.56000 290 ALA A O 1
ATOM 2173 N N . VAL A 1 291 ? 37.25700 -6.16900 -0.92600 1.000 17.58000 291 VAL A N 1
ATOM 2174 C CA . VAL A 1 291 ? 36.23400 -5.29100 -0.36900 1.000 18.73000 291 VAL A CA 1
ATOM 2175 C C . VAL A 1 291 ? 34.97500 -6.09000 -0.06300 1.000 18.22000 291 VAL A C 1
ATOM 2176 O O . VAL A 1 291 ? 34.42300 -6.01100 1.04100 1.000 19.61000 291 VAL A O 1
ATOM 2180 N N . LEU A 1 292 ? 34.50700 -6.88000 -1.04000 1.000 17.76000 292 LEU A N 1
ATOM 2181 C CA . LEU A 1 292 ? 33.30200 -7.68400 -0.83400 1.000 18.04000 292 LEU A CA 1
ATOM 2182 C C . LEU A 1 292 ? 33.50600 -8.69100 0.28400 1.000 17.84000 292 LEU A C 1
ATOM 2183 O O . LEU A 1 292 ? 32.62900 -8.88500 1.13700 1.000 17.88000 292 LEU A O 1
ATOM 2188 N N . HIS A 1 293 ? 34.65100 -9.37300 0.27600 1.000 15.95000 293 HIS A N 1
ATOM 2189 C CA . HIS A 1 293 ? 34.82700 -10.48600 1.20300 1.000 16.16000 293 HIS A CA 1
ATOM 2190 C C . HIS A 1 293 ? 35.09100 -10.00900 2.61800 1.000 16.99000 293 HIS A C 1
ATOM 2191 O O . HIS A 1 293 ? 34.59000 -10.61400 3.57300 1.000 18.09000 293 HIS A O 1
ATOM 2198 N N . LEU A 1 294 ? 35.85500 -8.92100 2.78100 1.000 16.63000 294 LEU A N 1
ATOM 2199 C CA . LEU A 1 294 ? 36.08400 -8.42900 4.13300 1.000 17.41000 294 LEU A CA 1
ATOM 2200 C C . LEU A 1 294 ? 34.82400 -7.81900 4.73300 1.000 15.87000 294 LEU A C 1
ATOM 2201 O O . LEU A 1 294 ? 34.59000 -7.97600 5.93500 1.000 17.27000 294 LEU A O 1
ATOM 2206 N N . ILE A 1 295 ? 33.98200 -7.16000 3.92600 1.000 15.68000 295 ILE A N 1
ATOM 2207 C CA . ILE A 1 295 ? 32.68700 -6.70900 4.43800 1.000 16.08000 295 ILE A CA 1
ATOM 2208 C C . ILE A 1 295 ? 31.85900 -7.90000 4.90700 1.000 15.63000 295 ILE A C 1
ATOM 2209 O O . ILE A 1 295 ? 31.31500 -7.89600 6.01700 1.000 17.83000 295 ILE A O 1
ATOM 2214 N N . ALA A 1 296 ? 31.78800 -8.95500 4.08500 1.000 16.30000 296 ALA A N 1
ATOM 2215 C CA . ALA A 1 296 ? 30.99100 -10.12600 4.46000 1.000 16.51000 296 ALA A CA 1
ATOM 2216 C C . ALA A 1 296 ? 31.52100 -10.77600 5.73300 1.000 15.87000 296 ALA A C 1
ATOM 2217 O O . ALA A 1 296 ? 30.74300 -11.20900 6.59700 1.000 17.83000 296 ALA A O 1
ATOM 2219 N N . ILE A 1 297 ? 32.84300 -10.85100 5.87200 1.000 15.61000 297 ILE A N 1
ATOM 2220 C CA . ILE A 1 297 ? 33.42400 -11.39500 7.09900 1.000 15.65000 297 ILE A CA 1
ATOM 2221 C C . ILE A 1 297 ? 33.06700 -10.53100 8.30300 1.000 15.86000 297 ILE A C 1
ATOM 2222 O O . ILE A 1 297 ? 32.69500 -11.04700 9.36200 1.000 17.94000 297 ILE A O 1
ATOM 2227 N N . ALA A 1 298 ? 33.17500 -9.20500 8.16700 1.000 16.76000 298 ALA A N 1
ATOM 2228 C CA . ALA A 1 298 ? 32.82500 -8.33300 9.28400 1.000 16.82000 298 ALA A CA 1
ATOM 2229 C C . ALA A 1 298 ? 31.37700 -8.52500 9.70600 1.000 16.74000 298 ALA A C 1
ATOM 2230 O O . ALA A 1 298 ? 31.07600 -8.62600 10.90700 1.000 18.36000 298 ALA A O 1
ATOM 2232 N N . ARG A 1 299 ? 30.46000 -8.59600 8.73500 1.000 16.75000 299 ARG A N 1
ATOM 2233 C CA . ARG A 1 299 ? 29.06000 -8.80300 9.08400 1.000 17.61000 299 ARG A CA 1
ATOM 2234 C C . ARG A 1 299 ? 28.86200 -10.13700 9.78300 1.000 19.30000 299 ARG A C 1
ATOM 2235 O O . ARG A 1 299 ? 28.00800 -10.24800 10.67400 1.000 18.91000 299 ARG A O 1
ATOM 2243 N N . SER A 1 300 ? 29.64200 -11.15800 9.41200 1.000 17.21000 300 SER A N 1
ATOM 2244 C CA . SER A 1 300 ? 29.41400 -12.47900 9.99300 1.000 17.78000 300 SER A CA 1
ATOM 2245 C C . SER A 1 300 ? 29.66200 -12.51100 11.49000 1.000 19.12000 300 SER A C 1
ATOM 2246 O O . SER A 1 300 ? 29.09600 -13.36400 12.18500 1.000 20.44000 300 SER A O 1
ATOM 2249 N N . VAL A 1 301 ? 30.48500 -11.59700 12.01000 1.000 19.00000 301 VAL A N 1
ATOM 2250 C CA . VAL A 1 301 ? 30.73300 -11.49600 13.44200 1.000 18.26000 301 VAL A CA 1
ATOM 2251 C C . VAL A 1 301 ? 29.93800 -10.36400 14.08400 1.000 20.03000 301 VAL A C 1
ATOM 2252 O O . VAL A 1 301 ? 30.18900 -10.01800 15.24700 1.000 22.78000 301 VAL A O 1
ATOM 2256 N N . GLY A 1 302 ? 28.98300 -9.78500 13.36700 1.000 18.26000 302 GLY A N 1
ATOM 2257 C CA . GLY A 1 302 ? 28.15800 -8.73000 13.93100 1.000 21.27000 302 GLY A CA 1
ATOM 2258 C C . GLY A 1 302 ? 28.81400 -7.37400 13.98200 1.000 24.52000 302 GLY A C 1
ATOM 2259 O O . GLY A 1 302 ? 28.40100 -6.52300 14.77600 1.000 25.26000 302 GLY A O 1
ATOM 2260 N N . LEU A 1 303 ? 29.84000 -7.14700 13.17600 1.000 20.08000 303 LEU A N 1
ATOM 2261 C CA . LEU A 1 303 ? 30.51200 -5.86000 13.10800 1.000 19.66000 303 LEU A CA 1
ATOM 2262 C C . LEU A 1 303 ? 30.09200 -5.11400 11.84900 1.000 21.43000 303 LEU A C 1
ATOM 2263 O O . LEU A 1 303 ? 29.43100 -5.65600 10.95700 1.000 23.00000 303 LEU A O 1
ATOM 2268 N N . GLU A 1 304 ? 30.47500 -3.84400 11.79400 1.000 25.09000 304 GLU A N 1
ATOM 2269 C CA . GLU A 1 304 ? 30.22300 -2.99300 10.64100 1.000 26.50000 304 GLU A CA 1
ATOM 2270 C C . GLU A 1 304 ? 31.52200 -2.74500 9.88800 1.000 23.44000 304 GLU A C 1
ATOM 2271 O O . GLU A 1 304 ? 32.59800 -2.64300 10.48800 1.000 24.80000 304 GLU A O 1
ATOM 2277 N N . LEU A 1 305 ? 31.41800 -2.68500 8.56900 1.000 22.86000 305 LEU A N 1
ATOM 2278 C CA . LEU A 1 305 ? 32.55500 -2.33900 7.72500 1.000 20.40000 305 LEU A CA 1
ATOM 2279 C C . LEU A 1 305 ? 31.98100 -1.77600 6.43800 1.000 22.96000 305 LEU A C 1
ATOM 2280 O O . LEU A 1 305 ? 31.16100 -2.43300 5.79200 1.000 22.27000 305 LEU A O 1
ATOM 2285 N N . THR A 1 306 ? 32.35400 -0.54000 6.10600 1.000 21.21000 306 THR A N 1
ATOM 2286 C CA . THR A 1 306 ? 31.78100 0.17300 4.97000 1.000 21.94000 306 THR A CA 1
ATOM 2287 C C . THR A 1 306 ? 32.86600 0.50500 3.95200 1.000 20.15000 306 THR A C 1
ATOM 2288 O O . THR A 1 306 ? 34.06600 0.41200 4.21900 1.000 20.91000 306 THR A O 1
ATOM 2292 N N . LEU A 1 307 ? 32.41600 0.93400 2.77100 1.000 21.27000 307 LEU A N 1
ATOM 2293 C CA . LEU A 1 307 ? 33.35900 1.36200 1.73900 1.000 20.52000 307 LEU A CA 1
ATOM 2294 C C . LEU A 1 307 ? 34.26700 2.47500 2.24500 1.000 20.46000 307 LEU A C 1
ATOM 2295 O O . LEU A 1 307 ? 35.46500 2.49200 1.94400 1.000 22.09000 307 LEU A O 1
ATOM 2300 N N . ASP A 1 308 ? 33.70900 3.41100 3.01800 1.000 21.61000 308 ASP A N 1
ATOM 2301 C CA . ASP A 1 308 ? 34.52100 4.51300 3.52000 1.000 23.80000 308 ASP A CA 1
ATOM 2302 C C . ASP A 1 308 ? 35.63300 4.01900 4.43400 1.000 24.33000 308 ASP A C 1
ATOM 2303 O O . ASP A 1 308 ? 36.71800 4.61000 4.45400 1.000 24.65000 308 ASP A O 1
ATOM 2308 N N . ASP A 1 309 ? 35.40300 2.93100 5.18600 1.000 21.14000 309 ASP A N 1
ATOM 2309 C CA . ASP A 1 309 ? 36.50200 2.36500 5.96400 1.000 21.79000 309 ASP A CA 1
ATOM 2310 C C . ASP A 1 309 ? 37.65000 1.93900 5.06500 1.000 21.93000 309 ASP A C 1
ATOM 2311 O O . ASP A 1 309 ? 38.82300 2.08100 5.42500 1.000 23.37000 309 ASP A O 1
ATOM 2316 N N . PHE A 1 310 ? 37.33200 1.39200 3.89000 1.000 21.83000 310 PHE A N 1
ATOM 2317 C CA . PHE A 1 310 ? 38.38000 0.99800 2.95700 1.000 19.57000 310 PHE A CA 1
ATOM 2318 C C . PHE A 1 310 ? 39.13200 2.20900 2.41800 1.000 21.44000 310 PHE A C 1
ATOM 2319 O O . PHE A 1 310 ? 40.35600 2.16900 2.29900 1.000 22.44000 310 PHE A O 1
ATOM 2327 N N . GLN A 1 311 ? 38.41000 3.27900 2.07700 1.000 20.58000 311 GLN A N 1
ATOM 2328 C CA . GLN A 1 311 ? 39.07300 4.49900 1.62200 1.000 20.77000 311 GLN A CA 1
ATOM 2329 C C . GLN A 1 311 ? 40.02400 5.04200 2.68200 1.000 22.95000 311 GLN A C 1
ATOM 2330 O O . GLN A 1 311 ? 41.15700 5.42200 2.36400 1.000 23.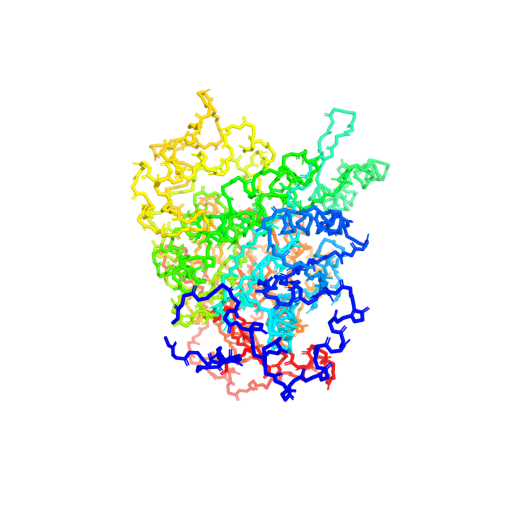27000 311 GLN A O 1
ATOM 2336 N N . LYS A 1 312 ? 39.61400 5.03300 3.93900 1.000 23.50000 312 LYS A N 1
ATOM 2337 C CA . LYS A 1 312 ? 40.47800 5.59500 5.01100 1.000 23.34000 312 LYS A CA 1
ATOM 2338 C C . LYS A 1 312 ? 41.77200 4.78300 5.16200 1.000 24.72000 312 LYS A C 1
ATOM 2339 O O . LYS A 1 312 ? 42.82800 5.37200 5.30600 1.000 25.92000 312 LYS A O 1
ATOM 2345 N N . VAL A 1 313 ? 41.67500 3.46000 5.12500 1.000 23.35000 313 VAL A N 1
ATOM 2346 C CA . VAL A 1 313 ? 42.89400 2.61900 5.24400 1.000 22.81000 313 VAL A CA 1
ATOM 2347 C C . VAL A 1 313 ? 43.75600 2.80000 3.99000 1.000 23.99000 313 VAL A C 1
ATOM 2348 O O . VAL A 1 313 ? 44.95700 2.90800 4.12600 1.000 24.65000 313 VAL A O 1
ATOM 2352 N N . SER A 1 314 ? 43.14300 2.83500 2.80900 1.000 23.69000 314 SER A N 1
ATOM 2353 C CA . SER A 1 314 ? 43.90200 3.06300 1.55400 1.000 21.80000 314 SER A CA 1
ATOM 2354 C C . SER A 1 314 ? 44.71900 4.36000 1.66300 1.000 23.80000 314 SER A C 1
ATOM 2355 O O . SER A 1 314 ? 45.88600 4.35200 1.30800 1.000 25.89000 314 SER A O 1
ATOM 2358 N N . ASP A 1 315 ? 44.08900 5.40600 2.16700 1.000 23.93000 315 ASP A N 1
ATOM 2359 C CA . ASP A 1 315 ? 44.77500 6.71200 2.30700 1.000 28.02000 315 ASP A CA 1
ATOM 2360 C C . ASP A 1 315 ? 45.90400 6.61500 3.33100 1.000 29.91000 315 ASP A C 1
ATOM 2361 O O . ASP A 1 315 ? 46.85200 7.37700 3.20600 1.000 29.33000 315 ASP A O 1
ATOM 2366 N N . ALA A 1 316 ? 45.79800 5.70500 4.29500 1.000 26.66000 316 ALA A N 1
ATOM 2367 C CA . ALA A 1 316 ? 46.77800 5.63500 5.37100 1.000 26.92000 316 ALA A CA 1
ATOM 2368 C C . ALA A 1 316 ? 47.93500 4.69100 5.08700 1.000 30.01000 316 ALA A C 1
ATOM 2369 O O . ALA A 1 316 ? 48.93100 4.72600 5.81800 1.000 33.38000 316 ALA A O 1
ATOM 2371 N N . VAL A 1 317 ? 47.83000 3.82800 4.07500 1.000 27.38000 317 VAL A N 1
ATOM 2372 C CA . VAL A 1 317 ? 48.78700 2.75500 3.86100 1.000 25.49000 317 VAL A CA 1
ATOM 2373 C C . VAL A 1 317 ? 49.32700 2.82700 2.44100 1.000 27.78000 317 VAL A C 1
ATOM 2374 O O . VAL A 1 317 ? 48.56300 2.68400 1.48300 1.000 29.42000 317 VAL A O 1
ATOM 2378 N N . PRO A 1 318 ? 50.62700 2.98200 2.24800 1.000 27.76000 318 PRO A N 1
ATOM 2379 C CA . PRO A 1 318 ? 51.17200 2.98200 0.89300 1.000 30.59000 318 PRO A CA 1
ATOM 2380 C C . PRO A 1 318 ? 51.19900 1.58400 0.29500 1.000 28.39000 318 PRO A C 1
ATOM 2381 O O . PRO A 1 318 ? 51.23100 0.57300 1.00200 1.000 27.92000 318 PRO A O 1
ATOM 2385 N N . PHE A 1 319 ? 51.17900 1.54600 -1.03500 1.000 26.83000 319 PHE A N 1
ATOM 2386 C CA . PHE A 1 319 ? 51.40600 0.31800 -1.78700 1.000 27.59000 319 PHE A CA 1
ATOM 2387 C C . PHE A 1 319 ? 52.90900 0.07500 -1.87300 1.000 30.57000 319 PHE A C 1
ATOM 2388 O O . PHE A 1 319 ? 53.64400 0.88800 -2.45200 1.000 29.79000 319 PHE A O 1
ATOM 2396 N N . LEU A 1 320 ? 53.36300 -1.04400 -1.30100 1.000 27.68000 320 LEU A N 1
ATOM 2397 C CA . LEU A 1 320 ? 54.78200 -1.31000 -1.09400 1.000 28.79000 320 LEU A CA 1
ATOM 2398 C C . LEU A 1 320 ? 55.35100 -2.49200 -1.87100 1.000 34.57000 320 LEU A C 1
ATOM 2399 O O . LEU A 1 320 ? 56.57800 -2.61000 -1.94700 1.000 36.77000 320 LEU A O 1
ATOM 2404 N N . ALA A 1 321 ? 54.52400 -3.37100 -2.43500 1.000 31.08000 321 ALA A N 1
ATOM 2405 C CA . ALA A 1 321 ? 54.97100 -4.69000 -2.87500 1.000 37.52000 321 ALA A CA 1
ATOM 2406 C C . ALA A 1 321 ? 54.99100 -4.80400 -4.39500 1.000 40.07000 321 ALA A C 1
ATOM 2407 O O . ALA A 1 321 ? 54.00200 -4.48000 -5.05900 1.000 38.12000 321 ALA A O 1
ATOM 2409 N N . ASP A 1 322 ? 56.10900 -5.30400 -4.93300 1.000 39.04000 322 ASP A N 1
ATOM 2410 C CA . ASP A 1 322 ? 56.29500 -5.48800 -6.37700 1.000 41.01000 322 ASP A CA 1
ATOM 2411 C C . ASP A 1 322 ? 55.83500 -6.88900 -6.79200 1.000 44.69000 322 ASP A C 1
ATOM 2412 O O . ASP A 1 322 ? 56.62000 -7.76700 -7.15500 1.000 41.45000 322 ASP A O 1
ATOM 2417 N N . LEU A 1 323 ? 54.51900 -7.08500 -6.74800 1.000 39.65000 323 LEU A N 1
ATOM 2418 C CA . LEU A 1 323 ? 53.91600 -8.38300 -7.01600 1.000 41.42000 323 LEU A CA 1
ATOM 2419 C C . LEU A 1 323 ? 52.88400 -8.26500 -8.12500 1.000 37.47000 323 LEU A C 1
ATOM 2420 O O . LEU A 1 323 ? 52.11400 -7.30100 -8.16500 1.000 37.88000 323 LEU A O 1
ATOM 2425 N N . LYS A 1 324 ? 52.86500 -9.26000 -9.01200 1.000 35.92000 324 LYS A N 1
ATOM 2426 C CA . LYS A 1 324 ? 51.83400 -9.39000 -10.03300 1.000 41.28000 324 LYS A CA 1
ATOM 2427 C C . LYS A 1 324 ? 50.46600 -9.34100 -9.36300 1.000 39.15000 324 LYS A C 1
ATOM 2428 O O . LYS A 1 324 ? 50.31900 -9.83800 -8.24000 1.000 37.60000 324 LYS A O 1
ATOM 2434 N N . PRO A 1 325 ? 49.43400 -8.78000 -10.01500 1.000 39.43000 325 PRO A N 1
ATOM 2435 C CA . PRO A 1 325 ? 49.41300 -8.24700 -11.38600 1.000 39.52000 325 PRO A CA 1
ATOM 2436 C C . PRO A 1 325 ? 50.17300 -6.93300 -11.57400 1.000 44.97000 325 PRO A C 1
ATOM 2437 O O . PRO A 1 325 ? 50.73300 -6.71000 -12.64700 1.000 46.69000 325 PRO A O 1
ATOM 2441 N N . SER A 1 326 ? 50.19000 -6.08200 -10.54600 1.000 39.85000 326 SER A N 1
ATOM 2442 C CA . SER A 1 326 ? 50.79600 -4.76100 -10.68800 1.000 44.26000 326 SER A CA 1
ATOM 2443 C C . SER A 1 326 ? 52.30000 -4.83700 -10.90200 1.000 47.02000 326 SER A C 1
ATOM 2444 O O . SER A 1 326 ? 52.88000 -3.94200 -11.52800 1.000 49.43000 326 SER A O 1
ATOM 2447 N N . GLY A 1 327 ? 52.94300 -5.88400 -10.40300 1.000 46.71000 327 GLY A N 1
ATOM 2448 C CA . GLY A 1 327 ? 54.38300 -5.92600 -10.30000 1.000 47.53000 327 GLY A CA 1
ATOM 2449 C C . GLY A 1 327 ? 54.97200 -7.17300 -10.92900 1.000 46.61000 327 GLY A C 1
ATOM 2450 O O . GLY A 1 327 ? 54.35500 -7.83200 -11.77300 1.000 42.46000 327 GLY A O 1
ATOM 2451 N N . LYS A 1 328 ? 56.18100 -7.49900 -10.47000 1.000 49.67000 328 LYS A N 1
ATOM 2452 C CA . LYS A 1 328 ? 57.08100 -8.47500 -11.07400 1.000 50.43000 328 LYS A CA 1
ATOM 2453 C C . LYS A 1 328 ? 56.93800 -9.87000 -10.47000 1.000 47.73000 328 LYS A C 1
ATOM 2454 O O . LYS A 1 328 ? 56.82800 -10.85700 -11.20300 1.000 50.92000 328 LYS A O 1
ATOM 2460 N N . TYR A 1 329 ? 56.94200 -9.96700 -9.14400 1.000 46.49000 329 TYR A N 1
ATOM 2461 C CA . TYR A 1 329 ? 57.09600 -11.24300 -8.46200 1.000 46.49000 329 TYR A CA 1
ATOM 2462 C C . TYR A 1 329 ? 55.74600 -11.88700 -8.13800 1.000 48.57000 329 TYR A C 1
ATOM 2463 O O . TYR A 1 329 ? 54.67700 -11.30900 -8.35000 1.000 45.84000 329 TYR A O 1
ATOM 2472 N N . VAL A 1 330 ? 55.81300 -13.11600 -7.62200 1.000 43.96000 330 VAL A N 1
ATOM 2473 C CA . VAL A 1 330 ? 54.64200 -13.89900 -7.25500 1.000 45.00000 330 VAL A CA 1
ATOM 2474 C C . VAL A 1 330 ? 54.78700 -14.35900 -5.80800 1.000 38.52000 330 VAL A C 1
ATOM 2475 O O . VAL A 1 330 ? 55.76700 -14.05100 -5.13300 1.000 38.21000 330 VAL A O 1
ATOM 2479 N N . MET A 1 331 ? 53.78700 -15.11100 -5.33700 1.000 41.85000 331 MET A N 1
ATOM 2480 C CA . MET A 1 331 ? 53.73300 -15.45800 -3.92100 1.000 36.61000 331 MET A CA 1
ATOM 2481 C C . MET A 1 331 ? 54.91900 -16.31500 -3.50300 1.000 36.99000 331 MET A C 1
ATOM 2482 O O . MET A 1 331 ? 55.45400 -16.14900 -2.40000 1.000 36.16000 331 MET A O 1
ATOM 2487 N N . GLU A 1 332 ? 55.34500 -17.24100 -4.36700 1.000 42.82000 332 GLU A N 1
ATOM 2488 C CA . GLU A 1 332 ? 56.46800 -18.10300 -4.01200 1.000 43.18000 332 GLU A CA 1
ATOM 2489 C C . GLU A 1 332 ? 57.73600 -17.29800 -3.74600 1.000 41.02000 332 GLU A C 1
ATOM 2490 O O . GLU A 1 332 ? 58.58500 -17.72600 -2.95900 1.000 44.34000 332 GLU A O 1
ATOM 2496 N N . ASP A 1 333 ? 57.86900 -16.11800 -4.35700 1.000 42.47000 333 ASP A N 1
ATOM 2497 C CA . ASP A 1 333 ? 59.02100 -15.26500 -4.07000 1.000 42.87000 333 ASP A CA 1
ATOM 2498 C C . ASP A 1 333 ? 58.90800 -14.56900 -2.71900 1.000 36.45000 333 ASP A C 1
ATOM 2499 O O . ASP A 1 333 ? 59.93000 -14.30800 -2.07700 1.000 41.63000 333 ASP A O 1
ATOM 2504 N N . ILE A 1 334 ? 57.68900 -14.24100 -2.28200 1.000 36.86000 334 ILE A N 1
ATOM 2505 C CA . ILE A 1 334 ? 57.49300 -13.76400 -0.91500 1.000 34.91000 334 ILE A CA 1
ATOM 2506 C C . ILE A 1 334 ? 57.93300 -14.83000 0.07400 1.000 31.15000 334 ILE A C 1
ATOM 2507 O O . ILE A 1 334 ? 58.57400 -14.53900 1.09300 1.000 32.71000 334 ILE A O 1
ATOM 2512 N N . HIS A 1 335 ? 57.58100 -16.08400 -0.21400 1.000 32.65000 335 HIS A N 1
ATOM 2513 C CA . HIS A 1 335 ? 57.98200 -17.21000 0.61900 1.000 31.60000 335 HIS A CA 1
ATOM 2514 C C . HIS A 1 335 ? 59.49400 -17.24300 0.82700 1.000 32.77000 335 HIS A C 1
ATOM 2515 O O . HIS A 1 335 ? 59.96900 -17.47700 1.94300 1.000 34.73000 335 HIS A O 1
ATOM 2522 N N . LYS A 1 336 ? 60.26600 -16.98100 -0.23200 1.000 38.57000 336 LYS A N 1
ATOM 2523 C CA . LYS A 1 336 ? 61.72500 -17.06700 -0.17000 1.000 38.72000 336 LYS A CA 1
ATOM 2524 C C . LYS A 1 336 ? 62.38100 -15.91700 0.58800 1.000 41.75000 336 LYS A C 1
ATOM 2525 O O . LYS A 1 336 ? 63.55700 -16.03100 0.94800 1.000 44.55000 336 LYS A O 1
ATOM 2531 N N . ILE A 1 337 ? 61.66800 -14.82500 0.84300 1.000 37.77000 337 ILE A N 1
ATOM 2532 C CA . ILE A 1 337 ? 62.22600 -13.66400 1.52500 1.000 39.04000 337 ILE A CA 1
ATOM 2533 C C . ILE A 1 337 ? 61.69200 -13.51100 2.95100 1.000 34.12000 337 ILE A C 1
ATOM 2534 O O . ILE A 1 337 ? 61.87800 -12.46800 3.57600 1.000 35.38000 337 ILE A O 1
ATOM 2539 N N . GLY A 1 338 ? 61.06100 -14.55100 3.49200 1.000 30.58000 338 GLY A N 1
ATOM 2540 C CA . GLY A 1 338 ? 60.55800 -14.52100 4.85500 1.000 31.07000 338 GLY A CA 1
ATOM 2541 C C . GLY A 1 338 ? 59.05400 -14.65900 4.97300 1.000 26.91000 338 GLY A C 1
ATOM 2542 O O . GLY A 1 338 ? 58.54700 -14.70200 6.10200 1.000 25.56000 338 GLY A O 1
ATOM 2543 N N . GLY A 1 339 ? 58.32500 -14.69900 3.85900 1.000 28.80000 339 GLY A N 1
ATOM 2544 C CA . GLY A 1 339 ? 56.90500 -15.01100 3.88600 1.000 23.59000 339 GLY A CA 1
ATOM 2545 C C . GLY A 1 339 ? 56.03700 -13.87200 4.38600 1.000 24.78000 339 GLY A C 1
ATOM 2546 O O . GLY A 1 339 ? 56.48100 -12.75300 4.65800 1.000 26.64000 339 GLY A O 1
ATOM 2547 N N . THR A 1 340 ? 54.74400 -14.18200 4.52000 1.000 23.04000 340 THR A N 1
ATOM 2548 C CA . THR A 1 340 ? 53.80700 -13.19100 5.03300 1.000 21.34000 340 THR A CA 1
ATOM 2549 C C . THR A 1 340 ? 54.18500 -12.67800 6.41800 1.000 21.92000 340 THR A C 1
ATOM 2550 O O . THR A 1 340 ? 54.05200 -11.46200 6.65000 1.000 21.58000 340 THR A O 1
ATOM 2554 N N . PRO A 1 341 ? 54.66200 -13.50600 7.36000 1.000 22.53000 341 PRO A N 1
ATOM 2555 C CA . PRO A 1 341 ? 55.08200 -12.94600 8.65700 1.000 22.48000 341 PRO A CA 1
ATOM 2556 C C . PRO A 1 341 ? 56.16300 -11.88600 8.54800 1.000 24.69000 341 PRO A C 1
ATOM 2557 O O . PRO A 1 341 ? 56.09300 -10.88400 9.26200 1.000 24.16000 341 PRO A O 1
ATOM 2561 N N . ALA A 1 342 ? 57.14300 -12.07100 7.66400 1.000 24.28000 342 ALA A N 1
ATOM 2562 C CA . ALA A 1 342 ? 58.16500 -11.04200 7.49000 1.000 25.30000 342 ALA A CA 1
ATOM 2563 C C . ALA A 1 342 ? 57.55900 -9.74800 6.96800 1.000 26.09000 342 ALA A C 1
ATOM 2564 O O . ALA A 1 342 ? 57.91900 -8.65400 7.42700 1.000 26.76000 342 ALA A O 1
ATOM 2566 N N . VAL A 1 343 ? 56.62800 -9.84500 6.01500 1.000 24.23000 343 VAL A N 1
ATOM 2567 C CA . VAL A 1 343 ? 55.95800 -8.64900 5.51500 1.000 23.63000 343 VAL A CA 1
ATOM 2568 C C . VAL A 1 343 ? 55.20900 -7.95300 6.64100 1.000 24.19000 343 VAL A C 1
ATOM 2569 O O . VAL A 1 343 ? 55.32400 -6.73900 6.83300 1.000 24.13000 343 VAL A O 1
ATOM 2573 N N . LEU A 1 344 ? 54.42400 -8.71400 7.40900 1.000 23.65000 344 LEU A N 1
ATOM 2574 C CA . LEU A 1 344 ? 53.63500 -8.10500 8.47100 1.000 22.42000 344 LEU A CA 1
ATOM 2575 C C . LEU A 1 344 ? 54.51500 -7.56800 9.59500 1.000 24.13000 344 LEU A C 1
ATOM 2576 O O . LEU A 1 344 ? 54.15500 -6.57600 10.23300 1.000 23.87000 344 LEU A O 1
ATOM 2581 N N . ARG A 1 345 ? 55.65400 -8.21700 9.86200 1.000 23.95000 345 ARG A N 1
ATOM 2582 C CA . ARG A 1 345 ? 56.57000 -7.68400 10.86700 1.000 27.96000 345 ARG A CA 1
ATOM 2583 C C . ARG A 1 345 ? 57.02500 -6.28500 10.47700 1.000 26.97000 345 ARG A C 1
ATOM 2584 O O . ARG A 1 345 ? 57.06100 -5.38200 11.32200 1.000 26.08000 345 ARG A O 1
ATOM 2592 N N . TYR A 1 346 ? 57.34200 -6.08700 9.19200 1.000 24.85000 346 TYR A N 1
ATOM 2593 C CA . TYR A 1 346 ? 57.73400 -4.76600 8.70200 1.000 26.75000 346 TYR A CA 1
ATOM 2594 C C . TYR A 1 346 ? 56.59600 -3.75900 8.85400 1.000 29.52000 346 TYR A C 1
ATOM 2595 O O . TYR A 1 346 ? 56.80500 -2.64000 9.33100 1.000 27.59000 346 TYR A O 1
ATOM 2604 N N . LEU A 1 347 ? 55.37400 -4.14100 8.46100 1.000 22.81000 347 LEU A N 1
ATOM 2605 C CA . LEU A 1 347 ? 54.25300 -3.21700 8.57400 1.000 25.96000 347 LEU A CA 1
ATOM 2606 C C . LEU A 1 347 ? 53.97600 -2.86500 10.03200 1.000 24.81000 347 LEU A C 1
ATOM 2607 O O . LEU A 1 347 ? 53.61600 -1.72100 10.34600 1.000 27.67000 347 LEU A O 1
ATOM 2612 N N . LEU A 1 348 ? 54.12200 -3.83800 10.93400 1.000 24.35000 348 LEU A N 1
ATOM 2613 C CA . LEU A 1 348 ? 53.96700 -3.56500 12.35700 1.000 25.12000 348 LEU A CA 1
ATOM 2614 C C . LEU A 1 348 ? 55.05900 -2.62400 12.86000 1.000 28.22000 348 LEU A C 1
ATOM 2615 O O . LEU A 1 348 ? 54.77200 -1.68200 13.60900 1.000 30.79000 348 LEU A O 1
ATOM 2620 N N . GLU A 1 349 ? 56.30500 -2.85300 12.44300 1.000 28.29000 349 GLU A N 1
ATOM 2621 C CA . GLU A 1 349 ? 57.39800 -1.96200 12.83500 1.000 31.02000 349 GLU A CA 1
ATOM 2622 C C . GLU A 1 349 ? 57.15700 -0.53400 12.36000 1.000 33.27000 349 GLU A C 1
ATOM 2623 O O . GLU A 1 349 ? 57.47600 0.42600 13.07600 1.000 34.91000 349 GLU A O 1
ATOM 2629 N N . LEU A 1 350 ? 56.59000 -0.37000 11.16200 1.000 30.86000 350 LEU A N 1
ATOM 2630 C CA . LEU A 1 350 ? 56.23000 0.95000 10.64200 1.000 29.34000 350 LEU A CA 1
ATOM 2631 C C . LEU A 1 350 ? 55.06200 1.58600 11.37400 1.000 27.95000 350 LEU A C 1
ATOM 2632 O O . LEU A 1 350 ? 54.73300 2.74200 11.07800 1.000 35.17000 350 LEU A O 1
ATOM 2637 N N . GLY A 1 351 ? 54.42300 0.87200 12.29600 1.000 27.66000 351 GLY A N 1
ATOM 2638 C CA . GLY A 1 351 ? 53.28600 1.41200 13.00600 1.000 29.31000 351 GLY A CA 1
ATOM 2639 C C . GLY A 1 351 ? 51.98800 1.36700 12.24100 1.000 30.71000 351 GLY A C 1
ATOM 2640 O O . GLY A 1 351 ? 51.04400 2.07300 12.60000 1.000 31.36000 351 GLY A O 1
ATOM 2641 N N . LEU A 1 352 ? 51.90400 0.55800 11.19000 1.000 28.51000 352 LEU A N 1
ATOM 2642 C CA . LEU A 1 352 ? 50.69600 0.51900 10.37300 1.000 28.01000 352 LEU A CA 1
ATOM 2643 C C . LEU A 1 352 ? 49.68800 -0.50900 10.85400 1.000 29.37000 352 LEU A C 1
ATOM 2644 O O . LEU A 1 352 ? 48.57300 -0.54700 10.32700 1.000 31.93000 352 LEU A O 1
ATOM 2649 N N . MET A 1 353 ? 50.04400 -1.31000 11.84700 1.000 29.86000 353 MET A N 1
ATOM 2650 C CA . MET A 1 353 ? 49.26900 -2.46000 12.26500 1.000 29.52000 353 MET A CA 1
ATOM 2651 C C . MET A 1 353 ? 49.11300 -2.43900 13.77700 1.000 32.32000 353 MET A C 1
ATOM 2652 O O . MET A 1 353 ? 49.96300 -1.90500 14.49900 1.000 34.92000 353 MET A O 1
ATOM 2657 N N . ASP A 1 354 ? 48.01300 -3.01800 14.25000 1.000 28.66000 354 ASP A N 1
ATOM 2658 C CA . ASP A 1 354 ? 47.71400 -3.11300 15.67600 1.000 29.52000 354 ASP A CA 1
ATOM 2659 C C . ASP A 1 354 ? 48.22800 -4.45700 16.18100 1.000 30.91000 354 ASP A C 1
ATOM 2660 O O . ASP A 1 354 ? 47.65900 -5.51000 15.86900 1.000 27.30000 354 ASP A O 1
ATOM 2665 N N . GLY A 1 355 ? 49.30000 -4.43000 16.96200 1.000 27.87000 355 GLY A N 1
ATOM 2666 C CA . GLY A 1 355 ? 49.93500 -5.66600 17.38700 1.000 27.41000 355 GLY A CA 1
ATOM 2667 C C . GLY A 1 355 ? 49.26600 -6.38600 18.54000 1.000 23.84000 355 GLY A C 1
ATOM 2668 O O . GLY A 1 355 ? 49.63900 -7.52400 18.83000 1.000 26.44000 355 GLY A O 1
ATOM 2669 N N . ASP A 1 356 ? 48.30400 -5.75200 19.20500 1.000 26.27000 356 ASP A N 1
ATOM 2670 C CA . ASP A 1 356 ? 47.68000 -6.32700 20.38900 1.000 30.70000 356 ASP A CA 1
ATOM 2671 C C . ASP A 1 356 ? 46.57700 -7.33200 20.06500 1.000 31.48000 356 ASP A C 1
ATOM 2672 O O . ASP A 1 356 ? 46.02000 -7.93500 20.98800 1.000 32.37000 356 ASP A O 1
ATOM 2677 N N . CYS A 1 357 ? 46.25700 -7.53200 18.79000 1.000 25.78000 357 CYS A N 1
ATOM 2678 C CA . CYS A 1 357 ? 45.15200 -8.40800 18.41900 1.000 24.62000 357 CYS A CA 1
ATOM 2679 C C . CYS A 1 357 ? 45.50300 -9.87200 18.66000 1.000 21.10000 357 CYS A C 1
ATOM 2680 O O . CYS A 1 357 ? 46.57400 -10.33800 18.27000 1.000 22.20000 357 CYS A O 1
ATOM 2683 N N . MET A 1 358 ? 44.59800 -10.60000 19.31700 1.000 24.68000 358 MET A N 1
ATOM 2684 C CA . MET A 1 358 ? 44.77500 -12.04300 19.45900 1.000 22.75000 358 MET A CA 1
ATOM 2685 C C . MET A 1 358 ? 44.58500 -12.81400 18.16400 1.000 19.99000 358 MET A C 1
ATOM 2686 O O . MET A 1 358 ? 43.84800 -12.40100 17.26600 1.000 22.31000 358 MET A O 1
ATOM 2691 N N . THR A 1 359 ? 45.28500 -13.94000 18.09100 1.000 21.42000 359 THR A N 1
ATOM 2692 C CA . THR A 1 359 ? 45.32000 -14.76300 16.89900 1.000 20.57000 359 THR A CA 1
ATOM 2693 C C . THR A 1 359 ? 45.16000 -16.22500 17.27900 1.000 20.40000 359 THR A C 1
ATOM 2694 O O . THR A 1 359 ? 45.17700 -16.60300 18.45700 1.000 21.79000 359 THR A O 1
ATOM 2698 N N . VAL A 1 360 ? 45.03100 -17.06100 16.24800 1.000 20.94000 360 VAL A N 1
ATOM 2699 C CA . VAL A 1 360 ? 44.83800 -18.49200 16.44900 1.000 20.87000 360 VAL A CA 1
ATOM 2700 C C . VAL A 1 360 ? 46.04800 -19.20200 17.02400 1.000 21.96000 360 VAL A C 1
ATOM 2701 O O . VAL A 1 360 ? 45.95500 -20.39200 17.32600 1.000 21.87000 360 VAL A O 1
ATOM 2705 N N . THR A 1 361 ? 47.18800 -18.52500 17.17900 1.000 21.08000 361 THR A N 1
ATOM 2706 C CA . THR A 1 361 ? 48.26900 -19.15500 17.92900 1.000 21.54000 361 THR A CA 1
ATOM 2707 C C . THR A 1 361 ? 48.04100 -19.11300 19.42900 1.000 23.92000 361 THR A C 1
ATOM 2708 O O . THR A 1 361 ? 48.81900 -19.73500 20.16700 1.000 27.17000 361 THR A O 1
ATOM 2712 N N . GLY A 1 362 ? 46.99800 -18.43000 19.88400 1.000 23.25000 362 GLY A N 1
ATOM 2713 C CA . GLY A 1 362 ? 46.78800 -18.20200 21.29600 1.000 23.95000 362 GLY A CA 1
ATOM 2714 C C . GLY A 1 362 ? 47.55500 -17.02100 21.83600 1.000 28.56000 362 GLY A C 1
ATOM 2715 O O . GLY A 1 362 ? 47.47500 -16.74800 23.04400 1.000 29.88000 362 GLY A O 1
ATOM 2716 N N . GLN A 1 363 ? 48.30600 -16.32200 20.98800 1.000 26.90000 363 GLN A N 1
ATOM 2717 C CA . GLN A 1 363 ? 49.02900 -15.11400 21.36200 1.000 27.69000 363 GLN A CA 1
ATOM 2718 C C . GLN A 1 363 ? 48.66500 -13.98700 20.40700 1.000 27.49000 363 GLN A C 1
ATOM 2719 O O . GLN A 1 363 ? 47.96000 -14.18200 19.40500 1.000 24.58000 363 GLN A O 1
ATOM 2725 N N . THR A 1 364 ? 49.19400 -12.79900 20.69500 1.000 26.54000 364 THR A N 1
ATOM 2726 C CA . THR A 1 364 ? 48.91500 -11.64200 19.86200 1.000 24.38000 364 THR A CA 1
ATOM 2727 C C . THR A 1 364 ? 49.75800 -11.66800 18.59000 1.000 22.79000 364 THR A C 1
ATOM 2728 O O . THR A 1 364 ? 50.72700 -12.41500 18.45500 1.000 24.03000 364 THR A O 1
ATOM 2732 N N . LEU A 1 365 ? 49.35500 -10.82700 17.64300 1.000 23.97000 365 LEU A N 1
ATOM 2733 C CA . LEU A 1 365 ? 50.11200 -10.65300 16.41000 1.000 24.49000 365 LEU A CA 1
ATOM 2734 C C . LEU A 1 365 ? 51.54900 -10.23400 16.70500 1.000 22.06000 365 LEU A C 1
ATOM 2735 O O . LEU A 1 365 ? 52.49800 -10.79100 16.14500 1.000 24.90000 365 LEU A O 1
ATOM 2740 N N . ALA A 1 366 ? 51.72000 -9.25800 17.59700 1.000 26.64000 366 ALA A N 1
ATOM 2741 C CA . ALA A 1 366 ? 53.06400 -8.80100 17.93600 1.000 26.94000 366 ALA A CA 1
ATOM 2742 C C . ALA A 1 366 ? 53.89500 -9.92300 18.54200 1.000 27.14000 366 ALA A C 1
ATOM 2743 O O . ALA A 1 366 ? 55.08100 -10.07200 18.21800 1.000 29.34000 366 ALA A O 1
ATOM 2745 N N . GLN A 1 367 ? 53.28800 -10.74000 19.40800 1.000 26.80000 367 GLN A N 1
ATOM 2746 C CA . GLN A 1 367 ? 54.00500 -11.88700 19.95600 1.000 27.05000 367 GLN A CA 1
ATOM 2747 C C . GLN A 1 367 ? 54.37300 -12.88500 18.86600 1.000 29.87000 367 GLN A C 1
ATOM 2748 O O . GLN A 1 367 ? 55.47800 -13.44300 18.87400 1.000 29.66000 367 GLN A O 1
ATOM 2754 N N . ASN A 1 368 ? 53.45700 -13.13700 17.92200 1.000 26.28000 368 ASN A N 1
ATOM 2755 C CA . ASN A 1 368 ? 53.78900 -14.01100 16.80200 1.000 27.09000 368 ASN A CA 1
ATOM 2756 C C . ASN A 1 368 ? 54.98100 -13.47400 16.02000 1.000 25.88000 368 ASN A C 1
ATOM 2757 O O . ASN A 1 368 ? 55.85800 -14.24100 15.61100 1.000 29.43000 368 ASN A O 1
ATOM 2762 N N . LEU A 1 369 ? 55.00200 -12.16900 15.76200 1.000 25.50000 369 LEU A N 1
ATOM 2763 C CA . LEU A 1 369 ? 55.96600 -11.57900 14.84600 1.000 27.91000 369 LEU A CA 1
ATOM 2764 C C . LEU A 1 369 ? 57.28300 -11.22200 15.51700 1.000 32.51000 369 LEU A C 1
ATOM 2765 O O . LEU A 1 369 ? 58.25300 -10.92100 14.81300 1.000 30.16000 369 LEU A O 1
ATOM 2770 N N . GLU A 1 370 ? 57.33100 -11.26700 16.84900 1.000 32.68000 370 GLU A N 1
ATOM 2771 C CA . GLU A 1 370 ? 58.54800 -10.91800 17.57800 1.000 36.32000 370 GLU A CA 1
ATOM 2772 C C . GLU A 1 370 ? 59.72800 -11.76100 17.12000 1.000 40.67000 370 GLU A C 1
ATOM 2773 O O . GLU A 1 370 ? 60.84000 -11.24900 16.96000 1.000 42.40000 370 GLU A O 1
ATOM 2779 N N . ASN A 1 371 ? 59.49700 -13.05000 16.87900 1.000 41.81000 371 ASN A N 1
ATOM 2780 C CA . ASN A 1 371 ? 60.56400 -14.01100 16.64800 1.000 46.55000 371 ASN A CA 1
ATOM 2781 C C . ASN A 1 371 ? 60.78900 -14.34300 15.17800 1.000 47.93000 371 ASN A C 1
ATOM 2782 O O . ASN A 1 371 ? 61.81100 -14.95600 14.85300 1.000 48.65000 371 ASN A O 1
ATOM 2787 N N . VAL A 1 372 ? 59.87700 -13.97100 14.28600 1.000 39.86000 372 VAL A N 1
ATOM 2788 C CA . VAL A 1 372 ? 60.00900 -14.43300 12.89900 1.000 36.01000 372 VAL A CA 1
ATOM 2789 C C . VAL A 1 372 ? 61.18400 -13.72700 12.23700 1.000 34.50000 372 VAL A C 1
ATOM 2790 O O . VAL A 1 372 ? 61.45600 -12.55200 12.55000 1.000 38.51000 372 VAL A O 1
ATOM 2794 N N . PRO A 1 373 ? 61.92200 -14.40200 11.35900 1.000 33.87000 373 PRO A N 1
ATOM 2795 C CA . PRO A 1 373 ? 62.95500 -13.71900 10.57800 1.000 35.14000 373 PRO A CA 1
ATOM 2796 C C . PRO A 1 373 ? 62.37000 -12.53100 9.83000 1.000 37.89000 373 PRO A C 1
ATOM 2797 O O . PRO A 1 373 ? 61.28000 -12.60600 9.25700 1.000 33.00000 373 PRO A O 1
ATOM 2801 N N . SER A 1 374 ? 63.09800 -11.41800 9.85900 1.000 35.17000 374 SER A N 1
ATOM 2802 C CA . SER A 1 374 ? 62.69100 -10.23700 9.12200 1.000 35.55000 374 SER A CA 1
ATOM 2803 C C . SER A 1 374 ? 62.92300 -10.45100 7.63000 1.000 30.98000 374 SER A C 1
ATOM 2804 O O . SER A 1 374 ? 63.53800 -11.43200 7.20200 1.000 34.97000 374 SER A O 1
ATOM 2807 N N . LEU A 1 375 ? 62.42300 -9.51100 6.82700 1.000 34.09000 375 LEU A N 1
ATOM 2808 C CA . LEU A 1 375 ? 62.63000 -9.58200 5.38700 1.000 32.44000 375 LEU A CA 1
ATOM 2809 C C . LEU A 1 375 ? 64.11700 -9.70400 5.07600 1.000 36.18000 375 LEU A C 1
ATOM 2810 O O . LEU A 1 375 ? 64.95200 -9.02100 5.67500 1.000 40.89000 375 LEU A O 1
ATOM 2815 N N . THR A 1 376 ? 64.43800 -10.59800 4.14400 1.000 37.86000 376 THR A N 1
ATOM 2816 C CA . THR A 1 376 ? 65.82900 -10.89400 3.82100 1.000 42.86000 376 THR A CA 1
ATOM 2817 C C . THR A 1 376 ? 66.57900 -9.63100 3.41700 1.000 42.08000 376 THR A C 1
ATOM 2818 O O . THR A 1 376 ? 66.07100 -8.80300 2.65700 1.000 41.51000 376 THR A O 1
ATOM 2822 N N . GLU A 1 377 ? 67.79600 -9.48500 3.94200 1.000 45.37000 377 GLU A N 1
ATOM 2823 C CA . GLU A 1 377 ? 68.63700 -8.34300 3.60400 1.000 46.16000 377 GLU A CA 1
ATOM 2824 C C . GLU A 1 377 ? 68.79900 -8.23400 2.09500 1.000 42.51000 377 GLU A C 1
ATOM 2825 O O . GLU A 1 377 ? 69.14600 -9.20800 1.42100 1.000 44.43000 377 GLU A O 1
ATOM 2827 N N . GLY A 1 378 ? 68.52000 -7.04400 1.56500 1.000 45.12000 378 GLY A N 1
ATOM 2828 C CA . GLY A 1 378 ? 68.68400 -6.77300 0.15400 1.000 47.02000 378 GLY A CA 1
ATOM 2829 C C . GLY A 1 378 ? 67.48100 -7.06100 -0.71700 1.000 49.57000 378 GLY A C 1
ATOM 2830 O O . GLY A 1 378 ? 67.54200 -6.80300 -1.92700 1.000 47.29000 378 GLY A O 1
ATOM 2831 N N . GLN A 1 379 ? 66.39300 -7.58500 -0.15400 1.000 43.52000 379 GLN A N 1
ATOM 2832 C CA . GLN A 1 379 ? 65.22600 -7.91100 -0.96500 1.000 46.85000 379 GLN A CA 1
ATOM 2833 C C . GLN A 1 379 ? 64.64100 -6.65700 -1.60600 1.000 41.93000 379 GLN A C 1
ATOM 2834 O O . GLN A 1 379 ? 64.62500 -5.57800 -1.00600 1.000 42.15000 379 GLN A O 1
ATOM 2840 N N . GLU A 1 380 ? 64.16300 -6.80100 -2.84200 1.000 43.53000 380 GLU A N 1
ATOM 2841 C CA . GLU A 1 380 ? 63.57500 -5.68800 -3.58100 1.000 50.84000 380 GLU A CA 1
ATOM 2842 C C . GLU A 1 380 ? 62.09600 -5.90200 -3.88800 1.000 47.12000 380 GLU A C 1
ATOM 2843 O O . GLU A 1 380 ? 61.55200 -5.24200 -4.77800 1.000 46.26000 380 GLU A O 1
ATOM 2849 N N . ILE A 1 381 ? 61.43200 -6.81200 -3.17500 1.000 43.72000 381 ILE A N 1
ATOM 2850 C CA . ILE A 1 381 ? 59.99700 -6.99200 -3.37200 1.000 42.25000 381 ILE A CA 1
ATOM 2851 C C . ILE A 1 381 ? 59.20400 -5.97700 -2.56000 1.000 36.02000 381 ILE A C 1
ATOM 2852 O O . ILE A 1 381 ? 58.29800 -5.31700 -3.08100 1.000 40.18000 381 ILE A O 1
ATOM 2857 N N . ILE A 1 382 ? 59.52400 -5.83500 -1.27800 1.000 32.40000 382 ILE A N 1
ATOM 2858 C CA . ILE A 1 382 ? 58.83200 -4.90000 -0.39600 1.000 34.48000 382 ILE A CA 1
ATOM 2859 C C . ILE A 1 382 ? 59.64000 -3.61000 -0.35200 1.000 38.52000 382 ILE A C 1
ATOM 2860 O O . ILE A 1 382 ? 60.76000 -3.58300 0.17000 1.000 38.73000 382 ILE A O 1
ATOM 2865 N N . ARG A 1 383 ? 59.06500 -2.53900 -0.89200 1.000 36.32000 383 ARG A N 1
ATOM 2866 C CA . ARG A 1 383 ? 59.73500 -1.25200 -0.90900 1.000 34.80000 383 ARG A CA 1
ATOM 2867 C C . ARG A 1 383 ? 59.81400 -0.67600 0.50200 1.000 40.73000 383 ARG A C 1
ATOM 2868 O O . ARG A 1 383 ? 58.96900 -0.97200 1.35200 1.000 38.93000 383 ARG A O 1
ATOM 2876 N N . PRO A 1 384 ? 60.82400 0.14600 0.77700 1.000 41.50000 384 PRO A N 1
ATOM 2877 C CA . PRO A 1 384 ? 60.82800 0.91200 2.02700 1.000 40.73000 384 PRO A CA 1
ATOM 2878 C C . PRO A 1 384 ? 59.67400 1.90200 2.04600 1.000 38.61000 384 PRO A C 1
ATOM 2879 O O . PRO A 1 384 ? 59.15800 2.32400 1.00800 1.000 42.62000 384 PRO A O 1
ATOM 2883 N N . LEU A 1 385 ? 59.28000 2.28200 3.26200 1.000 44.54000 385 LEU A N 1
ATOM 2884 C CA . LEU A 1 385 ? 58.20200 3.25200 3.42300 1.000 45.08000 385 LEU A CA 1
ATOM 2885 C C . LEU A 1 385 ? 58.53200 4.57600 2.74300 1.000 48.54000 385 LEU A C 1
ATOM 2886 O O . LEU A 1 385 ? 57.62800 5.27000 2.26400 1.000 48.12000 385 LEU A O 1
ATOM 2891 N N . SER A 1 386 ? 59.81500 4.93700 2.67900 1.000 47.68000 386 SER A N 1
ATOM 2892 C CA . SER A 1 386 ? 60.23300 6.19800 2.08100 1.000 46.37000 386 SER A CA 1
ATOM 2893 C C . SER A 1 386 ? 60.28400 6.16200 0.55600 1.000 44.96000 386 SER A C 1
ATOM 2894 O O . SER A 1 386 ? 60.45800 7.21700 -0.06200 1.000 47.28000 386 SER A O 1
ATOM 2897 N N . ASN A 1 387 ? 60.14300 4.98800 -0.06400 1.000 42.01000 387 ASN A N 1
ATOM 2898 C CA . ASN A 1 387 ? 60.14100 4.86300 -1.52400 1.000 39.38000 387 ASN A CA 1
ATOM 2899 C C . ASN A 1 387 ? 59.05000 3.88100 -1.95000 1.000 36.37000 387 ASN A C 1
ATOM 2900 O O . ASN A 1 387 ? 59.33100 2.82900 -2.52900 1.000 33.79000 387 ASN A O 1
ATOM 2905 N N . PRO A 1 388 ? 57.78600 4.20200 -1.68500 1.000 37.93000 388 PRO A N 1
ATOM 2906 C CA . PRO A 1 388 ? 56.70700 3.26200 -2.00600 1.000 32.99000 388 PRO A CA 1
ATOM 2907 C C . PRO A 1 388 ? 56.39300 3.26000 -3.49400 1.000 39.25000 388 PRO A C 1
ATOM 2908 O O . PRO A 1 388 ? 56.73100 4.18500 -4.23300 1.000 37.38000 388 PRO A O 1
ATOM 2912 N N . ILE A 1 389 ? 55.74200 2.17900 -3.93400 1.000 34.18000 389 ILE A N 1
ATOM 2913 C CA . ILE A 1 389 ? 55.26000 2.13100 -5.31100 1.000 31.54000 389 ILE A CA 1
ATOM 2914 C C . ILE A 1 389 ? 54.15900 3.16400 -5.52100 1.000 34.62000 389 ILE A C 1
ATOM 2915 O O . ILE A 1 389 ? 54.10100 3.83100 -6.56300 1.000 35.82000 389 ILE A O 1
ATOM 2920 N N . LYS A 1 390 ? 53.28200 3.33100 -4.53000 1.000 31.60000 390 LYS A N 1
ATOM 2921 C CA . LYS A 1 390 ? 52.28700 4.39200 -4.54400 1.000 31.70000 390 LYS A CA 1
ATOM 2922 C C . LYS A 1 390 ? 52.14400 4.95100 -3.13500 1.000 33.26000 390 LYS A C 1
ATOM 2923 O O . LYS A 1 390 ? 52.17000 4.19800 -2.15800 1.000 32.49000 390 LYS A O 1
ATOM 2929 N N . GLU A 1 391 ? 51.99500 6.27800 -3.04000 1.000 33.55000 391 GLU A N 1
ATOM 2930 C CA . GLU A 1 391 ? 51.92300 6.94400 -1.73900 1.000 38.91000 391 GLU A CA 1
ATOM 2931 C C . GLU A 1 391 ? 50.78300 6.39300 -0.89200 1.000 35.26000 391 GLU A C 1
ATOM 2932 O O . GLU A 1 391 ? 50.89300 6.31900 0.33700 1.000 37.99000 391 GLU A O 1
ATOM 2938 N N . THR A 1 392 ? 49.67300 6.02700 -1.52900 1.000 33.16000 392 THR A N 1
ATOM 2939 C CA . THR A 1 392 ? 48.50200 5.48100 -0.86000 1.000 32.29000 392 THR A CA 1
ATOM 2940 C C . THR A 1 392 ? 48.13200 4.17200 -1.54700 1.000 31.39000 392 THR A C 1
ATOM 2941 O O . THR A 1 392 ? 48.76700 3.75400 -2.51700 1.000 28.67000 392 THR A O 1
ATOM 2945 N N . GLY A 1 393 ? 47.07300 3.53200 -1.05700 1.000 29.22000 393 GLY A N 1
ATOM 2946 C CA . GLY A 1 393 ? 46.67600 2.25000 -1.59800 1.000 28.03000 393 GLY A CA 1
ATOM 2947 C C . GLY A 1 393 ? 46.05100 2.34700 -2.97900 1.000 26.11000 393 GLY A C 1
ATOM 2948 O O . GLY A 1 393 ? 45.56400 3.39300 -3.42300 1.000 28.25000 393 GLY A O 1
ATOM 2949 N N . HIS A 1 394 ? 46.05800 1.19900 -3.65900 1.000 26.41000 394 HIS A N 1
ATOM 2950 C CA . HIS A 1 394 ? 45.44900 1.09200 -4.97900 1.000 25.67000 394 HIS A CA 1
ATOM 2951 C C . HIS A 1 394 ? 43.93500 1.20300 -4.91200 1.000 26.39000 394 HIS A C 1
ATOM 2952 O O . HIS A 1 394 ? 43.30500 1.67100 -5.86500 1.000 26.56000 394 HIS A O 1
ATOM 2959 N N . ILE A 1 395 ? 43.32500 0.73800 -3.83000 1.000 24.28000 395 ILE A N 1
ATOM 2960 C CA . ILE A 1 395 ? 41.87000 0.63700 -3.78400 1.000 23.66000 395 ILE A CA 1
ATOM 2961 C C . ILE A 1 395 ? 41.27300 2.02400 -3.58800 1.000 23.96000 395 ILE A C 1
ATOM 2962 O O . ILE A 1 395 ? 41.61400 2.73500 -2.63500 1.000 24.31000 395 ILE A O 1
ATOM 2967 N N . GLN A 1 396 ? 40.38500 2.41400 -4.49500 1.000 21.92000 396 GLN A N 1
ATOM 2968 C CA . GLN A 1 396 ? 39.70300 3.69700 -4.42500 1.000 21.77000 396 GLN A CA 1
ATOM 2969 C C . GLN A 1 396 ? 38.19700 3.51400 -4.49100 1.000 19.90000 396 GLN A C 1
ATOM 2970 O O . GLN A 1 396 ? 37.68200 2.75700 -5.32400 1.000 22.08000 396 GLN A O 1
ATOM 2976 N N . ILE A 1 397 ? 37.49700 4.23200 -3.62300 1.000 21.06000 397 ILE A N 1
ATOM 2977 C CA . ILE A 1 397 ? 36.04400 4.27300 -3.61900 1.000 20.10000 397 ILE A CA 1
ATOM 2978 C C . ILE A 1 397 ? 35.60400 5.51100 -4.39300 1.000 22.70000 397 ILE A C 1
ATOM 2979 O O . ILE A 1 397 ? 36.06200 6.62900 -4.11200 1.000 23.43000 397 ILE A O 1
ATOM 2984 N N . LEU A 1 398 ? 34.72900 5.32600 -5.36800 1.000 19.98000 398 LEU A N 1
ATOM 2985 C CA . LEU A 1 398 ? 34.17100 6.43000 -6.13600 1.000 20.24000 398 LEU A CA 1
ATOM 2986 C C . LEU A 1 398 ? 32.66400 6.49200 -5.97800 1.000 22.81000 398 LEU A C 1
ATOM 2987 O O . LEU A 1 398 ? 31.97700 5.46200 -6.00500 1.000 21.44000 398 LEU A O 1
ATOM 2992 N N . ARG A 1 399 ? 32.15100 7.71100 -5.83700 1.000 21.38000 399 ARG A N 1
ATOM 2993 C CA . ARG A 1 399 ? 30.71700 7.93100 -5.82900 1.000 22.48000 399 ARG A CA 1
ATOM 2994 C C . ARG A 1 399 ? 30.35800 8.84500 -6.99800 1.000 23.34000 399 ARG A C 1
ATOM 2995 O O . ARG A 1 399 ? 30.73500 8.55200 -8.13800 1.000 22.27000 399 ARG A O 1
ATOM 3003 N N . GLY A 1 400 ? 29.63700 9.93700 -6.74400 1.000 24.94000 400 GLY A N 1
ATOM 3004 C CA . GLY A 1 400 ? 29.19500 10.81900 -7.82100 1.000 22.76000 400 GLY A CA 1
ATOM 3005 C C . GLY A 1 400 ? 27.84600 10.42900 -8.39500 1.000 23.91000 400 GLY A C 1
ATOM 3006 O O . GLY A 1 400 ? 27.15200 9.52800 -7.90800 1.000 24.25000 400 GLY A O 1
ATOM 3007 N N . ASP A 1 401 ? 27.48100 11.12300 -9.48500 1.000 24.12000 401 ASP A N 1
ATOM 3008 C CA . ASP A 1 401 ? 26.13900 11.01300 -10.05200 1.000 25.87000 401 ASP A CA 1
ATOM 3009 C C . ASP A 1 401 ? 25.78300 9.57700 -10.39500 1.000 22.32000 401 ASP A C 1
ATOM 3010 O O . ASP A 1 401 ? 24.63100 9.16000 -10.22000 1.000 24.16000 401 ASP A O 1
ATOM 3015 N N . LEU A 1 402 ? 26.73600 8.82900 -10.94900 1.000 20.61000 402 LEU A N 1
ATOM 3016 C CA . LEU A 1 402 ? 26.43100 7.53800 -11.55100 1.000 20.28000 402 LEU A CA 1
ATOM 3017 C C . LEU A 1 402 ? 26.69900 6.37000 -10.61900 1.000 20.98000 402 LEU A C 1
ATOM 3018 O O . LEU A 1 402 ? 26.30000 5.24600 -10.94900 1.000 22.48000 402 LEU A O 1
ATOM 3023 N N . ALA A 1 403 ? 27.35100 6.60900 -9.48300 1.000 20.36000 403 ALA A N 1
ATOM 3024 C CA . ALA A 1 403 ? 27.58300 5.56900 -8.47700 1.000 20.91000 403 ALA A CA 1
ATOM 3025 C C . ALA A 1 403 ? 27.29300 6.14200 -7.09900 1.000 19.23000 403 ALA A C 1
ATOM 3026 O O . ALA A 1 403 ? 28.16500 6.18000 -6.22800 1.000 20.82000 403 ALA A O 1
ATOM 3028 N N . PRO A 1 404 ? 26.05300 6.58600 -6.86400 1.000 20.31000 404 PRO A N 1
ATOM 3029 C CA . PRO A 1 404 ? 25.76800 7.30500 -5.61600 1.000 23.38000 404 PRO A CA 1
ATOM 3030 C C . PRO A 1 404 ? 25.94400 6.45500 -4.38000 1.000 22.40000 404 PRO A C 1
ATOM 3031 O O . PRO A 1 404 ? 26.23100 6.99700 -3.30900 1.000 23.96000 404 PRO A O 1
ATOM 3035 N N . ASP A 1 405 ? 25.82000 5.13300 -4.49300 1.000 21.38000 405 ASP A N 1
ATOM 3036 C CA . ASP A 1 405 ? 26.02100 4.26400 -3.34400 1.000 21.83000 405 ASP A CA 1
ATOM 3037 C C . ASP A 1 405 ? 27.39400 3.60600 -3.33500 1.000 22.38000 405 ASP A C 1
ATOM 3038 O O . ASP A 1 405 ? 27.65200 2.73500 -2.50100 1.000 23.11000 405 ASP A O 1
ATOM 3043 N N . GLY A 1 406 ? 28.27700 4.00300 -4.23100 1.000 20.53000 406 GLY A N 1
ATOM 3044 C CA . GLY A 1 406 ? 29.65500 3.56700 -4.17900 1.000 19.50000 406 GLY A CA 1
ATOM 3045 C C . GLY A 1 406 ? 30.02600 2.70100 -5.37100 1.000 17.47000 406 GLY A C 1
ATOM 3046 O O . GLY A 1 406 ? 29.18900 2.25400 -6.15200 1.000 19.69000 406 GLY A O 1
ATOM 3047 N N . SER A 1 407 ? 31.32900 2.51600 -5.49700 1.000 16.61000 407 SER A N 1
ATOM 3048 C CA . 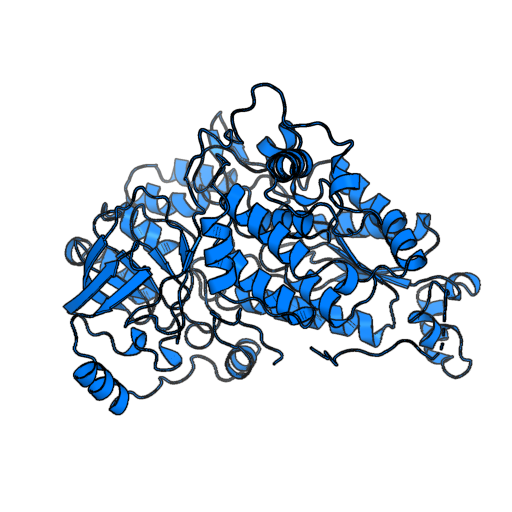SER A 1 407 ? 31.96000 1.72700 -6.54500 1.000 17.97000 407 SER A CA 1
ATOM 3049 C C . SER A 1 407 ? 33.41800 1.56800 -6.14000 1.000 19.04000 407 SER A C 1
ATOM 3050 O O . SER A 1 407 ? 33.90600 2.27300 -5.25000 1.000 20.05000 407 SER A O 1
ATOM 3053 N N . VAL A 1 408 ? 34.11600 0.63700 -6.79600 1.000 17.54000 408 VAL A N 1
ATOM 3054 C CA . VAL A 1 408 ? 35.47000 0.26000 -6.40100 1.000 18.28000 408 VAL A CA 1
ATOM 3055 C C . VAL A 1 408 ? 36.36600 0.22100 -7.63400 1.000 19.93000 408 VAL A C 1
ATOM 3056 O O . VAL A 1 408 ? 36.00800 -0.38300 -8.65100 1.000 21.61000 408 VAL A O 1
ATOM 3060 N N . ALA A 1 409 ? 37.54400 0.83400 -7.53300 1.000 19.77000 409 ALA A N 1
ATOM 3061 C CA . ALA A 1 409 ? 38.50900 0.84600 -8.62000 1.000 21.38000 409 ALA A CA 1
ATOM 3062 C C . ALA A 1 409 ? 39.89200 0.56300 -8.06100 1.000 21.10000 409 ALA A C 1
ATOM 3063 O O . ALA A 1 409 ? 40.19900 0.90400 -6.91600 1.000 21.69000 409 ALA A O 1
ATOM 3065 N N . LYS A 1 410 ? 40.71300 -0.08400 -8.87400 1.000 23.67000 410 LYS A N 1
ATOM 3066 C CA . LYS A 1 410 ? 42.14300 -0.20700 -8.62100 1.000 21.11000 410 LYS A CA 1
ATOM 3067 C C . LYS A 1 410 ? 42.82000 0.90900 -9.41000 1.000 25.18000 410 LYS A C 1
ATOM 3068 O O . LYS A 1 410 ? 42.78200 0.90900 -10.64600 1.000 26.65000 410 LYS A O 1
ATOM 3074 N N . ILE A 1 411 ? 43.43900 1.84300 -8.70100 1.000 24.93000 411 ILE A N 1
ATOM 3075 C CA . ILE A 1 411 ? 44.06200 3.02800 -9.28800 1.000 27.30000 411 ILE A CA 1
ATOM 3076 C C . ILE A 1 411 ? 45.55200 2.93500 -8.99600 1.000 31.41000 411 ILE A C 1
ATOM 3077 O O . ILE A 1 411 ? 45.97200 3.00100 -7.83300 1.000 29.75000 411 ILE A O 1
ATOM 3082 N N . THR A 1 412 ? 46.35200 2.77300 -10.05100 1.000 31.77000 412 THR A N 1
ATOM 3083 C CA . THR A 1 412 ? 47.79700 2.67300 -9.88800 1.000 34.50000 412 THR A CA 1
ATOM 3084 C C . THR A 1 412 ? 48.44300 4.03600 -9.69400 1.000 40.76000 412 THR A C 1
ATOM 3085 O O . THR A 1 412 ? 49.47400 4.14000 -9.01900 1.000 40.67000 412 THR A O 1
ATOM 3089 N N . GLY A 1 413 ? 47.85200 5.08100 -10.26700 1.000 38.38000 413 GLY A N 1
ATOM 3090 C CA . GLY A 1 413 ? 48.45900 6.39000 -10.31800 1.000 47.45000 413 GLY A CA 1
ATOM 3091 C C . GLY A 1 413 ? 49.03700 6.75500 -11.66700 1.000 45.75000 413 GLY A C 1
ATOM 3092 O O . GLY A 1 413 ? 49.42200 7.91400 -11.86400 1.000 56.35000 413 GLY A O 1
ATOM 3093 N N . LYS A 1 414 ? 49.10100 5.81000 -12.60200 1.000 47.77000 414 LYS A N 1
ATOM 3094 C CA . LYS A 1 414 ? 49.63400 6.06000 -13.93400 1.000 50.03000 414 LYS A CA 1
ATOM 3095 C C . LYS A 1 414 ? 48.55100 6.35200 -14.96700 1.000 49.49000 414 LYS A C 1
ATOM 3096 O O . LYS A 1 414 ? 48.87600 6.63800 -16.12300 1.000 50.10000 414 LYS A O 1
ATOM 3102 N N . GLU A 1 415 ? 47.27500 6.29400 -14.57900 1.000 45.15000 415 GLU A N 1
ATOM 3103 C CA . GLU A 1 415 ? 46.18100 6.52700 -15.51200 1.000 41.37000 415 GLU A CA 1
ATOM 3104 C C . GLU A 1 415 ? 45.86600 8.00400 -15.70000 1.000 39.87000 415 GLU A C 1
ATOM 3105 O O . GLU A 1 415 ? 45.16100 8.35800 -16.65100 1.000 45.29000 415 GLU A O 1
ATOM 3111 N N . GLY A 1 416 ? 46.36600 8.86200 -14.82500 1.000 37.03000 416 GLY A N 1
ATOM 3112 C CA . GLY A 1 416 ? 45.99600 10.26300 -14.82600 1.000 38.34000 416 GLY A CA 1
ATOM 3113 C C . GLY A 1 416 ? 44.92700 10.55100 -13.79300 1.000 36.53000 416 GLY A C 1
ATOM 3114 O O . GLY A 1 416 ? 44.47200 9.68000 -13.04500 1.000 34.02000 416 GLY A O 1
ATOM 3115 N N . LEU A 1 417 ? 44.51300 11.81400 -13.76200 1.000 33.64000 417 LEU A N 1
ATOM 3116 C CA . LEU A 1 417 ? 43.57000 12.26900 -12.75400 1.000 30.80000 417 LEU A CA 1
ATOM 3117 C C . LEU A 1 417 ? 42.12300 12.25700 -13.22400 1.000 23.30000 417 LEU A C 1
ATOM 3118 O O . LEU A 1 417 ? 41.21900 12.12600 -12.39500 1.000 28.18000 417 LEU A O 1
ATOM 3123 N N . TYR A 1 418 ? 41.88400 12.35000 -14.53400 1.000 24.05000 418 TYR A N 1
ATOM 3124 C CA . TYR A 1 418 ? 40.54000 12.53900 -15.05500 1.000 21.82000 418 TYR A CA 1
ATOM 3125 C C . TYR A 1 418 ? 40.36900 11.80200 -16.37100 1.000 21.48000 418 TYR A C 1
ATOM 3126 O O . TYR A 1 418 ? 41.32600 11.59100 -17.12100 1.000 24.02000 418 TYR A O 1
ATOM 3135 N N . PHE A 1 419 ? 39.12100 11.43300 -16.65100 1.000 21.16000 419 PHE A N 1
ATOM 3136 C CA . PHE A 1 419 ? 38.73600 10.95600 -17.96500 1.000 21.89000 419 PHE A CA 1
ATOM 3137 C C . PHE A 1 419 ? 37.34500 11.48300 -18.24900 1.000 22.49000 419 PHE A C 1
ATOM 3138 O O . PHE A 1 419 ? 36.48100 11.48500 -17.36900 1.000 24.23000 419 PHE A O 1
ATOM 3146 N N . SER A 1 420 ? 37.13600 11.95700 -19.47100 1.000 21.69000 420 SER A N 1
ATOM 3147 C CA . SER A 1 420 ? 35.81400 12.37500 -19.88700 1.000 22.38000 420 SER A CA 1
ATOM 3148 C C . SER A 1 420 ? 35.56900 11.82900 -21.28000 1.000 28.72000 420 SER A C 1
ATOM 3149 O O . SER A 1 420 ? 36.46300 11.85600 -22.13000 1.000 28.96000 420 SER A O 1
ATOM 3152 N N . GLY A 1 421 ? 34.37000 11.31600 -21.50900 1.000 23.74000 421 GLY A N 1
ATOM 3153 C CA . GLY A 1 421 ? 34.03800 10.82100 -22.82000 1.000 24.93000 421 GLY A CA 1
ATOM 3154 C C . GLY A 1 421 ? 32.58000 10.45600 -22.93600 1.000 24.61000 421 GLY A C 1
ATOM 3155 O O . GLY A 1 421 ? 31.87100 10.30100 -21.93600 1.000 23.18000 421 GLY A O 1
ATOM 3156 N N . PRO A 1 422 ? 32.10000 10.33300 -24.16800 1.000 21.64000 422 PRO A N 1
ATOM 3157 C CA . PRO A 1 422 ? 30.71300 9.91000 -24.37700 1.000 22.00000 422 PRO A CA 1
ATOM 3158 C C . PRO A 1 422 ? 30.52900 8.44100 -24.01700 1.000 20.59000 422 PRO A C 1
ATOM 3159 O O . PRO A 1 422 ? 31.40500 7.60400 -24.25700 1.000 22.10000 422 PRO A O 1
ATOM 3163 N N . ALA A 1 423 ? 29.36000 8.14500 -23.46100 1.000 22.92000 423 ALA A N 1
ATOM 3164 C CA . ALA A 1 423 ? 29.04900 6.78800 -23.03200 1.000 21.86000 423 ALA A CA 1
ATOM 3165 C C . ALA A 1 423 ? 28.78300 5.88700 -24.22900 1.000 23.72000 423 ALA A C 1
ATOM 3166 O O . ALA A 1 423 ? 28.13500 6.28300 -25.20500 1.000 24.49000 423 ALA A O 1
ATOM 3168 N N . LEU A 1 424 ? 29.28500 4.66400 -24.14000 1.000 22.83000 424 LEU A N 1
ATOM 3169 C CA . LEU A 1 424 ? 28.97400 3.59300 -25.07200 1.000 23.00000 424 LEU A CA 1
ATOM 3170 C C . LEU A 1 424 ? 28.48300 2.44900 -24.19600 1.000 22.61000 424 LEU A C 1
ATOM 3171 O O . LEU A 1 424 ? 29.27300 1.86800 -23.44400 1.000 22.66000 424 LEU A O 1
ATOM 3176 N N . VAL A 1 425 ? 27.19000 2.14100 -24.27500 1.000 22.61000 425 VAL A N 1
ATOM 3177 C CA . VAL A 1 425 ? 26.50200 1.34000 -23.25800 1.000 21.28000 425 VAL A CA 1
ATOM 3178 C C . VAL A 1 425 ? 26.15200 -0.02700 -23.82500 1.000 25.61000 425 VAL A C 1
ATOM 3179 O O . VAL A 1 425 ? 25.58700 -0.12600 -24.91900 1.000 25.36000 425 VAL A O 1
ATOM 3183 N N . PHE A 1 426 ? 26.45100 -1.07400 -23.05700 1.000 23.12000 426 PHE A N 1
ATOM 3184 C CA . PHE A 1 426 ? 26.12800 -2.44500 -23.42700 1.000 23.89000 426 PHE A CA 1
ATOM 3185 C C . PHE A 1 426 ? 25.38700 -3.12100 -22.28600 1.000 25.74000 426 PHE A C 1
ATOM 3186 O O . PHE A 1 426 ? 25.71700 -2.91900 -21.11200 1.000 23.93000 426 PHE A O 1
ATOM 3194 N N . GLU A 1 427 ? 24.38600 -3.93200 -22.63400 1.000 27.89000 427 GLU A N 1
ATOM 3195 C CA . GLU A 1 427 ? 23.57400 -4.61800 -21.63700 1.000 29.14000 427 GLU A CA 1
ATOM 3196 C C . GLU A 1 427 ? 24.19900 -5.92900 -21.16000 1.000 30.79000 427 GLU A C 1
ATOM 3197 O O . GLU A 1 427 ? 23.53700 -6.70900 -20.46500 1.000 35.57000 427 GLU A O 1
ATOM 3203 N N . GLY A 1 428 ? 25.45400 -6.17500 -21.49400 1.000 28.06000 428 GLY A N 1
ATOM 3204 C CA . GLY A 1 428 ? 26.15000 -7.36300 -21.04600 1.000 26.15000 428 GLY A CA 1
ATOM 3205 C C . GLY A 1 428 ? 27.47900 -7.48500 -21.74800 1.000 30.47000 428 GLY A C 1
ATOM 3206 O O . GLY A 1 428 ? 27.77900 -6.76200 -22.70600 1.000 27.35000 428 GLY A O 1
ATOM 3207 N N . GLU A 1 429 ? 28.28500 -8.42300 -21.25000 1.000 27.95000 429 GLU A N 1
ATOM 3208 C CA . GLU A 1 429 ? 29.62800 -8.62500 -21.78300 1.000 28.59000 429 GLU A CA 1
ATOM 3209 C C . GLU A 1 429 ? 29.60000 -9.03500 -23.25000 1.000 30.55000 429 GLU A C 1
ATOM 3210 O O . GLU A 1 429 ? 30.43700 -8.58400 -24.04500 1.000 28.77000 429 GLU A O 1
ATOM 3216 N N . GLU A 1 430 ? 28.65200 -9.89600 -23.62800 1.000 30.89000 430 GLU A N 1
ATOM 3217 C CA . GLU A 1 430 ? 28.63800 -10.42900 -24.98700 1.000 30.30000 430 GLU A CA 1
ATOM 3218 C C . GLU A 1 430 ? 28.50100 -9.32000 -26.02300 1.000 29.03000 430 GLU A C 1
ATOM 3219 O O . GLU A 1 430 ? 29.24100 -9.29000 -27.01200 1.000 30.72000 430 GLU A O 1
ATOM 3225 N N . SER A 1 431 ? 27.56300 -8.39700 -25.81000 1.000 28.83000 431 SER A N 1
ATOM 3226 C CA . SER A 1 431 ? 27.34700 -7.34800 -26.80200 1.000 27.34000 431 SER A CA 1
ATOM 3227 C C . SER A 1 431 ? 28.52600 -6.38400 -26.86100 1.000 30.22000 431 SER A C 1
ATOM 3228 O O . SER A 1 431 ? 28.90000 -5.92700 -27.94400 1.000 30.65000 431 SER A O 1
ATOM 3231 N N . MET A 1 432 ? 29.14900 -6.08700 -25.71800 1.000 26.49000 432 MET A N 1
ATOM 3232 C CA . MET A 1 432 ? 30.35300 -5.25700 -25.75100 1.000 25.85000 432 MET A CA 1
ATOM 3233 C C . MET A 1 432 ? 31.44900 -5.91300 -26.58600 1.000 29.72000 432 MET A C 1
ATOM 3234 O O . MET A 1 432 ? 32.09400 -5.26000 -27.41400 1.000 28.00000 432 MET A O 1
ATOM 3239 N N . LEU A 1 433 ? 31.67700 -7.21400 -26.38100 1.000 27.63000 433 LEU A N 1
ATOM 3240 C CA . LEU A 1 433 ? 32.76200 -7.88300 -27.09000 1.000 28.77000 433 LEU A CA 1
ATOM 3241 C C . LEU A 1 433 ? 32.46600 -7.97900 -28.58000 1.000 27.13000 433 LEU A C 1
ATOM 3242 O O . LEU A 1 433 ? 33.38300 -7.86900 -29.40300 1.000 31.33000 433 LEU A O 1
ATOM 3247 N N . ALA A 1 434 ? 31.19800 -8.19200 -28.94000 1.000 29.63000 434 ALA A N 1
ATOM 3248 C CA . ALA A 1 434 ? 30.82200 -8.20800 -30.35000 1.000 32.09000 434 ALA A CA 1
ATOM 3249 C C . ALA A 1 434 ? 31.06400 -6.84800 -30.99100 1.000 35.55000 434 ALA A C 1
ATOM 3250 O O . ALA A 1 434 ? 31.47600 -6.76200 -32.15500 1.000 36.93000 434 ALA A O 1
ATOM 3252 N N . ALA A 1 435 ? 30.83200 -5.77000 -30.24000 1.000 30.13000 435 ALA A N 1
ATOM 3253 C CA . ALA A 1 435 ? 30.99800 -4.43700 -30.80800 1.000 30.60000 435 ALA A CA 1
ATOM 3254 C C . ALA A 1 435 ? 32.47000 -4.07700 -30.96400 1.000 33.64000 435 ALA A C 1
ATOM 3255 O O . ALA A 1 435 ? 32.87500 -3.53800 -32.00100 1.000 36.56000 435 ALA A O 1
ATOM 3257 N N . ILE A 1 436 ? 33.29000 -4.36200 -29.95400 1.000 30.11000 436 ILE A N 1
ATOM 3258 C CA . ILE A 1 436 ? 34.70800 -4.03900 -30.07100 1.000 31.22000 436 ILE A CA 1
ATOM 3259 C C . ILE A 1 436 ? 35.37600 -4.87900 -31.15000 1.000 34.38000 436 ILE A C 1
ATOM 3260 O O . ILE A 1 436 ? 36.38200 -4.46300 -31.74200 1.000 34.66000 436 ILE A O 1
ATOM 3265 N N . SER A 1 437 ? 34.82800 -6.05700 -31.44500 1.000 34.78000 437 SER A N 1
ATOM 3266 C CA . SER A 1 437 ? 35.38200 -6.85200 -32.53400 1.000 37.57000 437 SER A CA 1
ATOM 3267 C C . SER A 1 437 ? 35.00500 -6.25700 -33.88500 1.000 37.02000 437 SER A C 1
ATOM 3268 O O . SER A 1 437 ? 35.85800 -6.10500 -34.76600 1.000 43.12000 437 SER A O 1
ATOM 3271 N N . ALA A 1 438 ? 33.73100 -5.89400 -34.05400 1.000 36.20000 438 ALA A N 1
ATOM 3272 C CA . ALA A 1 438 ? 33.24400 -5.43100 -35.35000 1.000 35.23000 438 ALA A CA 1
ATOM 3273 C C . ALA A 1 438 ? 33.74200 -4.03000 -35.68900 1.000 43.12000 438 ALA A C 1
ATOM 3274 O O . ALA A 1 438 ? 33.90100 -3.70100 -36.87000 1.000 41.42000 438 ALA A O 1
ATOM 3276 N N . ASP A 1 439 ? 33.98500 -3.19300 -34.68200 1.000 37.05000 439 ASP A N 1
ATOM 3277 C CA . ASP A 1 439 ? 34.32300 -1.79100 -34.89500 1.000 35.95000 439 ASP A CA 1
ATOM 3278 C C . ASP A 1 439 ? 35.10900 -1.24200 -33.71300 1.000 33.90000 439 ASP A C 1
ATOM 3279 O O . ASP A 1 439 ? 34.56300 -0.45800 -32.92400 1.000 36.72000 439 ASP A O 1
ATOM 3284 N N . PRO A 1 440 ? 36.38500 -1.60700 -33.56300 1.000 33.84000 440 PRO A N 1
ATOM 3285 C CA . PRO A 1 440 ? 37.14800 -1.11300 -32.40700 1.000 33.58000 440 PRO A CA 1
ATOM 3286 C C . PRO A 1 440 ? 37.28900 0.39800 -32.37300 1.000 36.69000 440 PRO A C 1
ATOM 3287 O O . PRO A 1 440 ? 37.41800 0.97400 -31.28600 1.000 35.96000 440 PRO A O 1
ATOM 3291 N N . MET A 1 441 ? 37.24700 1.07000 -33.52300 1.000 36.93000 441 MET A N 1
ATOM 3292 C CA . MET A 1 441 ? 37.52100 2.50200 -33.51100 1.000 38.01000 441 MET A CA 1
ATOM 3293 C C . MET A 1 441 ? 36.38100 3.29900 -32.89300 1.000 33.97000 441 MET A C 1
ATOM 3294 O O . MET A 1 441 ? 36.61800 4.38500 -32.34500 1.000 34.72000 441 MET A O 1
ATOM 3299 N N . SER A 1 442 ? 35.15600 2.76600 -32.92700 1.000 33.61000 442 SER A N 1
ATOM 3300 C CA . SER A 1 442 ? 34.02800 3.42500 -32.27900 1.000 33.59000 442 SER A CA 1
ATOM 3301 C C . SER A 1 442 ? 34.18800 3.49100 -30.76700 1.000 32.14000 442 SER A C 1
ATOM 3302 O O . SER A 1 442 ? 33.40200 4.17800 -30.10500 1.000 33.49000 442 SER A O 1
ATOM 3305 N N . PHE A 1 443 ? 35.17300 2.78900 -30.21000 1.000 31.32000 443 PHE A N 1
ATOM 3306 C CA . PHE A 1 443 ? 35.41900 2.81500 -28.77600 1.000 27.21000 443 PHE A CA 1
ATOM 3307 C C . PHE A 1 443 ? 36.40400 3.89800 -28.37000 1.000 26.04000 443 PHE A C 1
ATOM 3308 O O . PHE A 1 443 ? 36.48300 4.22900 -27.18300 1.000 25.78000 443 PHE A O 1
ATOM 3316 N N . LYS A 1 444 ? 37.14600 4.46600 -29.32300 1.000 27.11000 444 LYS A N 1
ATOM 3317 C CA . LYS A 1 444 ? 38.18600 5.43200 -28.99200 1.000 29.14000 444 LYS A CA 1
ATOM 3318 C C . LYS A 1 444 ? 37.57800 6.67900 -28.35400 1.000 24.17000 444 LYS A C 1
ATOM 3319 O O . LYS A 1 444 ? 36.66000 7.29400 -28.90500 1.000 25.61000 444 LYS A O 1
ATOM 3325 N N . GLY A 1 445 ? 38.08200 7.03300 -27.17000 1.000 24.71000 445 GLY A N 1
ATOM 3326 C CA . GLY A 1 445 ? 37.60000 8.18600 -26.44200 1.000 26.19000 445 GLY A CA 1
ATOM 3327 C C . GLY A 1 445 ? 36.34400 7.98800 -25.61700 1.000 24.12000 445 GLY A C 1
ATOM 3328 O O . GLY A 1 445 ? 35.91200 8.93600 -24.95000 1.000 22.78000 445 GLY A O 1
ATOM 3329 N N . THR A 1 446 ? 35.74100 6.79600 -25.61900 1.000 22.18000 446 THR A N 1
ATOM 3330 C CA . THR A 1 446 ? 34.45700 6.62200 -24.95400 1.000 21.95000 446 THR A CA 1
ATOM 3331 C C . THR A 1 446 ? 34.62900 6.16400 -23.50500 1.000 20.00000 446 THR A C 1
ATOM 3332 O O . THR A 1 446 ? 35.70700 5.75000 -23.06900 1.000 21.06000 446 THR A O 1
ATOM 3336 N N . VAL A 1 447 ? 33.54400 6.29200 -22.75800 1.000 20.94000 447 VAL A N 1
ATOM 3337 C CA . VAL A 1 447 ? 33.38600 5.62000 -21.47100 1.000 20.33000 447 VAL A CA 1
ATOM 3338 C C . VAL A 1 447 ? 32.48300 4.42600 -21.74200 1.000 19.48000 447 VAL A C 1
ATOM 3339 O O . VAL A 1 447 ? 31.28400 4.59300 -22.00700 1.000 21.45000 447 VAL A O 1
ATOM 3343 N N . VAL A 1 448 ? 33.06900 3.23000 -21.71400 1.000 19.08000 448 VAL A N 1
ATOM 3344 C CA . VAL A 1 448 ? 32.34300 1.99500 -21.99900 1.000 20.62000 448 VAL A CA 1
ATOM 3345 C C . VAL A 1 448 ? 31.62200 1.55900 -20.73500 1.000 20.09000 448 VAL A C 1
ATOM 3346 O O . VAL A 1 448 ? 32.23600 1.47000 -19.66700 1.000 21.16000 448 VAL A O 1
ATOM 3350 N N . VAL A 1 449 ? 30.31900 1.33300 -20.84500 1.000 19.08000 449 VAL A N 1
ATOM 3351 C CA . VAL A 1 449 ? 29.48300 0.92200 -19.71900 1.000 19.68000 449 VAL A CA 1
ATOM 3352 C C . VAL A 1 449 ? 28.96600 -0.48100 -20.01000 1.000 21.60000 449 VAL A C 1
ATOM 3353 O O . VAL A 1 449 ? 28.23700 -0.68900 -20.98800 1.000 22.53000 449 VAL A O 1
ATOM 3357 N N . ILE A 1 450 ? 29.36600 -1.45000 -19.19300 1.000 19.23000 450 ILE A N 1
ATOM 3358 C CA . ILE A 1 450 ? 28.82000 -2.80200 -19.28000 1.000 19.87000 450 ILE A CA 1
ATOM 3359 C C . ILE A 1 450 ? 27.91000 -2.98400 -18.08100 1.000 17.96000 450 ILE A C 1
ATOM 3360 O O . ILE A 1 450 ? 28.39000 -3.09000 -16.94600 1.000 20.19000 450 ILE A O 1
ATOM 3365 N N . ARG A 1 451 ? 26.60100 -2.97700 -18.30900 1.0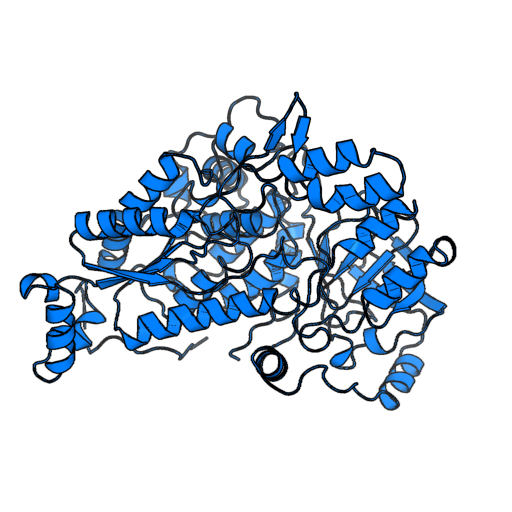00 19.63000 451 ARG A N 1
ATOM 3366 C CA . ARG A 1 451 ? 25.67000 -3.00400 -17.19200 1.000 19.59000 451 ARG A CA 1
ATOM 3367 C C . ARG A 1 451 ? 24.81400 -4.25700 -17.25500 1.000 20.18000 451 ARG A C 1
ATOM 3368 O O . ARG A 1 451 ? 24.89800 -5.04600 -18.19600 1.000 21.70000 451 ARG A O 1
ATOM 3376 N N . GLY A 1 452 ? 24.00000 -4.43600 -16.22000 1.000 19.63000 452 GLY A N 1
ATOM 3377 C CA . GLY A 1 452 ? 23.28000 -5.68900 -16.08800 1.000 21.75000 452 GLY A CA 1
ATOM 3378 C C . GLY A 1 452 ? 24.14300 -6.85100 -15.66600 1.000 22.28000 452 GLY A C 1
ATOM 3379 O O . GLY A 1 452 ? 23.79900 -8.00400 -15.95000 1.000 22.13000 452 GLY A O 1
ATOM 3380 N N . GLU A 1 453 ? 25.27700 -6.58400 -15.02400 1.000 19.35000 453 GLU A N 1
ATOM 3381 C CA . GLU A 1 453 ? 26.19500 -7.62400 -14.57400 1.000 18.56000 453 GLU A CA 1
ATOM 3382 C C . GLU A 1 453 ? 26.33000 -7.63700 -13.05900 1.000 18.65000 453 GLU A C 1
ATOM 3383 O O . GLU A 1 453 ? 27.29900 -8.19500 -12.52800 1.000 18.54000 453 GLU A O 1
ATOM 3389 N N . GLY A 1 454 ? 25.37300 -7.03300 -12.35400 1.000 18.66000 454 GLY A N 1
ATOM 3390 C CA . GLY A 1 454 ? 25.41800 -6.95000 -10.91400 1.000 17.37000 454 GLY A CA 1
ATOM 3391 C C . GLY A 1 454 ? 24.97500 -8.22800 -10.21900 1.000 16.66000 454 GLY A C 1
ATOM 3392 O O . GLY A 1 454 ? 24.70900 -9.26000 -10.84700 1.000 17.94000 454 GLY A O 1
ATOM 3393 N N . PRO A 1 455 ? 24.86600 -8.14400 -8.89600 1.000 18.47000 455 PRO A N 1
ATOM 3394 C CA . PRO A 1 455 ? 24.39600 -9.30000 -8.10500 1.000 18.09000 455 PRO A CA 1
ATOM 3395 C C . PRO A 1 455 ? 23.08400 -9.87600 -8.60100 1.000 18.66000 455 PRO A C 1
ATOM 3396 O O . PRO A 1 455 ? 22.94500 -11.09700 -8.74300 1.000 19.06000 455 PRO A O 1
ATOM 3400 N N . LYS A 1 456 ? 22.10700 -9.02400 -8.84800 1.000 17.54000 456 LYS A N 1
ATOM 3401 C CA . LYS A 1 456 ? 20.83200 -9.50900 -9.35500 1.000 18.34000 456 LYS A CA 1
ATOM 3402 C C . LYS A 1 456 ? 20.75600 -9.52900 -10.87000 1.000 18.86000 456 LYS A C 1
ATOM 3403 O O . LYS A 1 456 ? 20.09300 -10.40100 -11.43900 1.000 22.08000 456 LYS A O 1
ATOM 3409 N N . GLY A 1 457 ? 21.40800 -8.58800 -11.55600 1.000 18.48000 457 GLY A N 1
ATOM 3410 C CA . GLY A 1 457 ? 21.25700 -8.51700 -12.99500 1.000 19.62000 457 GLY A CA 1
ATOM 3411 C C . GLY A 1 457 ? 22.05900 -9.53700 -13.77200 1.000 19.56000 457 GLY A C 1
ATOM 3412 O O . GLY A 1 457 ? 21.62800 -9.97700 -14.84100 1.000 21.77000 457 GLY A O 1
ATOM 3413 N N . GLY A 1 458 ? 23.23800 -9.91600 -13.27000 1.000 18.13000 458 GLY A N 1
ATOM 3414 C CA . GLY A 1 458 ? 24.09400 -10.86700 -13.94300 1.000 19.69000 458 GLY A CA 1
ATOM 3415 C C . GLY A 1 458 ? 23.41000 -12.14500 -14.40300 1.000 21.08000 458 GLY A C 1
ATOM 3416 O O . GLY A 1 458 ? 23.50000 -12.52900 -15.57100 1.000 23.01000 458 GLY A O 1
ATOM 3417 N N . PRO A 1 459 ? 22.76800 -12.87400 -13.47400 1.000 20.03000 459 PRO A N 1
ATOM 3418 C CA . PRO A 1 459 ? 22.84200 -12.70500 -12.02600 1.000 19.32000 459 PRO A CA 1
ATOM 3419 C C . PRO A 1 459 ? 24.20400 -13.14200 -11.53500 1.000 16.94000 459 PRO A C 1
ATOM 3420 O O . PRO A 1 459 ? 25.00900 -13.70900 -12.29300 1.000 19.38000 459 PRO A O 1
ATOM 3424 N N . GLY A 1 460 ? 24.46300 -12.87900 -10.26800 1.000 17.39000 460 GLY A N 1
ATOM 3425 C CA . GLY A 1 460 ? 25.61700 -13.45500 -9.61500 1.000 18.81000 460 GLY A CA 1
ATOM 3426 C C . GLY A 1 460 ? 26.86100 -12.60200 -9.60200 1.000 17.82000 460 GLY A C 1
ATOM 3427 O O . GLY A 1 460 ? 27.90600 -13.08600 -9.14600 1.000 19.11000 460 GLY A O 1
ATOM 3428 N N . MET A 1 461 ? 26.80500 -11.35800 -10.08600 1.000 17.13000 461 MET A N 1
ATOM 3429 C CA . MET A 1 461 ? 27.97300 -10.48100 -10.15800 1.000 18.40000 461 MET A CA 1
ATOM 3430 C C . MET A 1 461 ? 29.18600 -11.15100 -10.79900 1.000 18.32000 461 MET A C 1
ATOM 3431 O O . MET A 1 461 ? 30.25700 -11.19400 -10.17700 1.000 19.50000 461 MET A O 1
ATOM 3436 N N . PRO A 1 462 ? 29.08100 -11.63700 -12.02700 1.000 18.47000 462 PRO A N 1
ATOM 3437 C CA . PRO A 1 462 ? 30.22700 -12.30300 -12.64400 1.000 18.69000 462 PRO A CA 1
ATOM 3438 C C . PRO A 1 462 ? 31.42900 -11.37100 -12.77800 1.000 19.63000 462 PRO A C 1
ATOM 3439 O O . PRO A 1 462 ? 31.30300 -10.14300 -12.92600 1.000 22.64000 462 PRO A O 1
ATOM 3443 N N . GLU A 1 463 ? 32.60800 -11.96300 -12.67000 1.000 18.83000 463 GLU A N 1
ATOM 3444 C CA . GLU A 1 463 ? 33.84300 -11.26000 -12.96500 1.000 20.04000 463 GLU A CA 1
ATOM 3445 C C . GLU A 1 463 ? 34.15900 -11.46200 -14.43700 1.000 20.90000 463 GLU A C 1
ATOM 3446 O O . GLU A 1 463 ? 33.98500 -12.55300 -14.98200 1.000 23.63000 463 GLU A O 1
ATOM 3452 N N . MET A 1 464 ? 34.59700 -10.38600 -15.08400 1.000 20.57000 464 MET A N 1
ATOM 3453 C CA . MET A 1 464 ? 34.76000 -10.33100 -16.52800 1.000 19.93000 464 MET A CA 1
ATOM 3454 C C . MET A 1 464 ? 36.21900 -9.98500 -16.79500 1.000 23.93000 464 MET A C 1
ATOM 3455 O O . MET A 1 464 ? 36.73000 -8.99600 -16.25500 1.000 24.78000 464 MET A O 1
ATOM 3460 N N . LEU A 1 465 ? 36.90000 -10.81700 -17.58300 1.000 23.86000 465 LEU A N 1
ATOM 3461 C CA . LEU A 1 465 ? 38.28200 -10.54700 -17.97500 1.000 25.79000 465 LEU A CA 1
ATOM 3462 C C . LEU A 1 465 ? 38.41100 -10.09400 -19.41800 1.000 26.14000 465 LEU A C 1
ATOM 3463 O O . LEU A 1 465 ? 39.22900 -9.21500 -19.71300 1.000 26.70000 465 LEU A O 1
ATOM 3468 N N . THR A 1 466 ? 37.59600 -10.64000 -20.30800 1.000 24.08000 466 THR A N 1
ATOM 3469 C CA . THR A 1 466 ? 37.74600 -10.35200 -21.72900 1.000 26.60000 466 THR A CA 1
ATOM 3470 C C . THR A 1 466 ? 37.63200 -8.87000 -22.08400 1.000 29.12000 466 THR A C 1
ATOM 3471 O O . THR A 1 466 ? 38.37600 -8.42900 -22.97800 1.000 28.59000 466 THR A O 1
ATOM 3475 N N . PRO A 1 467 ? 36.74900 -8.06200 -21.47200 1.000 28.52000 467 PRO A N 1
ATOM 3476 C CA . PRO A 1 467 ? 36.66500 -6.64900 -21.89500 1.000 24.36000 467 PRO A CA 1
ATOM 3477 C C . PRO A 1 467 ? 37.96500 -5.87700 -21.76700 1.000 27.62000 467 PRO A C 1
ATOM 3478 O O . PRO A 1 467 ? 38.30100 -5.10500 -22.67700 1.000 26.52000 467 PRO A O 1
ATOM 3482 N N . THR A 1 468 ? 38.71200 -6.04500 -20.67100 1.000 24.63000 468 THR A N 1
ATOM 3483 C CA . THR A 1 468 ? 39.96300 -5.30700 -20.53500 1.000 25.73000 468 THR A CA 1
ATOM 3484 C C . THR A 1 468 ? 41.00400 -5.81800 -21.52100 1.000 32.67000 468 THR A C 1
ATOM 3485 O O . THR A 1 468 ? 41.76400 -5.03100 -22.09500 1.000 31.09000 468 THR A O 1
ATOM 3489 N N . SER A 1 469 ? 41.05600 -7.13200 -21.73100 1.000 29.64000 469 SER A N 1
ATOM 3490 C CA . SER A 1 469 ? 42.02500 -7.66500 -22.67900 1.000 32.09000 469 SER A CA 1
ATOM 3491 C C . SER A 1 469 ? 41.67600 -7.26300 -24.11000 1.000 30.36000 469 SER A C 1
ATOM 3492 O O . SER A 1 469 ? 42.57100 -6.93200 -24.89900 1.000 32.70000 469 SER A O 1
ATOM 3495 N N . ALA A 1 470 ? 40.38500 -7.23300 -24.44700 1.000 28.82000 470 ALA A N 1
ATOM 3496 C CA . ALA A 1 470 ? 39.96600 -6.77000 -25.76900 1.000 28.40000 470 ALA A CA 1
ATOM 3497 C C . ALA A 1 470 ? 40.32400 -5.30300 -25.98300 1.000 34.29000 470 ALA A C 1
ATOM 3498 O O . ALA A 1 470 ? 40.76600 -4.91500 -27.07300 1.000 33.21000 470 ALA A O 1
ATOM 3500 N N . ILE A 1 471 ? 40.13000 -4.47000 -24.96000 1.000 29.75000 471 ILE A N 1
ATOM 3501 C CA . ILE A 1 471 ? 40.46700 -3.05300 -25.07900 1.000 30.26000 471 ILE A CA 1
ATOM 3502 C C . ILE A 1 471 ? 41.96800 -2.87700 -25.28800 1.000 35.01000 471 ILE A C 1
ATOM 3503 O O . ILE A 1 471 ? 42.40800 -2.11400 -26.15800 1.000 33.22000 471 ILE A O 1
ATOM 3508 N N . MET A 1 472 ? 42.78100 -3.59700 -24.51300 1.000 33.93000 472 MET A N 1
ATOM 3509 C CA . MET A 1 472 ? 44.22400 -3.50900 -24.71600 1.000 36.79000 472 MET A CA 1
ATOM 3510 C C . MET A 1 472 ? 44.63200 -4.07700 -26.07100 1.000 36.61000 472 MET A C 1
ATOM 3511 O O . MET A 1 472 ? 45.49900 -3.51100 -26.75000 1.000 36.14000 472 MET A O 1
ATOM 3516 N N . GLY A 1 473 ? 44.00100 -5.17600 -26.49300 1.000 35.77000 473 GLY A N 1
ATOM 3517 C CA . GLY A 1 473 ? 44.32100 -5.76000 -27.78500 1.000 38.90000 473 GLY A CA 1
ATOM 3518 C C . GLY A 1 473 ? 44.02200 -4.84000 -28.95200 1.000 40.17000 473 GLY A C 1
ATOM 3519 O O . GLY A 1 473 ? 44.69900 -4.90000 -29.98400 1.000 38.53000 473 GLY A O 1
ATOM 3520 N N . ALA A 1 474 ? 43.01300 -3.98200 -28.81200 1.000 32.86000 474 ALA A N 1
ATOM 3521 C CA . ALA A 1 474 ? 42.69100 -3.00200 -29.83800 1.000 35.11000 474 ALA A CA 1
ATOM 3522 C C . ALA A 1 474 ? 43.54100 -1.74000 -29.73700 1.000 32.33000 474 ALA A C 1
ATOM 3523 O O . ALA A 1 474 ? 43.34400 -0.81500 -30.53400 1.000 37.42000 474 ALA A O 1
ATOM 3525 N N . GLY A 1 475 ? 44.47300 -1.68200 -28.78900 1.000 33.31000 475 GLY A N 1
ATOM 3526 C CA . GLY A 1 475 ? 45.29500 -0.50500 -28.59000 1.000 36.11000 475 GLY A CA 1
ATOM 3527 C C . GLY A 1 475 ? 44.61400 0.65600 -27.89700 1.000 37.21000 475 GLY A C 1
ATOM 3528 O O . GLY A 1 475 ? 45.09100 1.79000 -28.00500 1.000 40.93000 475 GLY A O 1
ATOM 3529 N N . LEU A 1 476 ? 43.53200 0.40600 -27.15800 1.000 33.91000 476 LEU A N 1
ATOM 3530 C CA . LEU A 1 476 ? 42.68000 1.45300 -26.60500 1.000 30.52000 476 LEU A CA 1
ATOM 3531 C C . LEU A 1 476 ? 42.81000 1.60700 -25.09200 1.000 31.12000 476 LEU A C 1
ATOM 3532 O O . LEU A 1 476 ? 41.98900 2.29900 -24.48100 1.000 28.97000 476 LEU A O 1
ATOM 3537 N N . GLY A 1 477 ? 43.84000 1.01100 -24.48700 1.000 31.89000 477 GLY A N 1
ATOM 3538 C CA . GLY A 1 477 ? 43.89800 0.91500 -23.03300 1.000 36.24000 477 GLY A CA 1
ATOM 3539 C C . GLY A 1 477 ? 43.81600 2.25400 -22.32200 1.000 37.38000 477 GLY A C 1
ATOM 3540 O O . GLY A 1 477 ? 43.06800 2.41100 -21.35400 1.000 43.16000 477 GLY A O 1
ATOM 3541 N N . LYS A 1 478 ? 44.59200 3.23200 -22.77300 1.000 37.26000 478 LYS A N 1
ATOM 3542 C CA . LYS A 1 478 ? 44.56000 4.55500 -22.16500 1.000 34.31000 478 LYS A CA 1
ATOM 3543 C C . LYS A 1 478 ? 43.63800 5.51800 -22.90200 1.000 33.43000 478 LYS A C 1
ATOM 3544 O O . LYS A 1 478 ? 43.63600 6.71600 -22.60100 1.000 40.99000 478 LYS A O 1
ATOM 3550 N N . GLU A 1 479 ? 42.83000 5.01500 -23.83100 1.000 29.46000 479 GLU A N 1
ATOM 3551 C CA . GLU A 1 479 ? 41.98800 5.84200 -24.68400 1.000 29.34000 479 GLU A CA 1
ATOM 3552 C C . GLU A 1 479 ? 40.50100 5.64600 -24.43000 1.000 27.79000 479 GLU A C 1
ATOM 3553 O O . GLU A 1 479 ? 39.67500 6.24600 -25.12500 1.000 25.81000 479 GLU A O 1
ATOM 3559 N N . CYS A 1 480 ? 40.13100 4.81800 -23.46200 1.000 24.17000 480 CYS A N 1
ATOM 3560 C CA . CYS A 1 480 ? 38.73800 4.75700 -23.06100 1.000 26.00000 480 CYS A CA 1
ATOM 3561 C C . CYS A 1 480 ? 38.71900 4.37100 -21.59900 1.000 22.62000 480 CYS A C 1
ATOM 3562 O O . CYS A 1 480 ? 39.74300 4.00200 -21.02200 1.000 27.86000 480 CYS A O 1
ATOM 3565 N N . ALA A 1 481 ? 37.54500 4.48700 -20.99900 1.000 23.01000 481 ALA A N 1
ATOM 3566 C CA . ALA A 1 481 ? 37.32800 4.07400 -19.62600 1.000 21.58000 481 ALA A CA 1
ATOM 3567 C C . ALA A 1 481 ? 36.28000 2.97100 -19.62400 1.000 21.54000 481 ALA A C 1
ATOM 3568 O O . ALA A 1 481 ? 35.54400 2.79400 -20.59800 1.000 21.19000 481 ALA A O 1
ATOM 3570 N N . LEU A 1 482 ? 36.26200 2.19800 -18.53000 1.000 21.48000 482 LEU A N 1
ATOM 3571 C CA . LEU A 1 482 ? 35.36800 1.01500 -18.42700 1.000 21.16000 482 LEU A CA 1
ATOM 3572 C C . LEU A 1 482 ? 34.63400 1.03000 -17.08600 1.000 19.79000 482 LEU A C 1
ATOM 3573 O O . LEU A 1 482 ? 35.28900 1.11300 -16.06400 1.000 21.41000 482 LEU A O 1
ATOM 3578 N N . LEU A 1 483 ? 33.31400 0.94800 -17.13200 1.000 18.94000 483 LEU A N 1
ATOM 3579 C CA . LEU A 1 483 ? 32.47400 0.97100 -15.93700 1.000 18.46000 483 LEU A CA 1
ATOM 3580 C C . LEU A 1 483 ? 31.52500 -0.21700 -15.93300 1.000 18.18000 483 LEU A C 1
ATOM 3581 O O . LEU A 1 483 ? 30.95400 -0.56300 -16.97100 1.000 20.00000 483 LEU A O 1
ATOM 3586 N N . THR A 1 484 ? 31.34000 -0.83000 -14.75900 1.000 18.36000 484 THR A N 1
ATOM 3587 C CA . THR A 1 484 ? 30.37100 -1.91800 -14.65600 1.000 19.30000 484 THR A CA 1
ATOM 3588 C C . THR A 1 484 ? 29.73300 -1.95200 -13.27900 1.000 17.05000 484 THR A C 1
ATOM 3589 O O . THR A 1 484 ? 30.30700 -1.49200 -12.28400 1.000 17.92000 484 THR A O 1
ATOM 3593 N N . ASP A 1 485 ? 28.52800 -2.54000 -13.23500 1.000 17.85000 485 ASP A N 1
ATOM 3594 C CA . ASP A 1 485 ? 27.91900 -2.94800 -11.97500 1.000 16.80000 485 ASP A CA 1
ATOM 3595 C C . ASP A 1 485 ? 28.35100 -4.35200 -11.57400 1.000 17.77000 485 ASP A C 1
ATOM 3596 O O . ASP A 1 485 ? 27.99300 -4.79800 -10.47500 1.000 19.97000 485 ASP A O 1
ATOM 3601 N N . GLY A 1 486 ? 29.12700 -5.02600 -12.41200 1.000 17.82000 486 GLY A N 1
ATOM 3602 C CA . GLY A 1 486 ? 29.75400 -6.29200 -12.07800 1.000 18.68000 486 GLY A CA 1
ATOM 3603 C C . GLY A 1 486 ? 31.16900 -6.10000 -11.58300 1.000 17.34000 486 GLY A C 1
ATOM 3604 O O . GLY A 1 486 ? 31.47800 -5.13000 -10.87700 1.000 17.17000 486 GLY A O 1
ATOM 3605 N N . ARG A 1 487 ? 32.04800 -7.01500 -11.97600 1.000 18.78000 487 ARG A N 1
ATOM 3606 C CA . ARG A 1 487 ? 33.42800 -6.99400 -11.51700 1.000 18.27000 487 ARG A CA 1
ATOM 3607 C C . ARG A 1 487 ? 34.33400 -7.22900 -12.71200 1.000 18.62000 487 ARG A C 1
ATOM 3608 O O . ARG A 1 487 ? 33.98100 -7.96100 -13.63800 1.000 19.44000 487 ARG A O 1
ATOM 3616 N N . PHE A 1 488 ? 35.51300 -6.61300 -12.68000 1.000 18.24000 488 PHE A N 1
ATOM 3617 C CA . PHE A 1 488 ? 36.52900 -6.83000 -13.70200 1.000 20.03000 488 PHE A CA 1
ATOM 3618 C C . PHE A 1 488 ? 37.72900 -7.52200 -13.07400 1.000 24.31000 488 PHE A C 1
ATOM 3619 O O . PHE A 1 488 ? 38.15100 -7.16600 -11.96700 1.000 25.54000 488 PHE A O 1
ATOM 3627 N N . SER A 1 489 ? 38.27500 -8.52100 -13.77800 1.000 27.81000 489 SER A N 1
ATOM 3628 C CA . SER A 1 489 ? 39.39200 -9.28500 -13.22700 1.000 30.48000 489 SER A CA 1
ATOM 3629 C C . SER A 1 489 ? 40.72400 -8.56700 -13.38800 1.000 37.73000 489 SER A C 1
ATOM 3630 O O . SER A 1 489 ? 41.59800 -8.69800 -12.52200 1.000 44.56000 489 SER A O 1
ATOM 3633 N N . GLY A 1 490 ? 40.90300 -7.80400 -14.46700 1.000 34.26000 490 GLY A N 1
ATOM 3634 C CA . GLY A 1 490 ? 42.18000 -7.20600 -14.78200 1.000 44.21000 490 GLY A CA 1
ATOM 3635 C C . GLY A 1 490 ? 42.14200 -5.68900 -14.88200 1.000 44.19000 490 GLY A C 1
ATOM 3636 O O . GLY A 1 490 ? 41.09800 -5.04300 -14.73600 1.000 40.68000 490 GLY A O 1
ATOM 3637 N N . GLY A 1 491 ? 43.33000 -5.12900 -15.11400 1.000 43.69000 491 GLY A N 1
ATOM 3638 C CA . GLY A 1 491 ? 43.47300 -3.73400 -15.45600 1.000 47.23000 491 GLY A CA 1
ATOM 3639 C C . GLY A 1 491 ? 43.64200 -3.55700 -16.95900 1.000 47.44000 491 GLY A C 1
ATOM 3640 O O . GLY A 1 491 ? 43.88600 -4.50300 -17.70600 1.000 45.03000 491 GLY A O 1
ATOM 3641 N N . SER A 1 492 ? 43.49800 -2.31000 -17.39800 1.000 44.67000 492 SER A N 1
ATOM 3642 C CA . SER A 1 492 ? 43.60500 -1.99100 -18.81300 1.000 47.21000 492 SER A CA 1
ATOM 3643 C C . SER A 1 492 ? 44.67400 -0.95500 -19.11300 1.000 51.08000 492 SER A C 1
ATOM 3644 O O . SER A 1 492 ? 44.87900 -0.62900 -20.28900 1.000 51.44000 492 SER A O 1
ATOM 3647 N N . HIS A 1 493 ? 45.35100 -0.43100 -18.09100 1.000 45.33000 493 HIS A N 1
ATOM 3648 C CA . HIS A 1 493 ? 46.21400 0.74400 -18.09800 1.000 46.61000 493 HIS A CA 1
ATOM 3649 C C . HIS A 1 493 ? 45.40400 2.04300 -18.05300 1.000 47.42000 493 HIS A C 1
ATOM 3650 O O . HIS A 1 493 ? 45.99400 3.11300 -17.89000 1.000 44.02000 493 HIS A O 1
ATOM 3657 N N . GLY A 1 494 ? 44.07400 1.98500 -18.18300 1.000 39.17000 494 GLY A N 1
ATOM 3658 C CA . GLY A 1 494 ? 43.21100 3.12600 -18.00400 1.000 35.34000 494 GLY A CA 1
ATOM 3659 C C . GLY A 1 494 ? 42.28400 2.96800 -16.81500 1.000 30.97000 494 GLY A C 1
ATOM 3660 O O . GLY A 1 494 ? 42.52100 2.16100 -15.90600 1.000 37.25000 494 GLY A O 1
ATOM 3661 N N . PHE A 1 495 ? 41.20100 3.74400 -16.82700 1.000 29.37000 495 PHE A N 1
ATOM 3662 C CA . PHE A 1 495 ? 40.24700 3.77100 -15.72100 1.000 24.73000 495 PHE A CA 1
ATOM 3663 C C . PHE A 1 495 ? 39.28800 2.59300 -15.84400 1.000 28.88000 495 PHE A C 1
ATOM 3664 O O . PHE A 1 495 ? 38.63100 2.42300 -16.87500 1.000 26.75000 495 PHE A O 1
ATOM 3672 N N . VAL A 1 496 ? 39.20800 1.78000 -14.79300 1.000 22.56000 496 VAL A N 1
ATOM 3673 C CA . VAL A 1 496 ? 38.36000 0.59400 -14.79200 1.000 21.43000 496 VAL A CA 1
ATOM 3674 C C . VAL A 1 496 ? 37.65500 0.58800 -13.44000 1.000 19.51000 496 VAL A C 1
ATOM 3675 O O . VAL A 1 496 ? 38.32000 0.53400 -12.40200 1.000 22.94000 496 VAL A O 1
ATOM 3679 N N . VAL A 1 497 ? 36.32200 0.68900 -13.44200 1.000 19.65000 497 VAL A N 1
ATOM 3680 C CA . VAL A 1 497 ? 35.53300 0.78600 -12.21100 1.000 19.79000 497 VAL A CA 1
ATOM 3681 C C . VAL A 1 497 ? 34.50300 -0.33500 -12.19800 1.000 20.00000 497 VAL A C 1
ATOM 3682 O O . VAL A 1 497 ? 33.78200 -0.53000 -13.18500 1.000 19.96000 497 VAL A O 1
ATOM 3686 N N . GLY A 1 498 ? 34.41600 -1.05100 -11.07300 1.000 17.59000 498 GLY A N 1
ATOM 3687 C CA . GLY A 1 498 ? 33.40700 -2.06800 -10.88000 1.000 18.34000 498 GLY A CA 1
ATOM 3688 C C . GLY A 1 498 ? 32.55600 -1.80200 -9.65200 1.000 17.45000 498 GLY A C 1
ATOM 3689 O O . GLY A 1 498 ? 32.70700 -0.79500 -8.96400 1.000 17.82000 498 GLY A O 1
ATOM 3690 N N . HIS A 1 499 ? 31.65400 -2.74500 -9.38100 1.000 16.47000 499 HIS A N 1
ATOM 3691 C CA . HIS A 1 499 ? 30.81600 -2.69500 -8.18000 1.000 15.71000 499 HIS A CA 1
ATOM 3692 C C . HIS A 1 499 ? 29.91300 -1.45500 -8.14500 1.000 18.04000 499 HIS A C 1
ATOM 3693 O O . HIS A 1 499 ? 29.51300 -1.02600 -7.06200 1.000 19.00000 499 HIS A O 1
ATOM 3700 N N . ILE A 1 500 ? 29.56200 -0.86300 -9.29400 1.000 17.91000 500 ILE A N 1
ATOM 3701 C CA . ILE A 1 500 ? 28.78800 0.38000 -9.26600 1.000 18.92000 500 ILE A CA 1
ATOM 3702 C C . ILE A 1 500 ? 27.40600 0.12500 -8.67500 1.000 18.16000 500 ILE A C 1
ATOM 3703 O O . ILE A 1 500 ? 26.69500 -0.79500 -9.09800 1.000 18.63000 500 ILE A O 1
ATOM 3708 N N . CYS A 1 501 ? 27.01900 0.95400 -7.69400 1.000 18.67000 501 CYS A N 1
ATOM 3709 C CA . CYS A 1 501 ? 25.79000 0.75700 -6.94200 1.000 21.22000 501 CYS A CA 1
ATOM 3710 C C . CYS A 1 501 ? 24.96000 2.03200 -6.89300 1.000 21.26000 501 CYS A C 1
ATOM 3711 O O . CYS A 1 501 ? 25.51200 3.13000 -6.73700 1.000 21.55000 501 CYS A O 1
ATOM 3714 N N . PRO A 1 502 ? 23.63200 1.92100 -6.97300 1.000 19.72000 502 PRO A N 1
ATOM 3715 C CA . PRO A 1 502 ? 22.87100 0.68400 -7.20300 1.000 19.58000 502 PRO A CA 1
ATOM 3716 C C . PRO A 1 502 ? 23.13600 0.10500 -8.57500 1.000 20.32000 502 PRO A C 1
ATOM 3717 O O . PRO A 1 502 ? 23.45100 0.84500 -9.51700 1.000 21.24000 502 PRO A O 1
ATOM 3721 N N . GLU A 1 503 ? 23.02800 -1.21400 -8.70400 1.000 19.15000 503 GLU A N 1
ATOM 3722 C CA . GLU A 1 503 ? 23.23300 -1.84600 -9.99500 1.000 17.96000 503 GLU A CA 1
ATOM 3723 C C . GLU A 1 503 ? 22.08800 -1.48800 -10.94400 1.000 18.61000 503 GLU A C 1
ATOM 3724 O O . GLU A 1 503 ? 21.02700 -1.00600 -10.52600 1.000 19.53000 503 GLU A O 1
ATOM 3730 N N . ALA A 1 504 ? 22.30900 -1.74000 -12.23800 1.000 19.06000 504 ALA A N 1
ATOM 3731 C CA . ALA A 1 504 ? 21.29200 -1.40400 -13.23900 1.000 19.01000 504 ALA A CA 1
ATOM 3732 C C . ALA A 1 504 ? 19.96700 -2.12300 -12.98800 1.000 20.96000 504 ALA A C 1
ATOM 3733 O O . ALA A 1 504 ? 18.89300 -1.53700 -13.17800 1.000 23.43000 504 ALA A O 1
ATOM 3735 N N . GLN A 1 505 ? 20.01900 -3.39600 -12.57300 1.000 22.51000 505 GLN A N 1
ATOM 3736 C CA . GLN A 1 505 ? 18.78900 -4.15200 -12.32100 1.000 23.38000 505 GLN A CA 1
ATOM 3737 C C . GLN A 1 505 ? 17.92700 -3.50000 -11.24700 1.000 23.43000 505 GLN A C 1
ATOM 3738 O O . GLN A 1 505 ? 16.69500 -3.65500 -11.25300 1.000 26.19000 505 GLN A O 1
ATOM 3744 N N . GLU A 1 506 ? 18.54500 -2.77600 -10.32500 1.000 22.25000 506 GLU A N 1
ATOM 3745 C CA . GLU A 1 506 ? 17.86500 -2.10400 -9.22900 1.000 23.79000 506 GLU A CA 1
ATOM 3746 C C . GLU A 1 506 ? 17.46400 -0.67500 -9.57200 1.000 25.23000 506 GLU A C 1
ATOM 3747 O O . GLU A 1 506 ? 16.99400 0.04600 -8.68700 1.000 29.37000 506 GLU A O 1
ATOM 3753 N N . GLY A 1 507 ? 17.63700 -0.25900 -10.82400 1.000 25.05000 507 GLY A N 1
ATOM 3754 C CA . GLY A 1 507 ? 17.27100 1.08400 -11.23700 1.000 23.37000 507 GLY A CA 1
ATOM 3755 C C . GLY A 1 507 ? 18.25500 2.16300 -10.86100 1.000 26.83000 507 GLY A C 1
ATOM 3756 O O . GLY A 1 507 ? 17.89300 3.34300 -10.88000 1.000 27.22000 507 GLY A O 1
ATOM 3757 N N . GLY A 1 508 ? 19.48900 1.80300 -10.51600 1.000 24.58000 508 GLY A N 1
ATOM 3758 C CA . GLY A 1 508 ? 20.52100 2.77900 -10.27200 1.000 22.93000 508 GLY A CA 1
ATOM 3759 C C . GLY A 1 508 ? 20.78200 3.61000 -11.51300 1.000 21.39000 508 GLY A C 1
ATOM 3760 O O . GLY A 1 508 ? 20.43900 3.21700 -12.62600 1.000 21.41000 508 GLY A O 1
ATOM 3761 N N . PRO A 1 509 ? 21.40600 4.78200 -11.32600 1.000 22.26000 509 PRO A N 1
ATOM 3762 C CA . PRO A 1 509 ? 21.70900 5.65100 -12.47500 1.000 22.95000 509 PRO A CA 1
ATOM 3763 C C . PRO A 1 509 ? 22.45800 4.96200 -13.60500 1.000 23.40000 509 PRO A C 1
ATOM 3764 O O . PRO A 1 509 ? 22.26300 5.33000 -14.77200 1.000 23.36000 509 PRO A O 1
ATOM 3768 N N . ILE A 1 510 ? 23.28200 3.94600 -13.30900 1.000 21.09000 510 ILE A N 1
ATOM 3769 C CA . ILE A 1 510 ? 23.97200 3.22900 -14.37500 1.000 20.76000 510 ILE A CA 1
ATOM 3770 C C . ILE A 1 510 ? 22.98200 2.64400 -15.37100 1.000 21.14000 510 ILE A C 1
ATOM 3771 O O . ILE A 1 510 ? 23.27800 2.53700 -16.56500 1.000 22.15000 510 ILE A O 1
ATOM 3776 N N . GLY A 1 511 ? 21.79100 2.26600 -14.90200 1.000 21.51000 511 GLY A N 1
ATOM 3777 C CA . GLY A 1 511 ? 20.76700 1.71700 -15.76200 1.000 22.80000 511 GLY A CA 1
ATOM 3778 C C . GLY A 1 511 ? 20.01300 2.74200 -16.57900 1.000 22.88000 511 GLY A C 1
ATOM 3779 O O . GLY A 1 511 ? 19.17800 2.36900 -17.40500 1.000 25.54000 511 GLY A O 1
ATOM 3780 N N . LEU A 1 512 ? 20.29400 4.02800 -16.36400 1.000 23.79000 512 LEU A N 1
ATOM 3781 C CA . LEU A 1 512 ? 19.64400 5.11300 -17.08400 1.000 25.12000 512 LEU A CA 1
ATOM 3782 C C . LEU A 1 512 ? 20.56400 5.80500 -18.07500 1.000 26.00000 512 LEU A C 1
ATOM 3783 O O . LEU A 1 512 ? 20.09000 6.65300 -18.84500 1.000 26.11000 512 LEU A O 1
ATOM 3788 N N . ILE A 1 513 ? 21.85200 5.45400 -18.08900 1.000 22.81000 513 ILE A N 1
ATOM 3789 C CA . ILE A 1 513 ? 22.78300 6.06700 -19.02800 1.000 23.92000 513 ILE A CA 1
ATOM 3790 C C . ILE A 1 513 ? 22.36200 5.73600 -20.45300 1.000 24.15000 513 ILE A C 1
ATOM 3791 O O . ILE A 1 513 ? 21.93800 4.61100 -20.75900 1.000 23.56000 513 ILE A O 1
ATOM 3796 N N . LYS A 1 514 ? 22.48800 6.72300 -21.34800 1.000 24.28000 514 LYS A N 1
ATOM 3797 C CA . LYS A 1 514 ? 22.24300 6.52500 -22.76800 1.000 25.03000 514 LYS A CA 1
ATOM 3798 C C . LYS A 1 514 ? 23.52200 6.78300 -23.55000 1.000 22.61000 514 LYS A C 1
ATOM 3799 O O . LYS A 1 514 ? 24.35800 7.59000 -23.13100 1.000 24.00000 514 LYS A O 1
ATOM 3805 N N . ASN A 1 515 ? 23.67000 6.09100 -24.68400 1.000 23.86000 515 ASN A N 1
ATOM 3806 C CA . ASN A 1 515 ? 24.80400 6.32200 -25.57400 1.000 23.88000 515 ASN A CA 1
ATOM 3807 C C . ASN A 1 515 ? 24.94200 7.81100 -25.84200 1.000 26.79000 515 ASN A C 1
ATOM 3808 O O . ASN A 1 515 ? 23.95100 8.50400 -26.09400 1.000 28.39000 515 ASN A O 1
ATOM 3813 N N . GLY A 1 516 ? 26.17600 8.30200 -25.76000 1.000 25.05000 516 GLY A N 1
ATOM 3814 C CA . GLY A 1 516 ? 26.46100 9.69500 -26.01500 1.000 25.96000 516 GLY A CA 1
ATOM 3815 C C . GLY A 1 516 ? 26.48100 10.58900 -24.79200 1.000 25.91000 516 GLY A C 1
ATOM 3816 O O . GLY A 1 516 ? 27.01400 11.70500 -24.87500 1.000 27.21000 516 GLY A O 1
ATOM 3817 N N . ASP A 1 517 ? 25.91600 10.15000 -23.65900 1.000 23.72000 517 ASP A N 1
ATOM 3818 C CA . ASP A 1 517 ? 25.97700 10.94100 -22.43500 1.000 22.74000 517 ASP A CA 1
ATOM 3819 C C . ASP A 1 517 ? 27.44100 11.17300 -22.08200 1.000 23.33000 517 ASP A C 1
ATOM 3820 O O . ASP A 1 517 ? 28.25200 10.24800 -22.14400 1.000 24.00000 517 ASP A O 1
ATOM 3825 N N . ILE A 1 518 ? 27.79400 12.40400 -21.72400 1.000 23.26000 518 ILE A N 1
ATOM 3826 C CA . ILE A 1 518 ? 29.18200 12.68000 -21.35600 1.000 23.17000 518 ILE A CA 1
ATOM 3827 C C . ILE A 1 518 ? 29.41000 12.27900 -19.90500 1.000 21.56000 518 ILE A C 1
ATOM 3828 O O . ILE A 1 518 ? 28.79200 12.83200 -18.99000 1.000 21.97000 518 ILE A O 1
ATOM 3833 N N . ILE A 1 519 ? 30.32200 11.33300 -19.69100 1.000 20.88000 519 ILE A N 1
ATOM 3834 C CA . ILE A 1 519 ? 30.64600 10.83400 -18.35900 1.000 21.68000 519 ILE A CA 1
ATOM 3835 C C . ILE A 1 519 ? 32.05000 11.30000 -18.00900 1.000 20.87000 519 ILE A C 1
ATOM 3836 O O . ILE A 1 519 ? 32.97200 11.16900 -18.82600 1.000 21.71000 519 ILE A O 1
ATOM 3841 N N . THR A 1 520 ? 32.21600 11.83700 -16.80300 1.000 21.54000 520 THR A N 1
ATOM 3842 C CA . THR A 1 520 ? 33.52000 12.28200 -16.33300 1.000 23.27000 520 THR A CA 1
ATOM 3843 C C . THR A 1 520 ? 33.90800 11.54500 -15.06000 1.000 23.13000 520 THR A C 1
ATOM 3844 O O . THR A 1 520 ? 33.15000 11.53100 -14.08300 1.000 27.47000 520 THR A O 1
ATOM 3848 N N . ILE A 1 521 ? 35.08300 10.92800 -15.08500 1.000 20.28000 521 ILE A N 1
ATOM 3849 C CA . ILE A 1 521 ? 35.67000 10.29000 -13.91600 1.000 21.52000 521 ILE A CA 1
ATOM 3850 C C . ILE A 1 521 ? 36.70800 11.24700 -13.35100 1.000 22.81000 521 ILE A C 1
ATOM 3851 O O . ILE A 1 521 ? 37.63000 11.66800 -14.06400 1.000 22.80000 521 ILE A O 1
ATOM 3856 N N . ASP A 1 522 ? 36.57600 11.57000 -12.06900 1.000 22.04000 522 ASP A N 1
ATOM 3857 C CA . ASP A 1 522 ? 37.47500 12.47700 -11.36300 1.000 22.31000 522 ASP A CA 1
ATOM 3858 C C . ASP A 1 522 ? 37.99800 11.73800 -10.13700 1.000 22.43000 522 ASP A C 1
ATOM 3859 O O . ASP A 1 522 ? 37.25600 11.54400 -9.16700 1.000 24.21000 522 ASP A O 1
ATOM 3864 N N . ILE A 1 523 ? 39.26300 11.30800 -10.20000 1.000 23.46000 523 ILE A N 1
ATOM 3865 C CA . ILE A 1 523 ? 39.81800 10.49400 -9.12000 1.000 25.86000 523 ILE A CA 1
ATOM 3866 C C . ILE A 1 523 ? 40.03400 11.33600 -7.87300 1.000 26.97000 523 ILE A C 1
ATOM 3867 O O . ILE A 1 523 ? 39.78000 10.88200 -6.75100 1.000 28.88000 523 ILE A O 1
ATOM 3872 N N . GLY A 1 524 ? 40.47700 12.58200 -8.04800 1.000 27.21000 524 GLY A N 1
ATOM 3873 C CA . GLY A 1 524 ? 40.70200 13.44600 -6.90100 1.000 27.96000 524 GLY A CA 1
ATOM 3874 C C . GLY A 1 524 ? 39.42600 13.75700 -6.14500 1.000 25.19000 524 GLY A C 1
ATOM 3875 O O . GLY A 1 524 ? 39.40200 13.72400 -4.90900 1.000 33.46000 524 GLY A O 1
ATOM 3876 N N . ALA A 1 525 ? 38.34300 14.04700 -6.86900 1.000 25.21000 525 ALA A N 1
ATOM 3877 C CA . ALA A 1 525 ? 37.04900 14.27100 -6.24700 1.000 24.50000 525 ALA A CA 1
ATOM 3878 C C . ALA A 1 525 ? 36.33700 12.97200 -5.89200 1.000 25.10000 525 ALA A C 1
ATOM 3879 O O . ALA A 1 525 ? 35.31800 13.02000 -5.19300 1.000 25.71000 525 ALA A O 1
ATOM 3881 N N . ALA A 1 526 ? 36.84600 11.83800 -6.37700 1.000 25.79000 526 ALA A N 1
ATOM 3882 C CA . ALA A 1 526 ? 36.24700 10.51800 -6.15100 1.000 23.34000 526 ALA A CA 1
ATOM 3883 C C . ALA A 1 526 ? 34.80100 10.44700 -6.65700 1.000 23.53000 526 ALA A C 1
ATOM 3884 O O . ALA A 1 526 ? 33.87900 10.05200 -5.94000 1.000 22.51000 526 ALA A O 1
ATOM 3886 N N . ARG A 1 527 ? 34.60500 10.83500 -7.92400 1.000 20.93000 527 ARG A N 1
ATOM 3887 C CA . ARG A 1 527 ? 33.27100 10.95200 -8.49500 1.000 21.15000 527 ARG A CA 1
ATOM 3888 C C . ARG A 1 527 ? 33.23300 10.42800 -9.92500 1.000 20.57000 527 ARG A C 1
ATOM 3889 O O . ARG A 1 527 ? 34.16200 10.65400 -10.70800 1.000 22.03000 527 ARG A O 1
ATOM 3897 N N . ILE A 1 528 ? 32.14200 9.73800 -10.26000 1.000 21.43000 528 ILE A N 1
ATOM 3898 C CA . ILE A 1 528 ? 31.79200 9.36400 -11.62600 1.000 21.31000 528 ILE A CA 1
ATOM 3899 C C . ILE A 1 528 ? 30.51200 10.12400 -11.94900 1.000 22.66000 528 ILE A C 1
ATOM 3900 O O . ILE A 1 528 ? 29.43200 9.78100 -11.45700 1.000 22.87000 528 ILE A O 1
ATOM 3905 N N . ASP A 1 529 ? 30.62400 11.17900 -12.76000 1.000 21.10000 529 ASP A N 1
ATOM 3906 C CA . ASP A 1 529 ? 29.52700 12.10900 -12.97200 1.000 24.06000 529 ASP A CA 1
ATOM 3907 C C . ASP A 1 529 ? 29.01300 12.04200 -14.40400 1.000 21.86000 529 ASP A C 1
ATOM 3908 O O . ASP A 1 529 ? 29.66900 11.52000 -15.30600 1.000 22.57000 529 ASP A O 1
ATOM 3913 N N . THR A 1 530 ? 27.80700 12.57200 -14.60000 1.000 21.75000 530 THR A N 1
ATOM 3914 C CA . THR A 1 530 ? 27.24800 12.70200 -15.93600 1.000 24.25000 530 THR A CA 1
ATOM 3915 C C . THR A 1 530 ? 26.90200 14.15800 -16.20300 1.000 26.38000 530 THR A C 1
ATOM 3916 O O . THR A 1 530 ? 26.50200 14.88800 -15.29200 1.000 26.22000 530 THR A O 1
ATOM 3920 N N . GLN A 1 531 ? 27.11600 14.57200 -17.45100 1.000 22.58000 531 GLN A N 1
ATOM 3921 C CA . GLN A 1 531 ? 26.68100 15.88600 -17.92000 1.000 25.92000 531 GLN A CA 1
ATOM 3922 C C . GLN A 1 531 ? 25.16200 15.99900 -18.00200 1.000 28.57000 531 GLN A C 1
ATOM 3923 O O . GLN A 1 531 ? 24.63000 17.11800 -18.01800 1.000 29.84000 531 GLN A O 1
ATOM 3929 N N . VAL A 1 532 ? 24.44700 14.87200 -18.05400 1.000 27.46000 532 VAL A N 1
ATOM 3930 C CA . VAL A 1 532 ? 22.99200 14.90900 -18.02600 1.000 27.60000 532 VAL A CA 1
ATOM 3931 C C . VAL A 1 532 ? 22.53200 15.51900 -16.71100 1.000 28.95000 532 VAL A C 1
ATOM 3932 O O . VAL A 1 532 ? 23.08900 15.23800 -15.64200 1.000 30.44000 532 VAL A O 1
ATOM 3936 N N . SER A 1 533 ? 21.51800 16.38000 -16.78300 1.000 30.86000 533 SER A N 1
ATOM 3937 C CA . SER A 1 533 ? 21.06000 17.05900 -15.58600 1.000 30.11000 533 SER A CA 1
ATOM 3938 C C . SER A 1 533 ? 20.37500 16.07300 -14.64200 1.000 33.93000 533 SER A C 1
ATOM 3939 O O . SER A 1 533 ? 19.80300 15.07400 -15.08700 1.000 33.38000 533 SER A O 1
ATOM 3942 N N . PRO A 1 534 ? 20.42900 16.33100 -13.33000 1.000 37.59000 534 PRO A N 1
ATOM 3943 C CA . PRO A 1 534 ? 19.70400 15.46300 -12.38700 1.000 38.80000 534 PRO A CA 1
ATOM 3944 C C . PRO A 1 534 ? 18.22800 15.36400 -12.71000 1.000 42.77000 534 PRO A C 1
ATOM 3945 O O . PRO A 1 534 ? 17.59900 14.33300 -12.44100 1.000 38.45000 534 PRO A O 1
ATOM 3949 N N . GLU A 1 535 ? 17.66600 16.41400 -13.30900 1.000 41.77000 535 GLU A N 1
ATOM 3950 C CA . GLU A 1 535 ? 16.24800 16.42200 -13.64000 1.000 40.01000 535 GLU A CA 1
ATOM 3951 C C . GLU A 1 535 ? 15.94500 15.50100 -14.81900 1.000 39.44000 535 GLU A C 1
ATOM 3952 O O . GLU A 1 535 ? 14.95300 14.76300 -14.79600 1.000 40.53000 535 GLU A O 1
ATOM 3958 N N . GLU A 1 536 ? 16.78300 15.52300 -15.85800 1.000 36.63000 536 GLU A N 1
ATOM 3959 C CA . GLU A 1 536 ? 16.58900 14.59300 -16.96500 1.000 34.31000 536 GLU A CA 1
ATOM 3960 C C . GLU A 1 536 ? 16.84900 13.15500 -16.52400 1.000 33.65000 536 GLU A C 1
ATOM 3961 O O . GLU A 1 536 ? 16.19500 12.22400 -17.00900 1.000 33.58000 536 GLU A O 1
ATOM 3967 N N . MET A 1 537 ? 17.81900 12.96000 -15.62400 1.000 34.66000 537 MET A N 1
ATOM 3968 C CA . MET A 1 537 ? 18.10600 11.62200 -15.11500 1.000 28.29000 537 MET A CA 1
ATOM 3969 C C . MET A 1 537 ? 16.89600 11.09500 -14.35300 1.000 34.97000 537 MET A C 1
ATOM 3970 O O . MET A 1 537 ? 16.49700 9.93400 -14.51200 1.000 32.70000 537 MET A O 1
ATOM 3975 N N . ASN A 1 538 ? 16.27600 11.95800 -13.54900 1.000 35.24000 538 ASN A N 1
ATOM 3976 C CA . ASN A 1 538 ? 15.05200 11.57000 -12.79400 1.000 37.61000 538 ASN A CA 1
ATOM 3977 C C . ASN A 1 538 ? 13.90500 11.34500 -13.77400 1.000 40.11000 538 ASN A C 1
ATOM 3978 O O . ASN A 1 538 ? 13.08200 10.48000 -13.51100 1.000 38.88000 538 ASN A O 1
ATOM 3983 N N . ASP A 1 539 ? 13.85000 12.11900 -14.84700 1.000 38.94000 539 ASP A N 1
ATOM 3984 C CA . ASP A 1 539 ? 12.86000 11.84500 -15.88300 1.000 36.49000 539 ASP A CA 1
ATOM 3985 C C . ASP A 1 539 ? 13.02800 10.43200 -16.43200 1.000 39.22000 539 ASP A C 1
ATOM 3986 O O . ASP A 1 539 ? 12.05000 9.69300 -16.59600 1.000 35.99000 539 ASP A O 1
ATOM 3991 N N . ARG A 1 540 ? 14.26900 10.04000 -16.73500 1.000 32.40000 540 ARG A N 1
ATOM 3992 C CA . ARG A 1 540 ? 14.50800 8.70200 -17.26800 1.000 31.73000 540 ARG A CA 1
ATOM 3993 C C . ARG A 1 540 ? 14.11600 7.63200 -16.25600 1.000 32.51000 540 ARG A C 1
ATOM 3994 O O . ARG A 1 540 ? 13.58600 6.58100 -16.63000 1.000 32.78000 540 ARG A O 1
ATOM 4002 N N . ARG A 1 541 ? 14.36100 7.89200 -14.96900 1.000 30.25000 541 ARG A N 1
ATOM 4003 C CA . ARG A 1 541 ? 14.05000 6.91400 -13.92800 1.000 32.76000 541 ARG A CA 1
ATOM 4004 C C . ARG A 1 541 ? 12.54700 6.70400 -13.79800 1.000 36.91000 541 ARG A C 1
ATOM 4005 O O . ARG A 1 541 ? 12.09600 5.58600 -13.52000 1.000 35.60000 541 ARG A O 1
ATOM 4013 N N . LYS A 1 542 ? 11.76000 7.75700 -13.98600 1.000 35.74000 542 LYS A N 1
ATOM 4014 C CA . LYS A 1 542 ? 10.28100 7.64400 -13.88300 1.000 36.66000 542 LYS A CA 1
ATOM 4015 C C . LYS A 1 542 ? 9.74600 6.74400 -14.99200 1.000 34.96000 542 LYS A C 1
ATOM 4016 O O . LYS A 1 542 ? 8.70900 6.12400 -14.76200 1.000 42.81000 542 LYS A O 1
ATOM 4022 N N . LYS A 1 543 ? 10.41400 6.68600 -16.13600 1.000 32.99000 543 LYS A N 1
ATOM 4023 C CA . LYS A 1 543 ? 10.01700 5.85600 -17.26300 1.000 33.68000 543 LYS A CA 1
ATOM 4024 C C . LYS A 1 543 ? 10.65700 4.47100 -17.24400 1.000 33.60000 543 LYS A C 1
ATOM 4025 O O . LYS A 1 543 ? 10.32400 3.64500 -18.09900 1.000 37.06000 543 LYS A O 1
ATOM 4031 N N . TRP A 1 544 ? 11.56200 4.20100 -16.30300 1.000 34.58000 544 TRP A N 1
ATOM 4032 C CA . TRP A 1 544 ? 12.32800 2.95900 -16.30500 1.000 31.19000 544 TRP A CA 1
ATOM 4033 C C . TRP A 1 544 ? 11.51800 1.81100 -15.71000 1.000 31.92000 544 TRP A C 1
ATOM 4034 O O . TRP A 1 544 ? 10.80600 1.98300 -14.71800 1.000 33.86000 544 TRP A O 1
ATOM 4045 N N . THR A 1 545 ? 11.64100 0.63500 -16.32800 1.000 32.94000 545 THR A N 1
ATOM 4046 C CA . THR A 1 545 ? 11.07000 -0.60800 -15.82500 1.000 34.05000 545 THR A CA 1
ATOM 4047 C C . THR A 1 545 ? 12.19400 -1.62100 -15.65600 1.000 32.02000 545 THR A C 1
ATOM 4048 O O . THR A 1 545 ? 13.03100 -1.77000 -16.55100 1.000 34.84000 545 THR A O 1
ATOM 4052 N N . ALA A 1 546 ? 12.20300 -2.32300 -14.52500 1.000 32.54000 546 ALA A N 1
ATOM 4053 C CA . ALA A 1 546 ? 13.22100 -3.34300 -14.30200 1.000 33.27000 546 ALA A CA 1
ATOM 4054 C C . ALA A 1 546 ? 13.04900 -4.47500 -15.30800 1.000 31.68000 546 ALA A C 1
ATOM 4055 O O . ALA A 1 546 ? 11.92000 -4.93300 -15.52800 1.000 31.41000 546 ALA A O 1
ATOM 4057 N N . PRO A 1 547 ? 14.12200 -4.94500 -15.94100 1.000 27.71000 547 PRO A N 1
ATOM 4058 C CA . PRO A 1 547 ? 14.00800 -6.11400 -16.81700 1.000 30.38000 547 PRO A CA 1
ATOM 4059 C C . PRO A 1 547 ?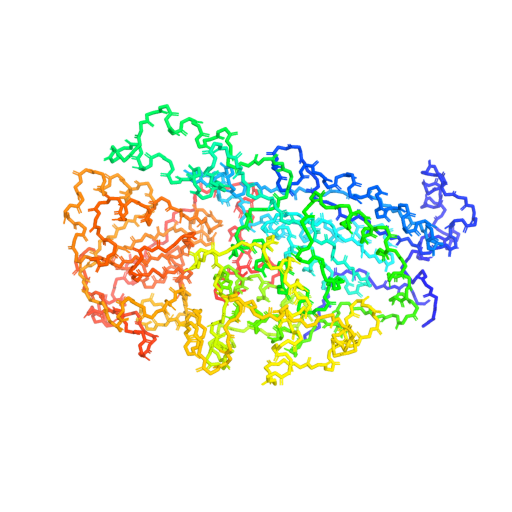 13.67500 -7.36400 -16.01900 1.000 25.99000 547 PRO A C 1
ATOM 4060 O O . PRO A 1 547 ? 13.87600 -7.43900 -14.80600 1.000 27.80000 547 PRO A O 1
ATOM 4064 N N . ALA A 1 548 ? 13.12000 -8.34200 -16.72400 1.000 28.07000 548 ALA A N 1
ATOM 4065 C CA . ALA A 1 548 ? 12.84600 -9.62600 -16.10100 1.000 28.10000 548 ALA A CA 1
ATOM 4066 C C . ALA A 1 548 ? 14.15500 -10.25100 -15.64300 1.000 23.71000 548 ALA A C 1
ATOM 4067 O O . ALA A 1 548 ? 15.20100 -10.08900 -16.27800 1.000 26.51000 548 ALA A O 1
ATOM 4069 N N . TYR A 1 549 ? 14.09600 -10.96000 -14.52100 1.000 25.35000 549 TYR A N 1
ATOM 4070 C CA . TYR A 1 549 ? 15.25600 -11.72000 -14.08600 1.000 22.10000 549 TYR A CA 1
ATOM 4071 C C . TYR A 1 549 ? 15.58200 -12.79200 -15.11700 1.000 23.96000 549 TYR A C 1
ATOM 4072 O O . TYR A 1 549 ? 14.70600 -13.30800 -15.81500 1.000 25.23000 549 TYR A O 1
ATOM 4081 N N . LYS A 1 550 ? 16.86200 -13.12900 -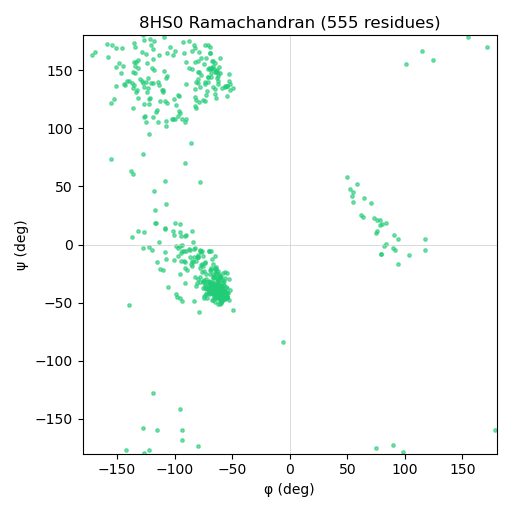15.21300 1.000 21.85000 550 LYS A N 1
ATOM 4082 C CA . LYS A 1 550 ? 17.33500 -14.09400 -16.19200 1.000 23.26000 550 LYS A CA 1
ATOM 4083 C C . LYS A 1 550 ? 17.09300 -15.54000 -15.78400 1.000 22.62000 550 LYS A C 1
ATOM 4084 O O . LYS A 1 550 ? 17.26300 -16.43800 -16.61500 1.000 25.86000 550 LYS A O 1
ATOM 4090 N N . VAL A 1 551 ? 16.70500 -15.78200 -14.53000 1.000 20.47000 551 VAL A N 1
ATOM 4091 C CA . VAL A 1 551 ? 16.37500 -17.11100 -14.03300 1.000 21.48000 551 VAL A CA 1
ATOM 4092 C C . VAL A 1 551 ? 15.09400 -17.01700 -13.21700 1.000 22.58000 551 VAL A C 1
ATOM 4093 O O . VAL A 1 551 ? 14.72800 -15.95800 -12.70400 1.000 22.39000 551 VAL A O 1
ATOM 4097 N N . ASN A 1 552 ? 14.40900 -18.15400 -13.09400 1.000 20.96000 552 ASN A N 1
ATOM 4098 C CA . ASN A 1 552 ? 13.23000 -18.24400 -12.25200 1.000 21.83000 552 ASN A CA 1
ATOM 4099 C C . ASN A 1 552 ? 13.26400 -19.41900 -11.29500 1.000 20.50000 552 ASN A C 1
ATOM 4100 O O . ASN A 1 552 ? 12.29800 -19.61800 -10.55400 1.000 21.52000 552 ASN A O 1
ATOM 4105 N N A ARG A 1 553 ? 14.34600 -20.19100 -11.27400 0.530 19.09000 553 ARG A N 1
ATOM 4106 N N B ARG A 1 553 ? 14.34800 -20.19100 -11.27700 0.470 19.10000 553 ARG A N 1
ATOM 4107 C CA A ARG A 1 553 ? 14.45200 -21.33800 -10.38600 0.530 18.29000 553 ARG A CA 1
ATOM 4108 C CA B ARG A 1 553 ? 14.45600 -21.35800 -10.41600 0.470 18.34000 553 ARG A CA 1
ATOM 4109 C C A ARG A 1 553 ? 15.91400 -21.55200 -10.03900 0.530 18.38000 553 ARG A C 1
ATOM 4110 C C B ARG A 1 553 ? 15.91600 -21.55300 -10.04200 0.470 18.38000 553 ARG A C 1
ATOM 4111 O O A ARG A 1 553 ? 16.81300 -20.97900 -10.65900 0.530 19.34000 553 ARG A O 1
ATOM 4112 O O B ARG A 1 553 ? 16.81700 -20.96500 -10.64500 0.470 19.34000 553 ARG A O 1
ATOM 4127 N N . GLY A 1 554 ? 16.13900 -22.40800 -9.04800 1.000 17.55000 554 GLY A N 1
ATOM 4128 C CA . GLY A 1 554 ? 17.47400 -22.86300 -8.72200 1.000 17.20000 554 GLY A CA 1
ATOM 4129 C C . GLY A 1 554 ? 18.25500 -21.87500 -7.88700 1.000 17.06000 554 GLY A C 1
ATOM 4130 O O . GLY A 1 554 ? 17.76100 -20.84300 -7.44200 1.000 16.98000 554 GLY A O 1
ATOM 4131 N N . VAL A 1 555 ? 19.52500 -22.22400 -7.68000 1.000 16.56000 555 VAL A N 1
ATOM 4132 C CA . VAL A 1 555 ? 20.38800 -21.51700 -6.73400 1.000 16.16000 555 VAL A CA 1
ATOM 4133 C C . VAL A 1 555 ? 20.53200 -20.03900 -7.10700 1.000 16.72000 555 VAL A C 1
ATOM 4134 O O . VAL A 1 555 ? 20.61900 -19.17700 -6.22800 1.000 16.86000 555 VAL A O 1
ATOM 4138 N N . LEU A 1 556 ? 20.56300 -19.72200 -8.40500 1.000 16.81000 556 LEU A N 1
ATOM 4139 C CA . LEU A 1 556 ? 20.73900 -18.31900 -8.78300 1.000 17.68000 556 LEU A CA 1
ATOM 4140 C C . LEU A 1 556 ? 19.47100 -17.50100 -8.55100 1.000 17.45000 556 LEU A C 1
ATOM 4141 O O . LEU A 1 556 ? 19.55300 -16.29400 -8.28100 1.000 17.63000 556 LEU A O 1
ATOM 4146 N N . TYR A 1 557 ? 18.28900 -18.12000 -8.66600 1.000 15.79000 557 TYR A N 1
ATOM 4147 C CA . TYR A 1 557 ? 17.08900 -17.37200 -8.32000 1.000 16.37000 557 TYR A CA 1
ATOM 4148 C C . TYR A 1 557 ? 17.04000 -17.10000 -6.82200 1.000 17.35000 557 TYR A C 1
ATOM 4149 O O . TYR A 1 557 ? 16.67700 -16.00400 -6.39000 1.000 16.91000 557 TYR A O 1
ATOM 4158 N N . LYS A 1 558 ? 17.42000 -18.08300 -6.00200 1.000 16.25000 558 LYS A N 1
ATOM 4159 C CA . LYS A 1 558 ? 17.54300 -17.82600 -4.57400 1.000 16.49000 558 LYS A CA 1
ATOM 4160 C C . LYS A 1 558 ? 18.52600 -16.69200 -4.30200 1.000 16.13000 558 LYS A C 1
ATOM 4161 O O . LYS A 1 558 ? 18.28700 -15.84000 -3.44100 1.000 17.74000 558 LYS A O 1
ATOM 4167 N N . TYR A 1 559 ? 19.63700 -16.65700 -5.04100 1.000 17.16000 559 TYR A N 1
ATOM 4168 C CA . TYR A 1 559 ? 20.60200 -15.58100 -4.85200 1.000 17.84000 559 TYR A CA 1
ATOM 4169 C C . TYR A 1 559 ? 19.97500 -14.22600 -5.16200 1.000 15.95000 559 TYR A C 1
ATOM 4170 O O . TYR A 1 559 ? 20.13300 -13.27800 -4.39300 1.000 17.38000 559 TYR A O 1
ATOM 4179 N N . ILE A 1 560 ? 19.25100 -14.13400 -6.27900 1.000 16.63000 560 ILE A N 1
ATOM 4180 C CA . ILE A 1 560 ? 18.55400 -12.89600 -6.61900 1.000 18.91000 560 ILE A CA 1
ATOM 4181 C C . ILE A 1 560 ? 17.63200 -12.47100 -5.48700 1.000 19.45000 560 ILE A C 1
ATOM 4182 O O . ILE A 1 560 ? 17.56900 -11.28900 -5.12600 1.000 21.70000 560 ILE A O 1
ATOM 4187 N N . LYS A 1 561 ? 16.92900 -13.43600 -4.88400 1.000 18.24000 561 LYS A N 1
ATOM 4188 C CA . LYS A 1 561 ? 15.98800 -13.12300 -3.82100 1.000 18.40000 561 LYS A CA 1
ATOM 4189 C C . LYS A 1 561 ? 16.67300 -12.66300 -2.54500 1.000 21.11000 561 LYS A C 1
ATOM 4190 O O . LYS A 1 561 ? 16.04300 -11.95700 -1.75200 1.000 22.35000 561 LYS A O 1
ATOM 4196 N N . ASN A 1 562 ? 17.92900 -13.06500 -2.30900 1.000 17.36000 562 ASN A N 1
ATOM 4197 C CA . ASN A 1 562 ? 18.57100 -12.85800 -1.02000 1.000 18.29000 562 ASN A CA 1
ATOM 4198 C C . ASN A 1 562 ? 19.69600 -11.83100 -1.00500 1.000 17.79000 562 ASN A C 1
ATOM 4199 O O . ASN A 1 562 ? 20.04900 -11.36600 0.07700 1.000 19.23000 562 ASN A O 1
ATOM 4204 N N . VAL A 1 563 ? 20.31400 -11.52200 -2.14500 1.000 17.28000 563 VAL A N 1
ATOM 4205 C CA . VAL A 1 563 ? 21.60200 -10.82900 -2.12100 1.000 17.14000 563 VAL A CA 1
ATOM 4206 C C . VAL A 1 563 ? 21.41800 -9.33300 -1.89100 1.000 17.80000 563 VAL A C 1
ATOM 4207 O O . VAL A 1 563 ? 20.51300 -8.70500 -2.45200 1.000 18.85000 563 VAL A O 1
ATOM 4211 N N . GLN A 1 564 ? 22.29300 -8.77000 -1.06800 1.000 16.47000 564 GLN A N 1
ATOM 4212 C CA . GLN A 1 564 ? 22.40900 -7.33100 -0.87900 1.000 18.17000 564 GLN A CA 1
ATOM 4213 C C . GLN A 1 564 ? 23.37000 -6.73100 -1.91000 1.000 18.62000 564 GLN A C 1
ATOM 4214 O O . GLN A 1 564 ? 24.01000 -7.43400 -2.69400 1.000 19.27000 564 GLN A O 1
ATOM 4220 N N . SER A 1 565 ? 23.47900 -5.40500 -1.89800 1.000 18.46000 565 SER A N 1
ATOM 4221 C CA . SER A 1 565 ? 24.27700 -4.73200 -2.90400 1.000 18.35000 565 SER A CA 1
ATOM 4222 C C . SER A 1 565 ? 25.76600 -5.02200 -2.70700 1.000 17.80000 565 SER A C 1
ATOM 4223 O O . SER A 1 565 ? 26.22000 -5.45000 -1.64400 1.000 18.21000 565 SER A O 1
ATOM 4226 N N . ALA A 1 566 ? 26.54500 -4.71100 -3.75200 1.000 17.59000 566 ALA A N 1
ATOM 4227 C CA . ALA A 1 566 ? 27.99700 -4.83500 -3.66400 1.000 17.29000 566 ALA A CA 1
ATOM 4228 C C . ALA A 1 566 ? 28.59700 -3.93300 -2.58800 1.000 18.49000 566 ALA A C 1
ATOM 4229 O O . ALA A 1 566 ? 29.57900 -4.31600 -1.94400 1.000 18.45000 566 ALA A O 1
ATOM 4231 N N . SER A 1 567 ? 28.02100 -2.74400 -2.37100 1.000 18.21000 567 SER A N 1
ATOM 4232 C CA . SER A 1 567 ? 28.51200 -1.88800 -1.29700 1.000 18.43000 567 SER A CA 1
ATOM 4233 C C . SER A 1 567 ? 28.28500 -2.50200 0.07500 1.000 19.91000 567 SER A C 1
ATOM 4234 O O . SER A 1 567 ? 28.96500 -2.12600 1.03400 1.000 21.04000 567 SER A O 1
ATOM 4237 N N . ASP A 1 568 ? 27.34700 -3.44100 0.17400 1.000 18.98000 568 ASP A N 1
ATOM 4238 C CA . ASP A 1 568 ? 27.07000 -4.18800 1.39000 1.000 19.59000 568 ASP A CA 1
ATOM 4239 C C . ASP A 1 568 ? 27.72100 -5.57200 1.37600 1.000 19.50000 568 ASP A C 1
ATOM 4240 O O . ASP A 1 568 ? 27.34100 -6.44700 2.16800 1.000 19.27000 568 ASP A O 1
ATOM 4245 N N . GLY A 1 569 ? 28.71400 -5.78200 0.51000 1.000 17.84000 569 GLY A N 1
ATOM 4246 C CA . GLY A 1 569 ? 29.45600 -7.03100 0.46700 1.000 17.66000 569 GLY A CA 1
ATOM 4247 C C . GLY A 1 569 ? 28.71800 -8.19400 -0.15000 1.000 18.68000 569 GLY A C 1
ATOM 4248 O O . GLY A 1 569 ? 29.21400 -9.32100 -0.07800 1.000 17.86000 569 GLY A O 1
ATOM 4249 N N . CYS A 1 570 ? 27.56400 -7.95400 -0.76700 1.000 16.96000 570 CYS A N 1
ATOM 4250 C CA . CYS A 1 570 ? 26.73600 -9.02200 -1.34200 1.000 16.21000 570 CYS A CA 1
ATOM 4251 C C . CYS A 1 570 ? 26.39800 -10.10600 -0.32100 1.000 18.05000 570 CYS A C 1
ATOM 4252 O O . CYS A 1 570 ? 26.33100 -11.29700 -0.64900 1.000 18.66000 570 CYS A O 1
ATOM 4255 N N . VAL A 1 571 ? 26.17400 -9.69700 0.93100 1.000 17.39000 571 VAL A N 1
ATOM 4256 C CA . VAL A 1 571 ? 25.72400 -10.67100 1.92100 1.000 16.68000 571 VAL A CA 1
ATOM 4257 C C . VAL A 1 571 ? 24.31900 -11.13900 1.56400 1.000 17.75000 571 VAL A C 1
ATOM 4258 O O . VAL A 1 571 ? 23.55100 -10.42300 0.91300 1.000 17.93000 571 VAL A O 1
ATOM 4262 N N . THR A 1 572 ? 23.98800 -12.37300 1.96300 1.000 18.19000 572 THR A N 1
ATOM 4263 C CA . THR A 1 572 ? 22.74100 -13.00500 1.55900 1.000 17.78000 572 THR A CA 1
ATOM 4264 C C . THR A 1 572 ? 21.82800 -13.36500 2.72600 1.000 15.91000 572 THR A C 1
ATOM 4265 O O . THR A 1 572 ? 20.69600 -13.81900 2.48100 1.000 16.69000 572 THR A O 1
ATOM 4269 N N . ASP A 1 573 ? 22.27000 -13.16300 3.96600 1.000 17.55000 573 ASP A N 1
ATOM 4270 C CA . ASP A 1 573 ? 21.56600 -13.67900 5.14200 1.000 17.52000 573 ASP A CA 1
ATOM 4271 C C . ASP A 1 573 ? 21.06400 -12.57100 6.05600 1.000 20.66000 573 ASP A C 1
ATOM 4272 O O . ASP A 1 573 ? 20.95100 -12.77100 7.27000 1.000 22.08000 573 ASP A O 1
ATOM 4277 N N . GLU A 1 574 ? 20.75200 -11.40800 5.50100 1.000 20.43000 574 GLU A N 1
ATOM 4278 C CA . GLU A 1 574 ? 20.24100 -10.31100 6.31300 1.000 23.73000 574 GLU A CA 1
ATOM 4279 C C . GLU A 1 574 ? 18.82300 -9.90500 5.91800 1.000 30.30000 574 GLU A C 1
ATOM 4280 O O . GLU A 1 574 ? 18.24300 -9.01000 6.52900 1.000 34.69000 574 GLU A O 1
#

Sequence (570 aa):
QSVTADPSPPITNKLNKYSSRITEPKSQGGSQAILHGVGLSDDDLLKPQIGISSVWYEGNTCNMHLLKLSEAVKEGVENAGMVGFRFNTIGVSDAISSMGTRGMMCFSLQSRDLIADSIETVMSAQWYDGNISIPGCDKNMMPGTIMAMGRLNRPGIMVYGGTIKPGHFQDKTYDIWWSAFQSYGEFVSGSISDEQRKTVLHHSCPGAGACGGMYTANTMASAIEAMGMSLPYSSSIPAEDPLKLDECRLAGKYLLELLKMDLKPRDIITPKSLRNAMVSVMALGGSTNAVLHLIAIARSVGLELTLDDFQKVSDAVPFLADLKPSGKYVMEDIHKIGGTPAVLRYLLELGLMDGDCMTVTGQTLAQNLENVPSLTEGQEIIRPLSNPIKETGHIQILRGDLAPDGSVAKITGKEGLYFSGPALVFEGEESMLAAISADPMSFKGTVVVIRGEGPKGGPGMPEMLTPTSAIMGAGLGKECALLTDGRFSGGSHGFVVGHICPEAQEGGPIGLIKNGDIITIDIGAARIDTQVSPEEMNDRRKKWTAPAYKVNRRGVLYKYIKNVQSASDGCVTDE

GO terms:
  GO:0004160 dihydroxy-acid dehydratase activity (F, EXP)
  GO:0016836 hydro-lyase activity (F, TAS)
  GO:0005507 copper ion binding (F, HDA)
  GO:0009507 chloroplast (C, HDA)
  GO:0009536 plastid (C, HDA)
  GO:0009570 chloroplast stroma (C, HDA)
  GO:0009553 embryo sac development (P, IMP)
  GO:0009555 pollen development (P, IMP)
  GO:0009651 response to salt stress (P, IMP)
  GO:0048364 root development (P, IMP)
  GO:0009082 branched-chain amino acid biosynthetic process (P, IMP)

Organism: Arabidopsis thaliana (NCBI:txid3702)

Nearest PDB structures (foldseek):
  8hs0-assembly1_A-2  TM=1.002E+00  e=0.000E+00  Arabidopsis thaliana
  5ze4-assembly1_A  TM=1.001E+00  e=0.000E+00  Arabidopsis thaliana
  9jpi-assembly1_A-2  TM=1.000E+00  e=0.000E+00  Arabidopsis thaliana
  8ikz-assembly1_A  TM=1.000E+00  e=0.000E+00  Arabidopsis thaliana
  8imu-assembly1_B  TM=9.991E-01  e=2.509E-97  Arabidopsis thaliana

B-factor: mean 27.41, std 9.87, range [13.45, 72.78]

Foldseek 3Di:
DDFDDFDDFPDDQQLARFLCVQLPDPVNVVLVVVVVVVPADNQLSSFAEEEEEEAADCPDQLHPCGVVLSVLLQLLLVVQVHHYDYDYDHADDCLVCAPHLVLLVHQCVLQVLLVVLLVCCRVNRGQEYEYEYREQSNLLSVLLNQLQVQHHYAYQYLFAFDWFDDPHDTAASVLLVLLVLCCVLVVDDPVVNVVRVVTHGDGHGYTWWLERSLLSLLLCVLLQRYDPQSSQQHNPHPVSSVSSSCLSVLSSVCSSVVCTSLLRRDPQSLLSSLLSCQQQVHDPLVLLSSLSSQVSNPHHDFPVNSVVLQLVHFHFFQIPPNHDHTSNVCVVFQHSLQVSLLCVVVVSHDQQGHHSNRHTSCVSSVPGDHGHPPDRGGHDLVDGQGVGGQWAWFDAQQQPRIWIWRHSPQLDFKAKAWEDEDQADVVLLVCCVVPVVVQFRYAYEHALQACQSVPNQREHEVVLSSCVSSVCLSGYEYEYCGHYRDHNSHHYIYLRPPGLLVLGLSVQGDGGWMWMQGRVVRYTYTPDDPVVSVVSSVVDDRDDTPDDDDDSNLLNVFFDGVSSSRDRPD